Protein AF-0000000084414350 (afdb_homodimer)

Foldseek 3Di:
DQAEEEEAFDQDFLQVLQLLLLQCLAPNHVPYHYDHHQDLVVVQPGQAYFQHDQDDDVVSRYHHQPHPPRLDDLDPPGRQFGFHRNSVSCSNCVLRSLCSLVVHDSVPPCSVVLSVQLCVVPRVVRRCVVRVHDPDDDPPPDDDPDDDQPDLRSVLSVLQDDPPDDRDRVSVVVSSNVSSVSSSVVSSVSSCCVVVAVVVLLVQLVVQQVCLCVLPVQSQETERADDGPNQVSNQVVCVVVVNHLSHFWYWYADPPLRWIKIFGHANHPPDPHGSAFQAQQQAPPAAPRSCVSVVQHAWGGAHNSRGMTIGRDSVSSSVSVVVSVVHD/DQAEEEEAFDQDFLQVLQLLLLQLLAPNHVPYHYDHHQDLVVVQPGQAYFQHDQDDDVVSRYHHQPHPPRLDDLDPPGRQFGFHRNSVSCSNCVLRSLCSLVVHDSVPPCSVVLSVQLCVVPRVVRRCVVRVHDPDDDPPPDDDPDDDQPDLRSVLSVLQDDPPDDRDRVSVVVSSNVSSVSSSVVSSVSSCCVVVAVVVLLVQLVVQQVCLCVLPVQSQETERADDGPNQVSNQVVCVVVVNHLSHFWYWYADPPLRWIKIFGHANHPPDPHGSAFQAQQQAPPAAPRSCVSVVQHAWGGAHNSRGMTIGRDSVSSSVSVVVSVVHD

InterPro domains:
  IPR003226 MYG1 exonuclease [PF03690] (4-325)
  IPR003226 MYG1 exonuclease [PTHR11215] (4-327)

Structure (mmCIF, N/CA/C/O backbone):
data_AF-0000000084414350-model_v1
#
loop_
_entity.id
_entity.type
_entity.pdbx_description
1 polymer 'Metal-dependent protein hydrolase'
#
loop_
_atom_site.group_PDB
_atom_site.id
_atom_site.type_symbol
_atom_site.label_atom_id
_atom_site.label_alt_id
_atom_site.label_comp_id
_atom_site.label_asym_id
_atom_site.label_entity_id
_atom_site.label_seq_id
_atom_site.pdbx_PDB_ins_code
_atom_site.Cartn_x
_atom_site.Cartn_y
_atom_site.Cartn_z
_atom_site.occupancy
_atom_site.B_iso_or_equiv
_atom_site.auth_seq_id
_atom_site.auth_comp_id
_atom_site.auth_asym_id
_atom_site.auth_atom_id
_atom_site.pdbx_PDB_model_num
ATOM 1 N N . MET A 1 1 ? 32.406 6.012 -23.297 1 77.06 1 MET A N 1
ATOM 2 C CA . MET A 1 1 ? 31.219 5.16 -23.391 1 77.06 1 MET A CA 1
ATOM 3 C C . MET A 1 1 ? 30.25 5.441 -22.25 1 77.06 1 MET A C 1
ATOM 5 O O . MET A 1 1 ? 30.672 5.844 -21.156 1 77.06 1 MET A O 1
ATOM 9 N N . ALA A 1 2 ? 28.969 5.375 -22.5 1 89.56 2 ALA A N 1
ATOM 10 C CA . ALA A 1 2 ? 27.984 5.637 -21.453 1 89.56 2 ALA A CA 1
ATOM 11 C C . ALA A 1 2 ? 28.109 4.641 -20.312 1 89.56 2 ALA A C 1
ATOM 13 O O . ALA A 1 2 ? 28.375 3.455 -20.531 1 89.56 2 ALA A O 1
ATOM 14 N N . PRO A 1 3 ? 28.172 5.121 -19.078 1 96.62 3 PRO A N 1
ATOM 15 C CA . PRO A 1 3 ? 28.25 4.199 -17.938 1 96.62 3 PRO A CA 1
ATOM 16 C C . PRO A 1 3 ? 27.156 3.135 -17.969 1 96.62 3 PRO A C 1
ATOM 18 O O . PRO A 1 3 ? 26.125 3.312 -18.625 1 96.62 3 PRO A O 1
ATOM 21 N N . LYS A 1 4 ? 27.406 2.055 -17.406 1 98.44 4 LYS A N 1
ATOM 22 C CA . LYS A 1 4 ? 26.469 0.933 -17.391 1 98.44 4 LYS A CA 1
ATOM 23 C C . LYS A 1 4 ? 26.109 0.534 -15.961 1 98.44 4 LYS A C 1
ATOM 25 O O . LYS A 1 4 ? 26.984 0.42 -15.102 1 98.44 4 LYS A O 1
ATOM 30 N N . ILE A 1 5 ? 24.859 0.408 -15.711 1 98.75 5 ILE A N 1
ATOM 31 C CA . ILE A 1 5 ? 24.312 -0.071 -14.445 1 98.75 5 ILE A CA 1
ATOM 32 C C . ILE A 1 5 ? 23.891 -1.533 -14.586 1 98.75 5 ILE A C 1
ATOM 34 O O . ILE A 1 5 ? 23.078 -1.874 -15.453 1 98.75 5 ILE A O 1
ATOM 38 N N . GLY A 1 6 ? 24.453 -2.387 -13.766 1 98.75 6 GLY A N 1
ATOM 39 C CA . GLY A 1 6 ? 24.109 -3.799 -13.789 1 98.75 6 GLY A CA 1
ATOM 40 C C . GLY A 1 6 ? 23.125 -4.188 -12.703 1 98.75 6 GLY A C 1
ATOM 41 O O . GLY A 1 6 ? 23.203 -3.699 -11.57 1 98.75 6 GLY A O 1
ATOM 42 N N . THR A 1 7 ? 22.172 -5.027 -12.938 1 98.56 7 THR A N 1
ATOM 43 C CA . THR A 1 7 ? 21.281 -5.676 -11.984 1 98.56 7 THR A CA 1
ATOM 44 C C . THR A 1 7 ? 20.875 -7.059 -12.484 1 98.56 7 THR A C 1
ATOM 46 O O . THR A 1 7 ? 21.25 -7.461 -13.586 1 98.56 7 THR A O 1
ATOM 49 N N . HIS A 1 8 ? 20.172 -7.797 -11.742 1 96.38 8 HIS A N 1
ATOM 50 C CA . HIS A 1 8 ? 19.938 -9.203 -12.07 1 96.38 8 HIS A CA 1
ATOM 51 C C . HIS A 1 8 ? 18.891 -9.344 -13.172 1 96.38 8 HIS A C 1
ATOM 53 O O . HIS A 1 8 ? 18.016 -8.484 -13.312 1 96.38 8 HIS A O 1
ATOM 59 N N . SER A 1 9 ? 19 -10.398 -13.945 1 94.31 9 SER A N 1
ATOM 60 C CA . SER A 1 9 ? 18.016 -10.758 -14.953 1 94.31 9 SER A CA 1
ATOM 61 C C . SER A 1 9 ? 16.828 -11.5 -14.336 1 94.31 9 SER A C 1
ATOM 63 O O . SER A 1 9 ? 16.812 -11.75 -13.133 1 94.31 9 SER A O 1
ATOM 65 N N . GLY A 1 10 ? 15.773 -11.805 -15.156 1 92.31 10 GLY A N 1
ATOM 66 C CA . GLY A 1 10 ? 14.609 -12.531 -14.68 1 92.31 10 GLY A CA 1
ATOM 67 C C . GLY A 1 10 ? 13.594 -11.648 -13.984 1 92.31 10 GLY A C 1
ATOM 68 O O . GLY A 1 10 ? 13.461 -10.469 -14.32 1 92.31 10 GLY A O 1
ATOM 69 N N . THR A 1 11 ? 12.852 -12.211 -13.07 1 92.88 11 THR A N 1
ATOM 70 C CA . THR A 1 11 ? 11.852 -11.477 -12.305 1 92.88 11 THR A CA 1
ATOM 71 C C . THR A 1 11 ? 12.484 -10.305 -11.57 1 92.88 11 THR A C 1
ATOM 73 O O . THR A 1 11 ? 13.547 -10.445 -10.969 1 92.88 11 THR A O 1
ATOM 76 N N . PHE A 1 12 ? 11.914 -9.156 -11.758 1 97.06 12 PHE A N 1
ATOM 77 C CA . PHE A 1 12 ? 12.484 -7.973 -11.133 1 97.06 12 PHE A CA 1
ATOM 78 C C . PHE A 1 12 ? 11.641 -7.535 -9.938 1 97.06 12 PHE A C 1
ATOM 80 O O . PHE A 1 12 ? 10.508 -7.984 -9.773 1 97.06 12 PHE A O 1
ATOM 87 N N . HIS A 1 13 ? 12.266 -6.766 -9.094 1 97.62 13 HIS A N 1
ATOM 88 C CA . HIS A 1 13 ? 11.648 -6.297 -7.859 1 97.62 13 HIS A CA 1
ATOM 89 C C . HIS A 1 13 ? 11.695 -4.777 -7.758 1 97.62 13 HIS A C 1
ATOM 91 O O . HIS A 1 13 ? 12.305 -4.113 -8.602 1 97.62 13 HIS A O 1
ATOM 97 N N . CYS A 1 14 ? 11.008 -4.293 -6.773 1 98.75 14 CYS A N 1
ATOM 98 C CA . CYS A 1 14 ? 10.828 -2.859 -6.574 1 98.75 14 CYS A CA 1
ATOM 99 C C . CYS A 1 14 ? 12.156 -2.186 -6.242 1 98.75 14 CYS A C 1
ATOM 101 O O . CYS A 1 14 ? 12.438 -1.087 -6.723 1 98.75 14 CYS A O 1
ATOM 103 N N . ASP A 1 15 ? 13.008 -2.814 -5.43 1 98.62 15 ASP A N 1
ATOM 104 C CA . ASP A 1 15 ? 14.211 -2.16 -4.926 1 98.62 15 ASP A CA 1
ATOM 105 C C . ASP A 1 15 ? 15.211 -1.91 -6.047 1 98.62 15 ASP A C 1
ATOM 107 O O . ASP A 1 15 ? 15.742 -0.805 -6.18 1 98.62 15 ASP A O 1
ATOM 111 N N . GLU A 1 16 ? 15.461 -2.852 -6.949 1 98.75 16 GLU A N 1
ATOM 112 C CA . GLU A 1 16 ? 16.453 -2.598 -7.988 1 98.75 16 GLU A CA 1
ATOM 113 C C . GLU A 1 16 ? 15.898 -1.676 -9.07 1 98.75 16 GLU A C 1
ATOM 115 O O . GLU A 1 16 ? 16.641 -0.931 -9.703 1 98.75 16 GLU A O 1
ATOM 120 N N . ALA A 1 17 ? 14.555 -1.757 -9.305 1 98.94 17 ALA A N 1
ATOM 121 C CA . ALA A 1 17 ? 13.961 -0.794 -10.227 1 98.94 17 ALA A CA 1
ATOM 122 C C . ALA A 1 17 ? 14.172 0.637 -9.742 1 98.94 17 ALA A C 1
ATOM 124 O O . ALA A 1 17 ? 14.625 1.496 -10.5 1 98.94 17 ALA A O 1
ATOM 125 N N . LEU A 1 18 ? 13.859 0.896 -8.484 1 98.94 18 LEU A N 1
ATOM 126 C CA . LEU A 1 18 ? 14.055 2.217 -7.895 1 98.94 18 LEU A CA 1
ATOM 127 C C . LEU A 1 18 ? 15.531 2.59 -7.863 1 98.94 18 LEU A C 1
ATOM 129 O O . LEU A 1 18 ? 15.891 3.734 -8.141 1 98.94 18 LEU A O 1
ATOM 133 N N . GLY A 1 19 ? 16.375 1.621 -7.465 1 98.88 19 GLY A N 1
ATOM 134 C CA . GLY A 1 19 ? 17.797 1.867 -7.449 1 98.88 19 GLY A CA 1
ATOM 135 C C . GLY A 1 19 ? 18.344 2.348 -8.781 1 98.88 19 GLY A C 1
ATOM 136 O O . GLY A 1 19 ? 19.125 3.299 -8.836 1 98.88 19 GLY A O 1
ATOM 137 N N . CYS A 1 20 ? 17.938 1.679 -9.852 1 98.88 20 CYS A N 1
ATOM 138 C CA . CYS A 1 20 ? 18.375 2.061 -11.188 1 98.88 20 CYS A CA 1
ATOM 139 C C . CYS A 1 20 ? 17.891 3.465 -11.539 1 98.88 20 CYS A C 1
ATOM 141 O O . CYS A 1 20 ? 18.656 4.258 -12.102 1 98.88 20 CYS A O 1
ATOM 143 N N . TRP A 1 21 ? 16.641 3.779 -11.234 1 98.88 21 TRP A N 1
ATOM 144 C CA . TRP A 1 21 ? 16.141 5.117 -11.508 1 98.88 21 TRP A CA 1
ATOM 145 C C . TRP A 1 21 ? 16.938 6.172 -10.758 1 98.88 21 TRP A C 1
ATOM 147 O O . TRP A 1 21 ? 17.344 7.188 -11.328 1 98.88 21 TRP A O 1
ATOM 157 N N . MET A 1 22 ? 17.156 5.93 -9.453 1 98.88 22 MET A N 1
ATOM 158 C CA . MET A 1 22 ? 17.891 6.875 -8.609 1 98.88 22 MET A CA 1
ATOM 159 C C . MET A 1 22 ? 19.281 7.129 -9.164 1 98.88 22 MET A C 1
ATOM 161 O O . MET A 1 22 ? 19.719 8.281 -9.25 1 98.88 22 MET A O 1
ATOM 165 N N . LEU A 1 23 ? 19.969 6.066 -9.555 1 98.81 23 LEU A N 1
ATOM 166 C CA . LEU A 1 23 ? 21.328 6.207 -10.086 1 98.81 23 LEU A CA 1
ATOM 167 C C . LEU A 1 23 ? 21.328 7.098 -11.328 1 98.81 23 LEU A C 1
ATOM 169 O O . LEU A 1 23 ? 22.234 7.914 -11.5 1 98.81 23 LEU A O 1
ATOM 173 N N . ARG A 1 24 ? 20.344 6.98 -12.094 1 98.44 24 ARG A N 1
ATOM 174 C CA . ARG A 1 24 ? 20.281 7.762 -13.328 1 98.44 24 ARG A CA 1
ATOM 175 C C . ARG A 1 24 ? 20 9.234 -13.031 1 98.44 24 ARG A C 1
ATOM 177 O O . ARG A 1 24 ? 20.016 10.07 -13.938 1 98.44 24 ARG A O 1
ATOM 184 N N . GLN A 1 25 ? 19.703 9.57 -11.805 1 98.19 25 GLN A N 1
ATOM 185 C CA . GLN A 1 25 ? 19.547 10.961 -11.398 1 98.19 25 GLN A CA 1
ATOM 186 C C . GLN A 1 25 ? 20.875 11.578 -11 1 98.19 25 GLN A C 1
ATOM 188 O O . GLN A 1 25 ? 20.969 12.781 -10.758 1 98.19 25 GLN A O 1
ATOM 193 N N . THR A 1 26 ? 21.938 10.789 -10.891 1 97.88 26 THR A N 1
ATOM 194 C CA . THR A 1 26 ? 23.266 11.305 -10.586 1 97.88 26 THR A CA 1
ATOM 195 C C . THR A 1 26 ? 23.969 11.797 -11.852 1 97.88 26 THR A C 1
ATOM 197 O O . THR A 1 26 ? 23.672 11.328 -12.953 1 97.88 26 THR A O 1
ATOM 200 N N . PRO A 1 27 ? 24.891 12.727 -11.688 1 95.88 27 PRO A N 1
ATOM 201 C CA . PRO A 1 27 ? 25.609 13.211 -12.867 1 95.88 27 PRO A CA 1
ATOM 202 C C . PRO A 1 27 ? 26.391 12.102 -13.578 1 95.88 27 PRO A C 1
ATOM 204 O O . PRO A 1 27 ? 26.422 12.062 -14.812 1 95.88 27 PRO A O 1
ATOM 207 N N . ARG A 1 28 ? 26.953 11.172 -12.914 1 96.06 28 ARG A N 1
ATOM 208 C CA . ARG A 1 28 ? 27.812 10.133 -13.461 1 96.06 28 ARG A CA 1
ATOM 209 C C . ARG A 1 28 ? 27.016 9.125 -14.273 1 96.06 28 ARG A C 1
ATOM 211 O O . ARG A 1 28 ? 27.484 8.609 -15.289 1 96.06 28 ARG A O 1
ATOM 218 N N . PHE A 1 29 ? 25.719 8.914 -13.875 1 97.88 29 PHE A N 1
ATOM 219 C CA . PHE A 1 29 ? 24.984 7.797 -14.477 1 97.88 29 PHE A CA 1
ATOM 220 C C . PHE A 1 29 ? 23.734 8.289 -15.188 1 97.88 29 PHE A C 1
ATOM 222 O O . PHE A 1 29 ? 22.812 7.508 -15.461 1 97.88 29 PHE A O 1
ATOM 229 N N . LYS A 1 30 ? 23.578 9.477 -15.445 1 95.94 30 LYS A N 1
ATOM 230 C CA . LYS A 1 30 ? 22.391 10.102 -16.016 1 95.94 30 LYS A CA 1
ATOM 231 C C . LYS A 1 30 ? 21.984 9.422 -17.312 1 95.94 30 LYS A C 1
ATOM 233 O O . LYS A 1 30 ? 20.797 9.219 -17.578 1 95.94 30 LYS A O 1
ATOM 238 N N . ASP A 1 31 ? 22.875 8.945 -18.125 1 94.75 31 ASP A N 1
ATOM 239 C CA . ASP A 1 31 ? 22.578 8.328 -19.406 1 94.75 31 ASP A CA 1
ATOM 240 C C . ASP A 1 31 ? 23.062 6.875 -19.438 1 94.75 31 ASP A C 1
ATOM 242 O O . ASP A 1 31 ? 23.359 6.332 -20.5 1 94.75 31 ASP A O 1
ATOM 246 N N . ALA A 1 32 ? 23.078 6.379 -18.266 1 97.81 32 ALA A N 1
ATOM 247 C CA . ALA A 1 32 ? 23.641 5.031 -18.172 1 97.81 32 ALA A CA 1
ATOM 248 C C . ALA A 1 32 ? 22.703 4.004 -18.797 1 97.81 32 ALA A C 1
ATOM 250 O O . ALA A 1 32 ? 21.469 4.133 -18.688 1 97.81 32 ALA A O 1
ATOM 251 N N . GLU A 1 33 ? 23.25 3.049 -19.406 1 98 33 GLU A N 1
ATOM 252 C CA . GLU A 1 33 ? 22.516 1.872 -19.875 1 98 33 GLU A CA 1
ATOM 253 C C . GLU A 1 33 ? 22.328 0.859 -18.734 1 98 33 GLU A C 1
ATOM 255 O O . GLU A 1 33 ? 23.25 0.631 -17.953 1 98 33 GLU A O 1
ATOM 260 N N . ILE A 1 34 ? 21.188 0.28 -18.672 1 98.56 34 ILE A N 1
ATOM 261 C CA . ILE A 1 34 ? 20.938 -0.769 -17.688 1 98.56 34 ILE A CA 1
ATOM 262 C C . ILE A 1 34 ? 21.156 -2.139 -18.328 1 98.56 34 ILE A C 1
ATOM 264 O O . ILE A 1 34 ? 20.609 -2.432 -19.391 1 98.56 34 ILE A O 1
ATOM 268 N N . VAL A 1 35 ? 21.953 -2.914 -17.734 1 98.5 35 VAL A N 1
ATOM 269 C CA . VAL A 1 35 ? 22.25 -4.273 -18.172 1 98.5 35 VAL A CA 1
ATOM 270 C C . VAL A 1 35 ? 21.719 -5.273 -17.156 1 98.5 35 VAL A C 1
ATOM 272 O O . VAL A 1 35 ? 22.141 -5.262 -15.992 1 98.5 35 VAL A O 1
ATOM 275 N N . ARG A 1 36 ? 20.828 -6.113 -17.578 1 98.06 36 ARG A N 1
ATOM 276 C CA . ARG A 1 36 ? 20.281 -7.117 -16.672 1 98.06 36 ARG A CA 1
ATOM 277 C C . ARG A 1 36 ? 20.906 -8.484 -16.938 1 98.06 36 ARG A C 1
ATOM 279 O O . ARG A 1 36 ? 20.719 -9.07 -18 1 98.06 36 ARG A O 1
ATOM 286 N N . THR A 1 37 ? 21.641 -8.953 -15.961 1 96.88 37 THR A N 1
ATOM 287 C CA . THR A 1 37 ? 22.359 -10.219 -16.125 1 96.88 37 THR A CA 1
ATOM 288 C C . THR A 1 37 ? 22.766 -10.781 -14.758 1 96.88 37 THR A C 1
ATOM 290 O O . THR A 1 37 ? 22.844 -10.039 -13.773 1 96.88 37 THR A O 1
ATOM 293 N N . ARG A 1 38 ? 22.953 -12.055 -14.734 1 93.25 38 ARG A N 1
ATOM 294 C CA . ARG A 1 38 ? 23.5 -12.695 -13.539 1 93.25 38 ARG A CA 1
ATOM 295 C C . ARG A 1 38 ? 24.891 -13.234 -13.797 1 93.25 38 ARG A C 1
ATOM 297 O O . ARG A 1 38 ? 25.516 -13.812 -12.906 1 93.25 38 ARG A O 1
ATOM 304 N N . ASP A 1 39 ? 25.344 -12.992 -15.055 1 94.75 39 ASP A N 1
ATOM 305 C CA . ASP A 1 39 ? 26.656 -13.5 -15.461 1 94.75 39 ASP A CA 1
ATOM 306 C C . ASP A 1 39 ? 27.781 -12.703 -14.812 1 94.75 39 ASP A C 1
ATOM 308 O O . ASP A 1 39 ? 27.984 -11.531 -15.125 1 94.75 39 ASP A O 1
ATOM 312 N N . PRO A 1 40 ? 28.547 -13.398 -13.984 1 95.44 40 PRO A N 1
ATOM 313 C CA . PRO A 1 40 ? 29.625 -12.68 -13.281 1 95.44 40 PRO A CA 1
ATOM 314 C C . PRO A 1 40 ? 30.641 -12.07 -14.234 1 95.44 40 PRO A C 1
ATOM 316 O O . PRO A 1 40 ? 31.219 -11.023 -13.938 1 95.44 40 PRO A O 1
ATOM 319 N N . GLU A 1 41 ? 30.812 -12.703 -15.352 1 97.19 41 GLU A N 1
ATOM 320 C CA . GLU A 1 41 ? 31.797 -12.211 -16.312 1 97.19 41 GLU A CA 1
ATOM 321 C C . GLU A 1 41 ? 31.328 -10.891 -16.938 1 97.19 41 GLU A C 1
ATOM 323 O O . GLU A 1 41 ? 32.156 -10.031 -17.266 1 97.19 41 GLU A O 1
ATOM 328 N N . VAL A 1 42 ? 30.062 -10.75 -17.062 1 97.62 42 VAL A N 1
ATOM 329 C CA . VAL A 1 42 ? 29.5 -9.508 -17.594 1 97.62 42 VAL A CA 1
ATOM 330 C C . VAL A 1 42 ? 29.469 -8.453 -16.484 1 97.62 42 VAL A C 1
ATOM 332 O O . VAL A 1 42 ? 29.859 -7.301 -16.703 1 97.62 42 VAL A O 1
ATOM 335 N N . LEU A 1 43 ? 29.094 -8.805 -15.305 1 97.56 43 LEU A N 1
ATOM 336 C CA . LEU A 1 43 ? 28.938 -7.906 -14.172 1 97.56 43 LEU A CA 1
ATOM 337 C C . LEU A 1 43 ? 30.25 -7.215 -13.828 1 97.56 43 LEU A C 1
ATOM 339 O O . LEU A 1 43 ? 30.266 -6.035 -13.469 1 97.56 43 LEU A O 1
ATOM 343 N N . LYS A 1 44 ? 31.328 -7.949 -13.969 1 96.25 44 LYS A N 1
ATOM 344 C CA . LYS A 1 44 ? 32.625 -7.449 -13.547 1 96.25 44 LYS A CA 1
ATOM 345 C C . LYS A 1 44 ? 33.062 -6.234 -14.383 1 96.25 44 LYS A C 1
ATOM 347 O O . LYS A 1 44 ? 33.812 -5.391 -13.914 1 96.25 44 LYS A O 1
ATOM 352 N N . GLU A 1 45 ? 32.5 -6.137 -15.586 1 96.69 45 GLU A N 1
ATOM 353 C CA . GLU A 1 45 ? 32.938 -5.086 -16.516 1 96.69 45 GLU A CA 1
ATOM 354 C C . GLU A 1 45 ? 32.031 -3.848 -16.375 1 96.69 45 GLU A C 1
ATOM 356 O O . GLU A 1 45 ? 32.344 -2.807 -16.969 1 96.69 45 GLU A O 1
ATOM 361 N N . LEU A 1 46 ? 31.016 -3.91 -15.633 1 98 46 LEU A N 1
ATOM 362 C CA . LEU A 1 46 ? 30.047 -2.83 -15.539 1 98 46 LEU A CA 1
ATOM 363 C C . LEU A 1 46 ? 30.484 -1.786 -14.516 1 98 46 LEU A C 1
ATOM 365 O O . LEU A 1 46 ? 31.234 -2.096 -13.594 1 98 46 LEU A O 1
ATOM 369 N N . ASP A 1 47 ? 30.094 -0.534 -14.68 1 98.5 47 ASP A N 1
ATOM 370 C CA . ASP A 1 47 ? 30.547 0.593 -13.875 1 98.5 47 ASP A CA 1
ATOM 371 C C . ASP A 1 47 ? 29.969 0.532 -12.461 1 98.5 47 ASP A C 1
ATOM 373 O O . ASP A 1 47 ? 30.656 0.863 -11.492 1 98.5 47 ASP A O 1
ATOM 377 N N . ILE A 1 48 ? 28.75 0.145 -12.289 1 98.69 48 ILE A N 1
ATOM 378 C CA . ILE A 1 48 ? 28.078 -0.032 -11 1 98.69 48 ILE A CA 1
ATOM 379 C C . ILE A 1 48 ? 27.094 -1.202 -11.086 1 98.69 48 ILE A C 1
ATOM 381 O O . ILE A 1 48 ? 26.484 -1.43 -12.133 1 98.69 48 ILE A O 1
ATOM 385 N N . VAL A 1 49 ? 27.047 -2.047 -10.039 1 98.88 49 VAL A N 1
ATOM 386 C CA . VAL A 1 49 ? 26.188 -3.221 -9.992 1 98.88 49 VAL A CA 1
ATOM 387 C C . VAL A 1 49 ? 25.359 -3.199 -8.703 1 98.88 49 VAL A C 1
ATOM 389 O O . VAL A 1 49 ? 25.891 -2.984 -7.617 1 98.88 49 VAL A O 1
ATOM 392 N N . ILE A 1 50 ? 24.078 -3.346 -8.891 1 98.75 50 ILE A N 1
ATOM 393 C CA . ILE A 1 50 ? 23.219 -3.344 -7.707 1 98.75 50 ILE A CA 1
ATOM 394 C C . ILE A 1 50 ? 22.344 -4.602 -7.699 1 98.75 50 ILE A C 1
ATOM 396 O O . ILE A 1 50 ? 21.969 -5.102 -8.758 1 98.75 50 ILE A O 1
ATOM 400 N N . ASP A 1 51 ? 22.047 -5.172 -6.578 1 98.12 51 ASP A N 1
ATOM 401 C CA . ASP A 1 51 ? 21.078 -6.223 -6.285 1 98.12 51 ASP A CA 1
ATOM 402 C C . ASP A 1 51 ? 21.516 -7.551 -6.898 1 98.12 51 ASP A C 1
ATOM 404 O O . ASP A 1 51 ? 20.688 -8.43 -7.145 1 98.12 51 ASP A O 1
ATOM 408 N N . VAL A 1 52 ? 22.719 -7.691 -7.34 1 96.06 52 VAL A N 1
ATOM 409 C CA . VAL A 1 52 ? 23.266 -8.922 -7.906 1 96.06 52 VAL A CA 1
ATOM 410 C C . VAL A 1 52 ? 24.781 -8.953 -7.695 1 96.06 52 VAL A C 1
ATOM 412 O O . VAL A 1 52 ? 25.406 -7.922 -7.434 1 96.06 52 VAL A O 1
ATOM 415 N N . GLY A 1 53 ? 25.406 -10.117 -7.715 1 94.19 53 GLY A N 1
ATOM 416 C CA . GLY A 1 53 ? 26.859 -10.242 -7.629 1 94.19 53 GLY A CA 1
ATOM 417 C C . GLY A 1 53 ? 27.328 -10.758 -6.285 1 94.19 53 GLY A C 1
ATOM 418 O O . GLY A 1 53 ? 28.469 -11.227 -6.156 1 94.19 53 GLY A O 1
ATOM 419 N N . GLY A 1 54 ? 26.484 -10.562 -5.188 1 92.69 54 GLY A N 1
ATOM 420 C CA . GLY A 1 54 ? 26.75 -11.195 -3.904 1 92.69 54 GLY A CA 1
ATOM 421 C C . GLY A 1 54 ? 27.781 -10.445 -3.074 1 92.69 54 GLY A C 1
ATOM 422 O O . GLY A 1 54 ? 28.453 -11.039 -2.24 1 92.69 54 GLY A O 1
ATOM 423 N N . GLU A 1 55 ? 27.922 -9.18 -3.332 1 94.81 55 GLU A N 1
ATOM 424 C CA . GLU A 1 55 ? 28.891 -8.406 -2.564 1 94.81 55 GLU A CA 1
ATOM 425 C C . GLU A 1 55 ? 28.422 -6.973 -2.354 1 94.81 55 GLU A C 1
ATOM 427 O O . GLU A 1 55 ? 27.719 -6.418 -3.199 1 94.81 55 GLU A O 1
ATOM 432 N N . TYR A 1 56 ? 28.734 -6.418 -1.217 1 97.12 56 TYR A N 1
ATOM 433 C CA . TYR A 1 56 ? 28.578 -5 -0.911 1 97.12 56 TYR A CA 1
ATOM 434 C C . TYR A 1 56 ? 29.938 -4.34 -0.707 1 97.12 56 TYR A C 1
ATOM 436 O O . TYR A 1 56 ? 30.609 -4.574 0.304 1 97.12 56 TYR A O 1
ATOM 444 N N . ASP A 1 57 ? 30.344 -3.596 -1.658 1 97.56 57 ASP A N 1
ATOM 445 C CA . ASP A 1 57 ? 31.594 -2.85 -1.683 1 97.56 57 ASP A CA 1
ATOM 446 C C . ASP A 1 57 ? 31.406 -1.466 -2.299 1 97.56 57 ASP A C 1
ATOM 448 O O . ASP A 1 57 ? 31.438 -1.313 -3.521 1 97.56 57 ASP A O 1
ATOM 452 N N . ALA A 1 58 ? 31.266 -0.451 -1.486 1 97 58 ALA A N 1
ATOM 453 C CA . ALA A 1 58 ? 30.906 0.896 -1.931 1 97 58 ALA A CA 1
ATOM 454 C C . ALA A 1 58 ? 32 1.485 -2.807 1 97 58 ALA A C 1
ATOM 456 O O . ALA A 1 58 ? 31.734 2.207 -3.766 1 97 58 ALA A O 1
ATOM 457 N N . GLU A 1 59 ? 33.25 1.224 -2.488 1 97.38 59 GLU A N 1
ATOM 458 C CA . GLU A 1 59 ? 34.375 1.763 -3.256 1 97.38 59 GLU A CA 1
ATOM 459 C C . GLU A 1 59 ? 34.375 1.222 -4.684 1 97.38 59 GLU A C 1
ATOM 461 O O . GLU A 1 59 ? 34.688 1.945 -5.625 1 97.38 59 GLU A O 1
ATOM 466 N N . ARG A 1 60 ? 34 -0.001 -4.809 1 97.75 60 ARG A N 1
ATOM 467 C CA . ARG A 1 60 ? 33.969 -0.632 -6.121 1 97.75 60 ARG A CA 1
ATOM 468 C C . ARG A 1 60 ? 32.594 -0.539 -6.754 1 97.75 60 ARG A C 1
ATOM 470 O O . ARG A 1 60 ? 32.375 -1.088 -7.832 1 97.75 60 ARG A O 1
ATOM 477 N N . LEU A 1 61 ? 31.656 0.037 -6.09 1 98.44 61 LEU A N 1
ATOM 478 C CA . LEU A 1 61 ? 30.297 0.293 -6.562 1 98.44 61 LEU A CA 1
ATOM 479 C C . LEU A 1 61 ? 29.562 -1.014 -6.832 1 98.44 61 LEU A C 1
ATOM 481 O O . LEU A 1 61 ? 28.953 -1.182 -7.895 1 98.44 61 LEU A O 1
ATOM 485 N N . ARG A 1 62 ? 29.766 -1.975 -5.879 1 98.5 62 ARG A N 1
ATOM 486 C CA . ARG A 1 62 ? 29 -3.219 -5.824 1 98.5 62 ARG A CA 1
ATOM 487 C C . ARG A 1 62 ? 28 -3.201 -4.672 1 98.5 62 ARG A C 1
ATOM 489 O O . ARG A 1 62 ? 28.391 -3.154 -3.504 1 98.5 62 ARG A O 1
ATOM 496 N N . PHE A 1 63 ? 26.688 -3.15 -5.004 1 98.44 63 PHE A N 1
ATOM 497 C CA . PHE A 1 63 ? 25.641 -2.932 -4.012 1 98.44 63 PHE A CA 1
ATOM 498 C C . PHE A 1 63 ? 24.641 -4.078 -4.02 1 98.44 63 PHE A C 1
ATOM 500 O O . PHE A 1 63 ? 23.5 -3.908 -4.438 1 98.44 63 PHE A O 1
ATOM 507 N N . ASP A 1 64 ? 25.047 -5.191 -3.57 1 97.19 64 ASP A N 1
ATOM 508 C CA . ASP A 1 64 ? 24.156 -6.316 -3.324 1 97.19 64 ASP A CA 1
ATOM 509 C C . ASP A 1 64 ? 23.875 -6.488 -1.83 1 97.19 64 ASP A C 1
ATOM 511 O O . ASP A 1 64 ? 24.672 -6.047 -0.996 1 97.19 64 ASP A O 1
ATOM 515 N N . HIS A 1 65 ? 22.781 -7.047 -1.508 1 95.62 65 HIS A N 1
ATOM 516 C CA . HIS A 1 65 ? 22.375 -7.168 -0.111 1 95.62 65 HIS A CA 1
ATOM 517 C C . HIS A 1 65 ? 21.953 -8.594 0.215 1 95.62 65 HIS A C 1
ATOM 519 O O . HIS A 1 65 ? 21.453 -8.867 1.31 1 95.62 65 HIS A O 1
ATOM 525 N N . HIS A 1 66 ? 22.219 -9.578 -0.679 1 89.44 66 HIS A N 1
ATOM 526 C CA . HIS A 1 66 ? 21.672 -10.922 -0.56 1 89.44 66 HIS A CA 1
ATOM 527 C C . HIS A 1 66 ? 22.609 -11.828 0.235 1 89.44 66 HIS A C 1
ATOM 529 O O . HIS A 1 66 ? 22.234 -12.945 0.611 1 89.44 66 HIS A O 1
ATOM 535 N N . GLN A 1 67 ? 23.844 -11.367 0.492 1 87.75 67 GLN A N 1
ATOM 536 C CA . GLN A 1 67 ? 24.781 -12.211 1.227 1 87.75 67 GLN A CA 1
ATOM 537 C C . GLN A 1 67 ? 24.297 -12.453 2.654 1 87.75 67 GLN A C 1
ATOM 539 O O . GLN A 1 67 ? 23.719 -11.57 3.279 1 87.75 67 GLN A O 1
ATOM 544 N N . ARG A 1 68 ? 24.531 -13.57 3.137 1 82.44 68 ARG A N 1
ATOM 545 C CA . ARG A 1 68 ? 24.141 -13.945 4.492 1 82.44 68 ARG A CA 1
ATOM 546 C C . ARG A 1 68 ? 24.75 -13 5.52 1 82.44 68 ARG A C 1
ATOM 548 O O . ARG A 1 68 ? 24.125 -12.703 6.547 1 82.44 68 ARG A O 1
ATOM 555 N N . SER A 1 69 ? 25.906 -12.539 5.188 1 87.06 69 SER A N 1
ATOM 556 C CA . SER A 1 69 ? 26.656 -11.719 6.137 1 87.06 69 SER A CA 1
ATOM 557 C C . SER A 1 69 ? 26.188 -10.266 6.102 1 87.06 69 SER A C 1
ATOM 559 O O . SER A 1 69 ? 26.609 -9.453 6.926 1 87.06 69 SER A O 1
ATOM 561 N N . PHE A 1 70 ? 25.281 -9.969 5.176 1 92.38 70 PHE A N 1
ATOM 562 C CA . PHE A 1 70 ? 24.891 -8.578 5.008 1 92.38 70 PHE A CA 1
ATOM 563 C C . PHE A 1 70 ? 24 -8.117 6.16 1 92.38 70 PHE A C 1
ATOM 565 O O . PHE A 1 70 ? 22.984 -8.734 6.441 1 92.38 70 PHE A O 1
ATOM 572 N N . GLU A 1 71 ? 24.344 -7.004 6.836 1 93 71 GLU A N 1
ATOM 573 C CA . GLU A 1 71 ? 23.609 -6.527 8 1 93 71 GLU A CA 1
ATOM 574 C C . GLU A 1 71 ? 23.453 -5.008 7.977 1 93 71 GLU A C 1
ATOM 576 O O . GLU A 1 71 ? 22.984 -4.41 8.945 1 93 71 GLU A O 1
ATOM 581 N N . THR A 1 72 ? 23.797 -4.43 6.844 1 95.69 72 THR A N 1
ATOM 582 C CA . THR A 1 72 ? 23.875 -2.975 6.793 1 95.69 72 THR A CA 1
ATOM 583 C C . THR A 1 72 ? 22.484 -2.363 6.895 1 95.69 72 THR A C 1
ATOM 585 O O . THR A 1 72 ? 21.547 -2.795 6.207 1 95.69 72 THR A O 1
ATOM 588 N N . LYS A 1 73 ? 22.344 -1.38 7.766 1 97.19 73 LYS A N 1
ATOM 589 C CA . LYS A 1 73 ? 21.141 -0.568 7.949 1 97.19 73 LYS A CA 1
ATOM 590 C C . LYS A 1 73 ? 21.391 0.878 7.527 1 97.19 73 LYS A C 1
ATOM 592 O O . LYS A 1 73 ? 22.516 1.24 7.152 1 97.19 73 LYS A O 1
ATOM 597 N N . PHE A 1 74 ? 20.359 1.671 7.512 1 97.69 74 PHE A N 1
ATOM 598 C CA . PHE A 1 74 ? 20.469 3.031 6.996 1 97.69 74 PHE A CA 1
ATOM 599 C C . PHE A 1 74 ? 21.266 3.91 7.953 1 97.69 74 PHE A C 1
ATOM 601 O O . PHE A 1 74 ? 22 4.789 7.52 1 97.69 74 PHE A O 1
ATOM 608 N N . GLY A 1 75 ? 21.094 3.611 9.219 1 96 75 GLY A N 1
ATOM 609 C CA . GLY A 1 75 ? 21.656 4.504 10.227 1 96 75 GLY A CA 1
ATOM 610 C C . GLY A 1 75 ? 20.75 5.676 10.555 1 96 75 GLY A C 1
ATOM 611 O O . GLY A 1 75 ? 19.562 5.656 10.227 1 96 75 GLY A O 1
ATOM 612 N N . HIS A 1 76 ? 21.234 6.645 11.391 1 94.44 76 HIS A N 1
ATOM 613 C CA . HIS A 1 76 ? 20.5 7.863 11.727 1 94.44 76 HIS A CA 1
ATOM 614 C C . HIS A 1 76 ? 19.25 7.547 12.539 1 94.44 76 HIS A C 1
ATOM 616 O O . HIS A 1 76 ? 18.234 8.219 12.406 1 94.44 76 HIS A O 1
ATOM 622 N N . GLY A 1 77 ? 19.25 6.398 13.125 1 91.62 77 GLY A N 1
ATOM 623 C CA . GLY A 1 77 ? 18.125 6.023 13.969 1 91.62 77 GLY A CA 1
ATOM 624 C C . GLY A 1 77 ? 17.203 5.016 13.312 1 91.6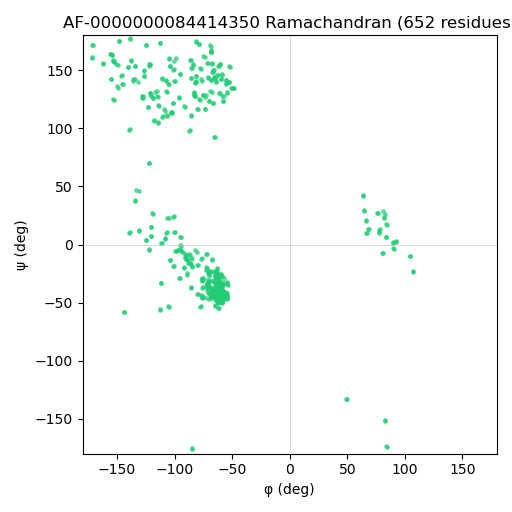2 77 GLY A C 1
ATOM 625 O O . GLY A 1 77 ? 16.266 4.52 13.945 1 91.62 77 GLY A O 1
ATOM 626 N N . PHE A 1 78 ? 17.406 4.777 12.07 1 94.25 78 PHE A N 1
ATOM 627 C CA . PHE A 1 78 ? 16.625 3.768 11.367 1 94.25 78 PHE A CA 1
ATOM 628 C C . PHE A 1 78 ? 17.25 2.387 11.531 1 94.25 78 PHE A C 1
ATOM 630 O O . PHE A 1 78 ? 18.141 2.008 10.766 1 94.25 78 PHE A O 1
ATOM 637 N N . GLU A 1 79 ? 16.75 1.598 12.438 1 90.12 79 GLU A N 1
ATOM 638 C CA . GLU A 1 79 ? 17.422 0.364 12.836 1 90.12 79 GLU A CA 1
ATOM 639 C C . GLU A 1 79 ? 16.531 -0.852 12.594 1 90.12 79 GLU A C 1
ATOM 641 O O . GLU A 1 79 ? 16.906 -1.979 12.914 1 90.12 79 GLU A O 1
ATOM 646 N N . THR A 1 80 ? 15.453 -0.607 11.969 1 85.75 80 THR A N 1
ATOM 647 C CA . THR A 1 80 ? 14.445 -1.653 11.844 1 85.75 80 THR A CA 1
ATOM 648 C C . THR A 1 80 ? 14.867 -2.695 10.812 1 85.75 80 THR A C 1
ATOM 650 O O . THR A 1 80 ? 14.75 -3.898 11.055 1 85.75 80 THR A O 1
ATOM 653 N N . THR A 1 81 ? 15.336 -2.215 9.695 1 91 81 THR A N 1
ATOM 654 C CA . THR A 1 81 ? 15.469 -3.145 8.578 1 91 81 THR A CA 1
ATOM 655 C C . THR A 1 81 ? 16.828 -2.98 7.895 1 91 81 THR A C 1
ATOM 657 O O . THR A 1 81 ? 17.359 -1.876 7.844 1 91 81 THR A O 1
ATOM 660 N N . ARG A 1 82 ? 17.422 -4.207 7.457 1 95.38 82 ARG A N 1
ATOM 661 C CA . ARG A 1 82 ? 18.578 -4.145 6.562 1 95.38 82 ARG A CA 1
ATOM 662 C C . ARG A 1 82 ? 18.203 -3.475 5.242 1 95.38 82 ARG A C 1
ATOM 664 O O . ARG A 1 82 ? 17.047 -3.494 4.836 1 95.38 82 ARG A O 1
ATOM 671 N N . LEU A 1 83 ? 19.188 -2.902 4.629 1 98.25 83 LEU A N 1
ATOM 672 C CA . LEU A 1 83 ? 18.953 -2.16 3.396 1 98.25 83 LEU A CA 1
ATOM 673 C C . LEU A 1 83 ? 18.75 -3.109 2.219 1 98.25 83 LEU A C 1
ATOM 675 O O . LEU A 1 83 ? 19.359 -4.188 2.18 1 98.25 83 LEU A O 1
ATOM 679 N N . SER A 1 84 ? 17.844 -2.775 1.345 1 97.88 84 SER A N 1
ATOM 680 C CA . SER A 1 84 ? 17.797 -3.367 0.012 1 97.88 84 SER A CA 1
ATOM 681 C C . SER A 1 84 ? 18.734 -2.641 -0.948 1 97.88 84 SER A C 1
ATOM 683 O O . SER A 1 84 ? 19.516 -1.771 -0.534 1 97.88 84 SER A O 1
ATOM 685 N N . SER A 1 85 ? 18.734 -3.014 -2.234 1 98.38 85 SER A N 1
ATOM 686 C CA . SER A 1 85 ? 19.594 -2.314 -3.182 1 98.38 85 SER A CA 1
ATOM 687 C C . SER A 1 85 ? 19.172 -0.855 -3.336 1 98.38 85 SER A C 1
ATOM 689 O O . SER A 1 85 ? 20.016 0.019 -3.547 1 98.38 85 SER A O 1
ATOM 691 N N . ALA A 1 86 ? 17.859 -0.548 -3.234 1 98.75 86 ALA A N 1
ATOM 692 C CA . ALA A 1 86 ? 17.391 0.834 -3.27 1 98.75 86 ALA A CA 1
ATOM 693 C C . ALA A 1 86 ? 17.953 1.633 -2.094 1 98.75 86 ALA A C 1
ATOM 695 O O . ALA A 1 86 ? 18.453 2.74 -2.273 1 98.75 86 ALA A O 1
ATOM 696 N N . GLY A 1 87 ? 17.797 1.038 -0.906 1 98.69 87 GLY A N 1
ATOM 697 C CA . GLY A 1 87 ? 18.344 1.689 0.273 1 98.69 87 GLY A CA 1
ATOM 698 C C . GLY A 1 87 ? 19.844 1.91 0.189 1 98.69 87 GLY A C 1
ATOM 699 O O . GLY A 1 87 ? 20.344 2.943 0.633 1 98.69 87 GLY A O 1
ATOM 700 N N . LEU A 1 88 ? 20.578 0.942 -0.346 1 98.75 88 LEU A N 1
ATOM 701 C CA . LEU A 1 88 ? 22.016 1.077 -0.492 1 98.75 88 LEU A CA 1
ATOM 702 C C . LEU A 1 88 ? 22.359 2.223 -1.437 1 98.75 88 LEU A C 1
ATOM 704 O O . LEU A 1 88 ? 23.25 3.031 -1.14 1 98.75 88 LEU A O 1
ATOM 708 N N . VAL A 1 89 ? 21.672 2.277 -2.57 1 98.81 89 VAL A N 1
ATOM 709 C CA . VAL A 1 89 ? 21.906 3.375 -3.506 1 98.81 89 VAL A CA 1
ATOM 710 C C . VAL A 1 89 ? 21.578 4.703 -2.83 1 98.81 89 VAL A C 1
ATOM 712 O O . VAL A 1 89 ? 22.328 5.668 -2.947 1 98.81 89 VAL A O 1
ATOM 715 N N . TYR A 1 90 ? 20.5 4.77 -2.088 1 98.88 90 TYR A N 1
ATOM 716 C CA . TYR A 1 90 ? 20.078 5.992 -1.415 1 98.88 90 TYR A CA 1
ATOM 717 C C . TYR A 1 90 ? 21.094 6.402 -0.347 1 98.88 90 TYR A C 1
ATOM 719 O O . TYR A 1 90 ? 21.375 7.59 -0.184 1 98.88 90 TYR A O 1
ATOM 727 N N . LYS A 1 91 ? 21.547 5.457 0.381 1 98.62 91 LYS A N 1
ATOM 728 C CA . LYS A 1 91 ? 22.531 5.719 1.439 1 98.62 91 LYS A CA 1
ATOM 729 C C . LYS A 1 91 ? 23.766 6.398 0.886 1 98.62 91 LYS A C 1
ATOM 731 O O . LYS A 1 91 ? 24.297 7.336 1.493 1 98.62 91 LYS A O 1
ATOM 736 N N . HIS A 1 92 ? 24.234 5.98 -0.271 1 98.56 92 HIS A N 1
ATOM 737 C CA . HIS A 1 92 ? 25.531 6.426 -0.781 1 98.56 92 HIS A CA 1
ATOM 738 C C . HIS A 1 92 ? 25.359 7.598 -1.743 1 98.56 92 HIS A C 1
ATOM 740 O O . HIS A 1 92 ? 26.25 8.445 -1.858 1 98.56 92 HIS A O 1
ATOM 746 N N . PHE A 1 93 ? 24.203 7.652 -2.42 1 98.69 93 PHE A N 1
ATOM 747 C CA . PHE A 1 93 ? 24.047 8.656 -3.467 1 98.69 93 PHE A CA 1
ATOM 748 C C . PHE A 1 93 ? 22.859 9.555 -3.18 1 98.69 93 PHE A C 1
ATOM 750 O O . PHE A 1 93 ? 22.578 10.492 -3.938 1 98.69 93 PHE A O 1
ATOM 757 N N . GLY A 1 94 ? 22.094 9.266 -2.113 1 98.75 94 GLY A N 1
ATOM 758 C CA . GLY A 1 94 ? 20.828 9.922 -1.842 1 98.75 94 GLY A CA 1
ATOM 759 C C . GLY A 1 94 ? 20.938 11.438 -1.799 1 98.75 94 GLY A C 1
ATOM 760 O O . GLY A 1 94 ? 20.094 12.141 -2.355 1 98.75 94 GLY A O 1
ATOM 761 N N . ARG A 1 95 ? 21.984 12 -1.129 1 98.56 95 ARG A N 1
ATOM 762 C CA . ARG A 1 95 ? 22.172 13.438 -1.023 1 98.56 95 ARG A CA 1
ATOM 763 C C . ARG A 1 95 ? 22.406 14.062 -2.395 1 98.56 95 ARG A C 1
ATOM 765 O O . ARG A 1 95 ? 21.828 15.094 -2.725 1 98.56 95 ARG A O 1
ATOM 772 N N . GLU A 1 96 ? 23.219 13.391 -3.17 1 98.31 96 GLU A N 1
ATOM 773 C CA . GLU A 1 96 ? 23.5 13.875 -4.516 1 98.31 96 GLU A CA 1
ATOM 774 C C . GLU A 1 96 ? 22.266 13.812 -5.398 1 98.31 96 GLU A C 1
ATOM 776 O O . GLU A 1 96 ? 22 14.727 -6.176 1 98.31 96 GLU A O 1
ATOM 781 N N . ILE A 1 97 ? 21.516 12.766 -5.277 1 98.75 97 ILE A N 1
ATOM 782 C CA . ILE A 1 97 ? 20.281 12.562 -6.043 1 98.75 97 ILE A CA 1
ATOM 783 C C . ILE A 1 97 ? 19.281 13.656 -5.707 1 98.75 97 ILE A C 1
ATOM 785 O O . ILE A 1 97 ? 18.734 14.305 -6.602 1 98.75 97 ILE A O 1
ATOM 789 N N . LEU A 1 98 ? 19.062 13.883 -4.402 1 98.81 98 LEU A N 1
ATOM 790 C CA . LEU A 1 98 ? 18.094 14.883 -3.943 1 98.81 98 LEU A CA 1
ATOM 791 C C . LEU A 1 98 ? 18.531 16.281 -4.352 1 98.81 98 LEU A C 1
ATOM 793 O O . LEU A 1 98 ? 17.719 17.078 -4.84 1 98.81 98 LEU A O 1
ATOM 797 N N . ALA A 1 99 ? 19.812 16.625 -4.164 1 98.44 99 ALA A N 1
ATOM 798 C CA . ALA A 1 99 ? 20.344 17.922 -4.57 1 98.44 99 ALA A CA 1
ATOM 799 C C . ALA A 1 99 ? 20.094 18.172 -6.055 1 98.44 99 ALA A C 1
ATOM 801 O O . ALA A 1 99 ? 19.688 19.266 -6.445 1 98.44 99 ALA A O 1
ATOM 802 N N . GLY A 1 100 ? 20.344 17.172 -6.855 1 97.75 100 GLY A N 1
ATOM 803 C CA . GLY A 1 100 ? 20.125 17.281 -8.289 1 97.75 100 GLY A CA 1
ATOM 804 C C . GLY A 1 100 ? 18.656 17.484 -8.656 1 97.75 100 GLY A C 1
ATOM 805 O O . GLY A 1 100 ? 18.328 18.359 -9.445 1 97.75 100 GLY A O 1
ATOM 806 N N . LEU A 1 101 ? 17.797 16.719 -8.094 1 98.12 101 LEU A N 1
ATOM 807 C CA . LEU A 1 101 ? 16.375 16.781 -8.375 1 98.12 101 LEU A CA 1
ATOM 808 C C . LEU A 1 101 ? 15.805 18.156 -7.992 1 98.12 101 LEU A C 1
ATOM 810 O O . LEU A 1 101 ? 14.891 18.656 -8.641 1 98.12 101 LEU A O 1
ATOM 814 N N . LEU A 1 102 ? 16.422 18.719 -6.914 1 98.31 102 LEU A N 1
ATOM 815 C CA . LEU A 1 102 ? 15.852 19.938 -6.332 1 98.31 102 LEU A CA 1
ATOM 816 C C . LEU A 1 102 ? 16.594 21.172 -6.824 1 98.31 102 LEU A C 1
ATOM 818 O O . LEU A 1 102 ? 16.188 22.297 -6.543 1 98.31 102 LEU A O 1
ATOM 822 N N . GLY A 1 103 ? 17.688 20.984 -7.578 1 97.88 103 GLY A N 1
ATOM 823 C CA . GLY A 1 103 ? 18.531 22.094 -7.984 1 97.88 103 GLY A CA 1
ATOM 824 C C . GLY A 1 103 ? 19.203 22.781 -6.82 1 97.88 103 GLY A C 1
ATOM 825 O O . GLY A 1 103 ? 19.344 24.016 -6.812 1 97.88 103 GLY A O 1
ATOM 826 N N . TRP A 1 104 ? 19.453 22.016 -5.77 1 98 104 TRP A N 1
ATOM 827 C CA . TRP A 1 104 ? 20.109 22.516 -4.57 1 98 104 TRP A CA 1
ATOM 828 C C . TRP A 1 104 ? 21.609 22.234 -4.609 1 98 104 TRP A C 1
ATOM 830 O O . TRP A 1 104 ? 22.047 21.25 -5.195 1 98 104 TRP A O 1
ATOM 840 N N . PRO A 1 105 ? 22.422 23.156 -4.02 1 98.06 105 PRO A N 1
ATOM 841 C CA . PRO A 1 105 ? 23.797 22.75 -3.748 1 98.06 105 PRO A CA 1
ATOM 842 C C . PRO A 1 105 ? 23.891 21.672 -2.67 1 98.06 105 PRO A C 1
ATOM 844 O O . PRO A 1 105 ? 22.969 21.516 -1.869 1 98.06 105 PRO A O 1
ATOM 847 N N . LEU A 1 106 ? 24.953 20.891 -2.67 1 97.56 106 LEU A N 1
ATOM 848 C CA . LEU A 1 106 ? 25.125 19.766 -1.747 1 97.56 106 LEU A CA 1
ATOM 849 C C . LEU A 1 106 ? 25.188 20.266 -0.305 1 97.56 106 LEU A C 1
ATOM 851 O O . LEU A 1 106 ? 24.984 19.484 0.631 1 97.56 106 LEU A O 1
ATOM 855 N N . ASP A 1 107 ? 25.5 21.531 -0.087 1 97.88 107 ASP A N 1
ATOM 856 C CA . ASP A 1 107 ? 25.594 22.062 1.268 1 97.88 107 ASP A CA 1
ATOM 857 C C . ASP A 1 107 ? 24.344 22.828 1.652 1 97.88 107 ASP A C 1
ATOM 859 O O . ASP A 1 107 ? 24.344 23.609 2.602 1 97.88 107 ASP A O 1
ATOM 863 N N . HIS A 1 108 ? 23.312 22.719 0.853 1 97.69 108 HIS A N 1
ATOM 864 C CA . HIS A 1 108 ? 22.047 23.344 1.218 1 97.69 108 HIS A CA 1
ATOM 865 C C . HIS A 1 108 ? 21.656 23.016 2.654 1 97.69 108 HIS A C 1
ATOM 867 O O . HIS A 1 108 ? 21.734 21.844 3.066 1 97.69 108 HIS A O 1
ATOM 873 N N . PRO A 1 109 ? 21.234 23.875 3.439 1 96.38 109 PRO A N 1
ATOM 874 C CA . PRO A 1 109 ? 21 23.672 4.871 1 96.38 109 PRO A CA 1
ATOM 875 C C . PRO A 1 109 ? 19.891 22.656 5.16 1 96.38 109 PRO A C 1
ATOM 877 O O . PRO A 1 109 ? 19.906 22.016 6.211 1 96.38 109 PRO A O 1
ATOM 880 N N . ASP A 1 110 ? 18.938 22.516 4.215 1 96.75 110 ASP A N 1
ATOM 881 C CA . ASP A 1 110 ? 17.797 21.641 4.461 1 96.75 110 ASP A CA 1
ATOM 882 C C . ASP A 1 110 ? 18.031 20.25 3.867 1 96.75 110 ASP A C 1
ATOM 884 O O . ASP A 1 110 ? 17.203 19.359 4.027 1 96.75 110 ASP A O 1
ATOM 888 N N . LEU A 1 111 ? 19.125 20.047 3.166 1 98.38 111 LEU A N 1
ATOM 889 C CA . LEU A 1 111 ? 19.328 18.828 2.414 1 98.38 111 LEU A CA 1
ATOM 890 C C . LEU A 1 111 ? 19.312 17.609 3.342 1 98.38 111 LEU A C 1
ATOM 892 O O . LEU A 1 111 ? 18.703 16.594 3.031 1 98.38 111 LEU A O 1
ATOM 896 N N . GLU A 1 112 ? 20.016 17.719 4.465 1 97.5 112 GLU A N 1
ATOM 897 C CA . GLU A 1 112 ? 20.078 16.594 5.395 1 97.5 112 GLU A CA 1
ATOM 898 C C . GLU A 1 112 ? 18.703 16.25 5.926 1 97.5 112 GLU A C 1
ATOM 900 O O . GLU A 1 112 ? 18.344 15.062 6.023 1 97.5 112 GLU A O 1
ATOM 905 N N . THR A 1 113 ? 17.922 17.281 6.285 1 95.5 113 THR A N 1
ATOM 906 C CA . THR A 1 113 ? 16.562 17.062 6.773 1 95.5 113 THR A CA 1
ATOM 907 C C . THR A 1 113 ? 15.711 16.359 5.719 1 95.5 113 THR A C 1
ATOM 909 O O . THR A 1 113 ? 14.992 15.406 6.023 1 95.5 113 THR A O 1
ATOM 912 N N . VAL A 1 114 ? 15.812 16.844 4.508 1 98.19 114 VAL A N 1
ATOM 913 C CA . VAL A 1 114 ? 15.055 16.266 3.404 1 98.19 114 VAL A CA 1
ATOM 914 C C . VAL A 1 114 ? 15.516 14.828 3.156 1 98.19 114 VAL A C 1
ATOM 916 O O . VAL A 1 114 ? 14.688 13.93 2.955 1 98.19 114 VAL A O 1
ATOM 919 N N . TYR A 1 115 ? 16.859 14.602 3.197 1 98.62 115 TYR A N 1
ATOM 920 C CA . TYR A 1 115 ? 17.469 13.297 3.012 1 98.62 115 TYR A CA 1
ATOM 921 C C . TYR A 1 115 ? 16.875 12.273 3.98 1 98.62 115 TYR A C 1
ATOM 923 O O . TYR A 1 115 ? 16.453 11.188 3.57 1 98.62 115 TYR A O 1
ATOM 931 N N . LEU A 1 116 ? 16.734 12.594 5.207 1 97.06 116 LEU A N 1
ATOM 932 C CA . LEU A 1 116 ? 16.234 11.695 6.242 1 97.06 116 LEU A CA 1
ATOM 933 C C . LEU A 1 116 ? 14.727 11.516 6.137 1 97.06 116 LEU A C 1
ATOM 935 O O . LEU A 1 116 ? 14.219 10.406 6.316 1 97.06 116 LEU A O 1
ATOM 939 N N . GLN A 1 117 ? 14.023 12.586 5.785 1 96.56 117 GLN A N 1
ATOM 940 C CA . GLN A 1 117 ? 12.562 12.516 5.723 1 96.56 117 GLN A CA 1
ATOM 941 C C . GLN A 1 117 ? 12.109 11.703 4.516 1 96.56 117 GLN A C 1
ATOM 943 O O . GLN A 1 117 ? 11.094 11 4.582 1 96.56 117 GLN A O 1
ATOM 948 N N . VAL A 1 118 ? 12.828 11.828 3.436 1 98.56 118 VAL A N 1
ATOM 949 C CA . VAL A 1 118 ? 12.5 11.031 2.256 1 98.56 118 VAL A CA 1
ATOM 950 C C . VAL A 1 118 ? 12.734 9.555 2.547 1 98.56 118 VAL A C 1
ATOM 952 O O . VAL A 1 118 ? 11.945 8.703 2.137 1 98.56 118 VAL A O 1
ATOM 955 N N . TYR A 1 119 ? 13.812 9.258 3.221 1 98.19 119 TYR A N 1
ATOM 956 C CA . TYR A 1 119 ? 14.016 7.863 3.611 1 98.19 119 TYR A CA 1
ATOM 957 C C . TYR A 1 119 ? 12.852 7.363 4.461 1 98.19 119 TYR A C 1
ATOM 959 O O . TYR A 1 119 ? 12.281 6.305 4.184 1 98.19 119 TYR A O 1
ATOM 967 N N . ARG A 1 120 ? 12.484 8.125 5.441 1 95.06 120 ARG A N 1
ATOM 968 C CA . ARG A 1 120 ? 11.422 7.742 6.371 1 95.06 120 ARG A CA 1
ATOM 969 C C . ARG A 1 120 ? 10.102 7.535 5.641 1 95.06 120 ARG A C 1
ATOM 971 O O . ARG A 1 120 ? 9.406 6.543 5.871 1 95.06 120 ARG A O 1
ATOM 978 N N . GLY A 1 121 ? 9.844 8.406 4.777 1 95.5 121 GLY A N 1
ATOM 979 C CA . GLY A 1 121 ? 8.508 8.461 4.199 1 95.5 121 GLY A CA 1
ATOM 980 C C . GLY A 1 121 ? 8.359 7.598 2.961 1 95.5 121 GLY A C 1
ATOM 981 O O . GLY A 1 121 ? 7.246 7.387 2.477 1 95.5 121 GLY A O 1
ATOM 982 N N . PHE A 1 122 ? 9.5 7.082 2.369 1 98.19 122 PHE A N 1
ATOM 983 C CA . PHE A 1 122 ? 9.367 6.402 1.087 1 98.19 122 PHE A CA 1
ATOM 984 C C . PHE A 1 122 ? 10.336 5.23 0.996 1 98.19 122 PHE A C 1
ATOM 986 O O . PHE A 1 122 ? 9.914 4.074 0.891 1 98.19 122 PHE A O 1
ATOM 993 N N . VAL A 1 123 ? 11.656 5.418 1.134 1 98.62 123 VAL A N 1
ATOM 994 C CA . VAL A 1 123 ? 12.672 4.414 0.837 1 98.62 123 VAL A CA 1
ATOM 995 C C . VAL A 1 123 ? 12.625 3.305 1.886 1 98.62 123 VAL A C 1
ATOM 997 O O . VAL A 1 123 ? 12.852 2.135 1.571 1 98.62 123 VAL A O 1
ATOM 1000 N N . GLU A 1 124 ? 12.352 3.662 3.145 1 98 124 GLU A N 1
ATOM 1001 C CA . GLU A 1 124 ? 12.32 2.686 4.23 1 98 124 GLU A CA 1
ATOM 1002 C C . GLU A 1 124 ? 11.305 1.584 3.951 1 98 124 GLU A C 1
ATOM 1004 O O . GLU A 1 124 ? 11.562 0.41 4.223 1 98 124 GLU A O 1
ATOM 1009 N N . ALA A 1 125 ? 10.188 2 3.426 1 97.06 125 ALA A N 1
ATOM 1010 C CA . ALA A 1 125 ? 9.164 1.011 3.094 1 97.06 125 ALA A CA 1
ATOM 1011 C C . ALA A 1 125 ? 9.664 0.051 2.016 1 97.06 125 ALA A C 1
ATOM 1013 O O . ALA A 1 125 ? 9.375 -1.147 2.064 1 97.06 125 ALA A O 1
ATOM 1014 N N . VAL A 1 126 ? 10.359 0.581 1.021 1 98.06 126 VAL A N 1
ATOM 1015 C CA . VAL A 1 126 ? 10.914 -0.251 -0.044 1 98.06 126 VAL A CA 1
ATOM 1016 C C . VAL A 1 126 ? 11.898 -1.262 0.546 1 98.06 126 VAL A C 1
ATOM 1018 O O . VAL A 1 126 ? 11.852 -2.449 0.214 1 98.06 126 VAL A O 1
ATOM 1021 N N . ASP A 1 127 ? 12.758 -0.8 1.443 1 97.75 127 ASP A N 1
ATOM 1022 C CA . ASP A 1 127 ? 13.727 -1.67 2.111 1 97.75 127 ASP A CA 1
ATOM 1023 C C . ASP A 1 127 ? 13.016 -2.736 2.943 1 97.75 127 ASP A C 1
ATOM 1025 O O . ASP A 1 127 ? 13.367 -3.918 2.875 1 97.75 127 ASP A O 1
ATOM 1029 N N . ALA A 1 128 ? 12.039 -2.309 3.703 1 95.62 128 ALA A N 1
ATOM 1030 C CA . ALA A 1 128 ? 11.344 -3.203 4.629 1 95.62 128 ALA A CA 1
ATOM 1031 C C . ALA A 1 128 ? 10.609 -4.309 3.875 1 95.62 128 ALA A C 1
ATOM 1033 O O . ALA A 1 128 ? 10.734 -5.488 4.207 1 95.62 128 ALA A O 1
ATOM 1034 N N . VAL A 1 129 ? 9.922 -3.939 2.871 1 94.19 129 VAL A N 1
ATOM 1035 C CA . VAL A 1 129 ? 9.141 -4.898 2.102 1 94.19 129 VAL A CA 1
ATOM 1036 C C . VAL A 1 129 ? 10.07 -5.887 1.401 1 94.19 129 VAL A C 1
ATOM 1038 O O . VAL A 1 129 ? 9.82 -7.094 1.409 1 94.19 129 VAL A O 1
ATOM 1041 N N . ASP A 1 130 ? 11.109 -5.391 0.824 1 94.81 130 ASP A N 1
ATOM 1042 C CA . ASP A 1 130 ? 12.055 -6.25 0.117 1 94.81 130 ASP A CA 1
ATOM 1043 C C . ASP A 1 130 ? 12.672 -7.281 1.061 1 94.81 130 ASP A C 1
ATOM 1045 O O . ASP A 1 130 ? 12.953 -8.406 0.654 1 94.81 130 ASP A O 1
ATOM 1049 N N . ASN A 1 131 ? 12.875 -6.84 2.301 1 92.06 131 ASN A N 1
ATOM 1050 C CA . ASN A 1 131 ? 13.523 -7.719 3.27 1 92.06 131 ASN A CA 1
ATOM 1051 C C . ASN A 1 131 ? 12.508 -8.484 4.105 1 92.06 131 ASN A C 1
ATOM 1053 O O . ASN A 1 131 ? 12.859 -9.117 5.098 1 92.06 131 ASN A O 1
ATOM 1057 N N . GLY A 1 132 ? 11.234 -8.367 3.781 1 87.44 132 GLY A N 1
ATOM 1058 C CA . GLY A 1 132 ? 10.203 -9.172 4.418 1 87.44 132 GLY A CA 1
ATOM 1059 C C . GLY A 1 132 ? 9.852 -8.695 5.816 1 87.44 132 GLY A C 1
ATOM 1060 O O . GLY A 1 132 ? 9.453 -9.492 6.668 1 87.44 132 GLY A O 1
ATOM 1061 N N . VAL A 1 133 ? 10.039 -7.445 6.051 1 90.06 133 VAL A N 1
ATOM 1062 C CA . VAL A 1 133 ? 9.719 -6.887 7.359 1 90.06 133 VAL A CA 1
ATOM 1063 C C . VAL A 1 133 ? 8.281 -6.375 7.367 1 90.06 133 VAL A C 1
ATOM 1065 O O . VAL A 1 133 ? 7.918 -5.504 6.57 1 90.06 133 VAL A O 1
ATOM 1068 N N . GLY A 1 134 ? 7.477 -6.953 8.227 1 88.38 134 GLY A N 1
ATOM 1069 C CA . GLY A 1 134 ? 6.125 -6.449 8.398 1 88.38 134 GLY A CA 1
ATOM 1070 C C . GLY A 1 134 ? 6.074 -5.105 9.102 1 88.38 134 GLY A C 1
ATOM 1071 O O . GLY A 1 134 ? 6.988 -4.762 9.859 1 88.38 134 GLY A O 1
ATOM 1072 N N . GLN A 1 135 ? 5.016 -4.383 8.883 1 90.44 135 GLN A N 1
ATOM 1073 C CA . GLN A 1 135 ? 4.875 -3.074 9.508 1 90.44 135 GLN A CA 1
ATOM 1074 C C . GLN A 1 135 ? 4.617 -3.211 11.008 1 90.44 135 GLN A C 1
ATOM 1076 O O . GLN A 1 135 ? 4.863 -2.275 11.773 1 90.44 135 GLN A O 1
ATOM 1081 N N . TYR A 1 136 ? 4.059 -4.383 11.406 1 88.69 136 TYR A N 1
ATOM 1082 C CA . TYR A 1 136 ? 3.768 -4.668 12.805 1 88.69 136 TYR A CA 1
ATOM 1083 C C . TYR A 1 136 ? 4.223 -6.074 13.18 1 88.69 136 TYR A C 1
ATOM 1085 O O . TYR A 1 136 ? 4.309 -6.957 12.32 1 88.69 136 TYR A O 1
ATOM 1093 N N . ASP A 1 137 ? 4.5 -6.215 14.43 1 86.56 137 ASP A N 1
ATOM 1094 C CA . ASP A 1 137 ? 4.754 -7.555 14.945 1 86.56 137 ASP A CA 1
ATOM 1095 C C . ASP A 1 137 ? 3.447 -8.297 15.211 1 86.56 137 ASP A C 1
ATOM 1097 O O . ASP A 1 137 ? 2.596 -7.82 15.961 1 86.56 137 ASP A O 1
ATOM 1101 N N . VAL A 1 138 ? 3.268 -9.336 14.492 1 84.88 138 VAL A N 1
ATOM 1102 C CA . VAL A 1 138 ? 2.086 -10.164 14.695 1 84.88 138 VAL A CA 1
ATOM 1103 C C . VAL A 1 138 ? 2.506 -11.617 14.906 1 84.88 138 VAL A C 1
ATOM 1105 O O . VAL A 1 138 ? 3.586 -12.031 14.469 1 84.88 138 VAL A O 1
ATOM 1108 N N . PRO A 1 139 ? 1.736 -12.375 15.672 1 80.81 139 PRO A N 1
ATOM 1109 C CA . PRO A 1 139 ? 2.076 -13.789 15.859 1 80.81 139 PRO A CA 1
ATOM 1110 C C . PRO A 1 139 ? 2.273 -14.531 14.539 1 80.81 139 PRO A C 1
ATOM 1112 O O . PRO A 1 139 ? 1.585 -14.242 13.555 1 80.81 139 PRO A O 1
ATOM 1115 N N . PRO A 1 140 ? 3.266 -15.344 14.594 1 72.38 140 PRO A N 1
ATOM 1116 C CA . PRO A 1 140 ? 3.455 -16.141 13.383 1 72.38 140 PRO A CA 1
ATOM 1117 C C . PRO A 1 140 ? 2.174 -16.844 12.93 1 72.38 140 PRO A C 1
ATOM 1119 O O . PRO A 1 140 ? 1.403 -17.328 13.766 1 72.38 140 PRO A O 1
ATOM 1122 N N . GLY A 1 141 ? 1.937 -16.75 11.641 1 71.06 141 GLY A N 1
ATOM 1123 C CA . GLY A 1 141 ? 0.784 -17.438 11.094 1 71.06 141 GLY A CA 1
ATOM 1124 C C . GLY A 1 141 ? -0.475 -16.594 11.086 1 71.06 141 GLY A C 1
ATOM 1125 O O . GLY A 1 141 ? -1.518 -17.031 10.594 1 71.06 141 GLY A O 1
ATOM 1126 N N . THR A 1 142 ? -0.326 -15.453 11.625 1 81.25 142 THR A N 1
ATOM 1127 C CA . THR A 1 142 ? -1.492 -14.578 11.617 1 81.25 142 THR A CA 1
ATOM 1128 C C . THR A 1 142 ? -1.845 -14.148 10.195 1 81.25 142 THR A C 1
ATOM 1130 O O . THR A 1 142 ? -0.989 -13.656 9.461 1 81.25 142 THR A O 1
ATOM 1133 N N . ALA A 1 143 ? -3.1 -14.469 9.758 1 81 143 ALA A N 1
ATOM 1134 C CA . ALA A 1 143 ? -3.578 -14.031 8.445 1 81 143 ALA A CA 1
ATOM 1135 C C . ALA A 1 143 ? -4.066 -12.586 8.492 1 81 143 ALA A C 1
ATOM 1137 O O . ALA A 1 143 ? -4.68 -12.164 9.477 1 81 143 ALA A O 1
ATOM 1138 N N . PRO A 1 144 ? -3.734 -11.883 7.422 1 88 144 PRO A N 1
ATOM 1139 C CA . PRO A 1 144 ? -4.293 -10.523 7.379 1 88 144 PRO A CA 1
ATOM 1140 C C . PRO A 1 144 ? -5.816 -10.523 7.238 1 88 144 PRO A C 1
ATOM 1142 O O . PRO A 1 144 ? -6.387 -11.438 6.645 1 88 144 PRO A O 1
ATOM 1145 N N . LYS A 1 145 ? -6.465 -9.523 7.766 1 91.25 145 LYS A N 1
ATOM 1146 C CA . LYS A 1 145 ? -7.91 -9.375 7.656 1 91.25 145 LYS A CA 1
ATOM 1147 C C . LYS A 1 145 ? -8.336 -9.125 6.211 1 91.25 145 LYS A C 1
ATOM 1149 O O . LYS A 1 145 ? -9.445 -9.484 5.812 1 91.25 145 LYS A O 1
ATOM 1154 N N . TYR A 1 146 ? -7.465 -8.484 5.469 1 92.12 146 TYR A N 1
ATOM 1155 C CA . TYR A 1 146 ? -7.652 -8.219 4.047 1 92.12 146 TYR A CA 1
ATOM 1156 C C . TYR A 1 146 ? -6.312 -8.047 3.344 1 92.12 146 TYR A C 1
ATOM 1158 O O . TYR A 1 146 ? -5.277 -7.891 3.996 1 92.12 146 TYR A O 1
ATOM 1166 N N . VAL A 1 147 ? -6.332 -8.141 2.09 1 91.25 147 VAL A N 1
ATOM 1167 C CA . VAL A 1 147 ? -5.109 -7.961 1.315 1 91.25 147 VAL A CA 1
ATOM 1168 C C . VAL A 1 147 ? -5.137 -6.602 0.621 1 91.25 147 VAL A C 1
ATOM 1170 O O . VAL A 1 147 ? -6.199 -6.125 0.216 1 91.25 147 VAL A O 1
ATOM 1173 N N . ASN A 1 148 ? -4.047 -5.926 0.617 1 94.12 148 ASN A N 1
ATOM 1174 C CA . ASN A 1 148 ? -3.871 -4.688 -0.133 1 94.12 148 ASN A CA 1
ATOM 1175 C C . ASN A 1 148 ? -2.771 -4.816 -1.183 1 94.12 148 ASN A C 1
ATOM 1177 O O . ASN A 1 148 ? -1.585 -4.793 -0.851 1 94.12 148 ASN A O 1
ATOM 1181 N N . ASN A 1 149 ? -3.18 -4.875 -2.393 1 95.38 149 ASN A N 1
ATOM 1182 C CA . ASN A 1 149 ? -2.26 -5.109 -3.502 1 95.38 149 ASN A CA 1
ATOM 1183 C C . ASN A 1 149 ? -1.938 -3.812 -4.242 1 95.38 149 ASN A C 1
ATOM 1185 O O . ASN A 1 149 ? -1.629 -3.836 -5.434 1 95.38 149 ASN A O 1
ATOM 1189 N N . THR A 1 150 ? -2.084 -2.715 -3.559 1 97.81 150 THR A N 1
ATOM 1190 C CA . THR A 1 150 ? -1.982 -1.453 -4.281 1 97.81 150 THR A CA 1
ATOM 1191 C C . THR A 1 150 ? -0.688 -0.728 -3.928 1 97.81 150 THR A C 1
ATOM 1193 O O . THR A 1 150 ? -0.478 0.416 -4.336 1 97.81 150 THR A O 1
ATOM 1196 N N . THR A 1 151 ? 0.21 -1.347 -3.123 1 97.81 151 THR A N 1
ATOM 1197 C CA . THR A 1 151 ? 1.483 -0.739 -2.752 1 97.81 151 THR A CA 1
ATOM 1198 C C . THR A 1 151 ? 2.41 -0.645 -3.961 1 97.81 151 THR A C 1
ATOM 1200 O O . THR A 1 151 ? 2.16 -1.275 -4.992 1 97.81 151 THR A O 1
ATOM 1203 N N . LEU A 1 152 ? 3.443 0.115 -3.814 1 98.62 152 LEU A N 1
ATOM 1204 C CA . LEU A 1 152 ? 4.41 0.263 -4.895 1 98.62 152 LEU A CA 1
ATOM 1205 C C . LEU A 1 152 ? 5.027 -1.082 -5.258 1 98.62 152 LEU A C 1
ATOM 1207 O O . LEU A 1 152 ? 5.16 -1.411 -6.441 1 98.62 152 LEU A O 1
ATOM 1211 N N . SER A 1 153 ? 5.422 -1.853 -4.238 1 97.81 153 SER A N 1
ATOM 1212 C CA . SER A 1 153 ? 6.016 -3.164 -4.48 1 97.81 153 SER A CA 1
ATOM 1213 C C . SER A 1 153 ? 5.059 -4.07 -5.25 1 97.81 153 SER A C 1
ATOM 1215 O O . SER A 1 153 ? 5.473 -4.773 -6.172 1 97.81 153 SER A O 1
ATOM 1217 N N . SER A 1 154 ? 3.773 -4.031 -4.879 1 96.56 154 SER A N 1
ATOM 1218 C CA . SER A 1 154 ? 2.771 -4.836 -5.57 1 96.56 154 SER A CA 1
ATOM 1219 C C . SER A 1 154 ? 2.609 -4.391 -7.02 1 96.56 154 SER A C 1
ATOM 1221 O O . SER A 1 154 ? 2.492 -5.227 -7.922 1 96.56 154 SER A O 1
ATOM 1223 N N . ARG A 1 155 ? 2.588 -3.111 -7.238 1 98.12 155 ARG A N 1
ATOM 1224 C CA . ARG A 1 155 ? 2.398 -2.584 -8.586 1 98.12 155 ARG A CA 1
ATOM 1225 C C . ARG A 1 155 ? 3.592 -2.912 -9.477 1 98.12 155 ARG A C 1
ATOM 1227 O O . ARG A 1 155 ? 3.426 -3.215 -10.656 1 98.12 155 ARG A O 1
ATOM 1234 N N . VAL A 1 156 ? 4.793 -2.852 -8.906 1 98.69 156 VAL A N 1
ATOM 1235 C CA . VAL A 1 156 ? 5.973 -3.279 -9.648 1 98.69 156 VAL A CA 1
ATOM 1236 C C . VAL A 1 156 ? 5.871 -4.77 -9.969 1 98.69 156 VAL A C 1
ATOM 1238 O O . VAL A 1 156 ? 6.164 -5.191 -11.094 1 98.69 156 VAL A O 1
ATOM 1241 N N . GLY A 1 157 ? 5.477 -5.574 -8.953 1 97.25 157 GLY A N 1
ATOM 1242 C CA . GLY A 1 157 ? 5.277 -6.996 -9.172 1 97.25 157 GLY A CA 1
ATOM 1243 C C . GLY A 1 157 ? 4.324 -7.297 -10.312 1 97.25 157 GLY A C 1
ATOM 1244 O O . GLY A 1 157 ? 4.523 -8.258 -11.062 1 97.25 157 GLY A O 1
ATOM 1245 N N . SER A 1 158 ? 3.35 -6.445 -10.508 1 97.12 158 SER A N 1
ATOM 1246 C CA . SER A 1 158 ? 2.32 -6.656 -11.523 1 97.12 158 SER A CA 1
ATOM 1247 C C . SER A 1 158 ? 2.85 -6.348 -12.922 1 97.12 158 SER A C 1
ATOM 1249 O O . SER A 1 158 ? 2.197 -6.652 -13.922 1 97.12 158 SER A O 1
ATOM 1251 N N . LEU A 1 159 ? 3.99 -5.738 -12.969 1 97.88 159 LEU A N 1
ATOM 1252 C CA . LEU A 1 159 ? 4.586 -5.43 -14.266 1 97.88 159 LEU A CA 1
ATOM 1253 C C . LEU A 1 159 ? 5.379 -6.621 -14.797 1 97.88 159 LEU A C 1
ATOM 1255 O O . LEU A 1 159 ? 5.73 -6.66 -15.977 1 97.88 159 LEU A O 1
ATOM 1259 N N . ASN A 1 160 ? 5.742 -7.559 -13.875 1 96.75 160 ASN A N 1
ATOM 1260 C CA . ASN A 1 160 ? 6.316 -8.805 -14.383 1 96.75 160 ASN A CA 1
ATOM 1261 C C . ASN A 1 160 ? 5.32 -9.57 -15.25 1 96.75 160 ASN A C 1
ATOM 1263 O O . ASN A 1 160 ? 4.113 -9.531 -14.992 1 96.75 160 ASN A O 1
ATOM 1267 N N . PRO A 1 161 ? 5.82 -10.266 -16.281 1 95.38 161 PRO A N 1
ATOM 1268 C CA . PRO A 1 161 ? 4.902 -11.125 -17.031 1 95.38 161 PRO A CA 1
ATOM 1269 C C . PRO A 1 161 ? 4.18 -12.133 -16.141 1 95.38 161 PRO A C 1
ATOM 1271 O O . PRO A 1 161 ? 4.773 -12.672 -15.203 1 95.38 161 PRO A O 1
ATOM 1274 N N . ARG A 1 162 ? 2.889 -12.344 -16.469 1 93.69 162 ARG A N 1
ATOM 1275 C CA . ARG A 1 162 ? 2.139 -13.391 -15.773 1 93.69 162 ARG A CA 1
ATOM 1276 C C . ARG A 1 162 ? 2.66 -14.773 -16.141 1 93.69 162 ARG A C 1
ATOM 1278 O O . ARG A 1 162 ? 3.402 -14.922 -17.125 1 93.69 162 ARG A O 1
ATOM 1285 N N . TRP A 1 163 ? 2.246 -15.711 -15.359 1 90.69 163 TRP A N 1
ATOM 1286 C CA . TRP A 1 163 ? 2.705 -17.078 -15.523 1 90.69 163 TRP A CA 1
ATOM 1287 C C . TRP A 1 163 ? 2.338 -17.609 -16.906 1 90.69 163 TRP A C 1
ATOM 1289 O O . TRP A 1 163 ? 3.023 -18.484 -17.453 1 90.69 163 TRP A O 1
ATOM 1299 N N . ASN A 1 164 ? 1.281 -17.047 -17.453 1 93.44 164 ASN A N 1
ATOM 1300 C CA . ASN A 1 164 ? 0.795 -17.531 -18.75 1 93.44 164 ASN A CA 1
ATOM 1301 C C . ASN A 1 164 ? 1.144 -16.578 -19.875 1 93.44 164 ASN A C 1
ATOM 1303 O O . ASN A 1 164 ? 0.452 -16.531 -20.906 1 93.44 164 ASN A O 1
ATOM 1307 N N . GLN A 1 165 ? 2.131 -15.766 -19.703 1 93.44 165 GLN A N 1
ATOM 1308 C CA . GLN A 1 165 ? 2.656 -14.844 -20.703 1 93.44 165 GLN A CA 1
ATOM 1309 C C . GLN A 1 165 ? 4.133 -15.109 -20.984 1 93.44 165 GLN A C 1
ATOM 1311 O O . GLN A 1 165 ? 4.832 -15.68 -20.141 1 93.44 165 GLN A O 1
ATOM 1316 N N . PRO A 1 166 ? 4.535 -14.695 -22.203 1 91.19 166 PRO A N 1
ATOM 1317 C CA . PRO A 1 166 ? 5.969 -14.82 -22.484 1 91.19 166 PRO A CA 1
ATOM 1318 C C . PRO A 1 166 ? 6.832 -14.023 -21.516 1 91.19 166 PRO A C 1
ATOM 1320 O O . PRO A 1 166 ? 6.461 -12.906 -21.125 1 91.19 166 PRO A O 1
ATOM 1323 N N . SER A 1 167 ? 7.973 -14.578 -21.141 1 91.94 167 SER A N 1
ATOM 1324 C CA . SER A 1 167 ? 8.859 -13.938 -20.172 1 91.94 167 SER A CA 1
ATOM 1325 C C . SER A 1 167 ? 10.312 -13.984 -20.641 1 91.94 167 SER A C 1
ATOM 1327 O O . SER A 1 167 ? 11.219 -14.195 -19.844 1 91.94 167 SER A O 1
ATOM 1329 N N . ASP A 1 168 ? 10.445 -13.797 -22 1 92.88 168 ASP A N 1
ATOM 1330 C CA . ASP A 1 168 ? 11.812 -13.773 -22.5 1 92.88 168 ASP A CA 1
ATOM 1331 C C . ASP A 1 168 ? 12.547 -12.516 -22.031 1 92.88 168 ASP A C 1
ATOM 1333 O O . ASP A 1 168 ? 11.93 -11.586 -21.516 1 92.88 168 ASP A O 1
ATOM 1337 N N . ASP A 1 169 ? 13.797 -12.438 -22.25 1 93.69 169 ASP A N 1
ATOM 1338 C CA . ASP A 1 169 ? 14.656 -11.391 -21.719 1 93.69 169 ASP A CA 1
ATOM 1339 C C . ASP A 1 169 ? 14.227 -10.016 -22.234 1 93.69 169 ASP A C 1
ATOM 1341 O O . ASP A 1 169 ? 14.258 -9.031 -21.5 1 93.69 169 ASP A O 1
ATOM 1345 N N . GLU A 1 170 ? 13.945 -9.984 -23.484 1 96.06 170 GLU A N 1
ATOM 1346 C CA . GLU A 1 170 ? 13.539 -8.711 -24.078 1 96.06 170 GLU A CA 1
ATOM 1347 C C . GLU A 1 170 ? 12.25 -8.195 -23.453 1 96.06 170 GLU A C 1
ATOM 1349 O O . GLU A 1 170 ? 12.141 -7.008 -23.141 1 96.06 170 GLU A O 1
ATOM 1354 N N . THR A 1 171 ? 11.266 -9.086 -23.297 1 96.5 171 THR A N 1
ATOM 1355 C CA . THR A 1 171 ? 10.008 -8.727 -22.656 1 96.5 171 THR A CA 1
ATOM 1356 C C . THR A 1 171 ? 10.258 -8.258 -21.219 1 96.5 171 THR A C 1
ATOM 1358 O O . THR A 1 171 ? 9.727 -7.227 -20.797 1 96.5 171 THR A O 1
ATOM 1361 N N . LEU A 1 172 ? 11.062 -9.008 -20.562 1 96.88 172 LEU A N 1
ATOM 1362 C CA . LEU A 1 172 ? 11.375 -8.68 -19.172 1 96.88 172 LEU A CA 1
ATOM 1363 C C . LEU A 1 172 ? 12.078 -7.328 -19.078 1 96.88 172 LEU A C 1
ATOM 1365 O O . LEU A 1 172 ? 11.805 -6.543 -18.172 1 96.88 172 LEU A O 1
ATOM 1369 N N . TYR A 1 173 ? 12.922 -7.066 -20 1 98 173 TYR A N 1
ATOM 1370 C CA . TYR A 1 173 ? 13.648 -5.801 -20 1 98 173 TYR A CA 1
ATOM 1371 C C . TYR A 1 173 ? 12.695 -4.625 -20.188 1 98 173 TYR A C 1
ATOM 1373 O O . TYR A 1 173 ? 12.781 -3.629 -19.469 1 98 173 TYR A O 1
ATOM 1381 N N . GLN A 1 174 ? 11.82 -4.758 -21.141 1 98.25 174 GLN A N 1
ATOM 1382 C CA . GLN A 1 174 ? 10.867 -3.684 -21.406 1 98.25 174 GLN A CA 1
ATOM 1383 C C . GLN A 1 174 ? 9.961 -3.445 -20.203 1 98.25 174 GLN A C 1
ATOM 1385 O O . GLN A 1 174 ? 9.672 -2.299 -19.844 1 98.25 174 GLN A O 1
ATOM 1390 N N . GLN A 1 175 ? 9.5 -4.52 -19.609 1 98.5 175 GLN A N 1
ATOM 1391 C CA . GLN A 1 175 ? 8.672 -4.395 -18.406 1 98.5 175 GLN A CA 1
ATOM 1392 C C . GLN A 1 175 ? 9.469 -3.787 -17.266 1 98.5 175 GLN A C 1
ATOM 1394 O O . GLN A 1 175 ? 8.922 -3.021 -16.453 1 98.5 175 GLN A O 1
ATOM 1399 N N . PHE A 1 176 ? 10.75 -4.152 -17.188 1 98.69 176 PHE A N 1
ATOM 1400 C CA . PHE A 1 176 ? 11.609 -3.609 -16.141 1 98.69 176 PHE A CA 1
ATOM 1401 C C . PHE A 1 176 ? 11.75 -2.098 -16.281 1 98.69 176 PHE A C 1
ATOM 1403 O O . PHE A 1 176 ? 11.719 -1.369 -15.297 1 98.69 176 PHE A O 1
ATOM 1410 N N . LEU A 1 177 ? 11.898 -1.657 -17.453 1 98.81 177 LEU A N 1
ATOM 1411 C CA . LEU A 1 177 ? 12.023 -0.223 -17.688 1 98.81 177 LEU A CA 1
ATOM 1412 C C . LEU A 1 177 ? 10.766 0.511 -17.25 1 98.81 177 LEU A C 1
ATOM 1414 O O . LEU A 1 177 ? 10.836 1.633 -16.75 1 98.81 177 LEU A O 1
ATOM 1418 N N . LYS A 1 178 ? 9.602 -0.103 -17.406 1 98.81 178 LYS A N 1
ATOM 1419 C CA . LYS A 1 178 ? 8.359 0.478 -16.906 1 98.81 178 LYS A CA 1
ATOM 1420 C C . LYS A 1 178 ? 8.359 0.559 -15.391 1 98.81 178 LYS A C 1
ATOM 1422 O O . LYS A 1 178 ? 7.859 1.524 -14.812 1 98.81 178 LYS A O 1
ATOM 1427 N N . ALA A 1 179 ? 8.93 -0.489 -14.781 1 98.88 179 ALA A N 1
ATOM 1428 C CA . ALA A 1 179 ? 9.055 -0.492 -13.32 1 98.88 179 ALA A CA 1
ATOM 1429 C C . ALA A 1 179 ? 9.984 0.62 -12.852 1 98.88 179 ALA A C 1
ATOM 1431 O O . ALA A 1 179 ? 9.711 1.276 -11.844 1 98.88 179 ALA A O 1
ATOM 1432 N N . VAL A 1 180 ? 11.078 0.812 -13.602 1 98.88 180 VAL A N 1
ATOM 1433 C CA . VAL A 1 180 ? 12.031 1.875 -13.281 1 98.88 180 VAL A CA 1
ATOM 1434 C C . VAL A 1 180 ? 11.32 3.229 -13.328 1 98.88 180 VAL A C 1
ATOM 1436 O O . VAL A 1 180 ? 11.445 4.027 -12.391 1 98.88 180 VAL A O 1
ATOM 1439 N N . GLU A 1 181 ? 10.531 3.426 -14.312 1 98.81 181 GLU A N 1
ATOM 1440 C CA . GLU A 1 181 ? 9.812 4.688 -14.453 1 98.81 181 GLU A CA 1
ATOM 1441 C C . GLU A 1 181 ? 8.742 4.84 -13.375 1 98.81 181 GLU A C 1
ATOM 1443 O O . GLU A 1 181 ? 8.57 5.922 -12.812 1 98.81 181 GLU A O 1
ATOM 1448 N N . LEU A 1 182 ? 8.055 3.779 -13.117 1 98.75 182 LEU A N 1
ATOM 1449 C CA . LEU A 1 182 ? 7.012 3.801 -12.094 1 98.75 182 LEU A CA 1
ATOM 1450 C C . LEU A 1 182 ? 7.594 4.164 -10.734 1 98.75 182 LEU A C 1
ATOM 1452 O O . LEU A 1 182 ? 7.09 5.066 -10.055 1 98.75 182 LEU A O 1
ATOM 1456 N N . THR A 1 183 ? 8.656 3.498 -10.344 1 98.88 183 THR A N 1
ATOM 1457 C CA . THR A 1 183 ? 9.273 3.732 -9.047 1 98.88 183 THR A CA 1
ATOM 1458 C C . THR A 1 183 ? 9.875 5.137 -8.969 1 98.88 183 THR A C 1
ATOM 1460 O O . THR A 1 183 ? 9.758 5.812 -7.945 1 98.88 183 THR A O 1
ATOM 1463 N N . GLY A 1 184 ? 10.469 5.539 -10.062 1 98.81 184 GLY A N 1
ATOM 1464 C CA . GLY A 1 184 ? 11.039 6.875 -10.117 1 98.81 184 GLY A CA 1
ATOM 1465 C C . GLY A 1 184 ? 10 7.969 -9.953 1 98.81 184 GLY A C 1
ATOM 1466 O O . GLY A 1 184 ? 10.227 8.961 -9.258 1 98.81 184 GLY A O 1
ATOM 1467 N N . GLY A 1 185 ? 8.891 7.785 -10.656 1 98.56 185 GLY A N 1
ATOM 1468 C CA . GLY A 1 185 ? 7.809 8.742 -10.523 1 98.56 185 GLY A CA 1
ATOM 1469 C C . GLY A 1 185 ? 7.305 8.883 -9.094 1 98.56 185 GLY A C 1
ATOM 1470 O O . GLY A 1 185 ? 7.066 10 -8.625 1 98.56 185 GLY A O 1
ATOM 1471 N N . GLU A 1 186 ? 7.172 7.805 -8.414 1 98.5 186 GLU A N 1
ATOM 1472 C CA . GLU A 1 186 ? 6.715 7.828 -7.027 1 98.5 186 GLU A CA 1
ATOM 1473 C C . GLU A 1 186 ? 7.762 8.461 -6.117 1 98.5 186 GLU A C 1
ATOM 1475 O O . GLU A 1 186 ? 7.418 9.172 -5.168 1 98.5 186 GLU A O 1
ATOM 1480 N N . PHE A 1 187 ? 9.031 8.156 -6.359 1 98.81 187 PHE A N 1
ATOM 1481 C CA . PHE A 1 187 ? 10.109 8.758 -5.578 1 98.81 187 PHE A CA 1
ATOM 1482 C C . PHE A 1 187 ? 10.117 10.273 -5.738 1 98.81 187 PHE A C 1
ATOM 1484 O O . PHE A 1 187 ? 10.195 11.008 -4.75 1 98.81 187 PHE A O 1
ATOM 1491 N N . ARG A 1 188 ? 10.023 10.703 -6.969 1 98.62 188 ARG A N 1
ATOM 1492 C CA . ARG A 1 188 ? 9.992 12.133 -7.242 1 98.62 188 ARG A CA 1
ATOM 1493 C C . ARG A 1 188 ? 8.828 12.805 -6.523 1 98.62 188 ARG A C 1
ATOM 1495 O O . ARG A 1 188 ? 8.984 13.906 -5.988 1 98.62 188 ARG A O 1
ATOM 1502 N N . ALA A 1 189 ? 7.695 12.164 -6.539 1 98.25 189 ALA A N 1
ATOM 1503 C CA . ALA A 1 189 ? 6.523 12.711 -5.855 1 98.25 189 ALA A CA 1
ATOM 1504 C C . ALA A 1 189 ? 6.75 12.789 -4.348 1 98.25 189 ALA A C 1
ATOM 1506 O O . ALA A 1 189 ? 6.336 13.75 -3.699 1 98.25 189 ALA A O 1
ATOM 1507 N N . ALA A 1 190 ? 7.391 11.758 -3.801 1 98.31 190 ALA A N 1
ATOM 1508 C CA . ALA A 1 190 ? 7.703 11.75 -2.375 1 98.31 190 ALA A CA 1
ATOM 1509 C C . ALA A 1 190 ? 8.641 12.898 -2.016 1 98.31 190 ALA A C 1
ATOM 1511 O O . ALA A 1 190 ? 8.453 13.57 -0.998 1 98.31 190 ALA A O 1
ATOM 1512 N N . VAL A 1 191 ? 9.633 13.086 -2.879 1 98.75 191 VAL A N 1
ATOM 1513 C CA . VAL A 1 191 ? 10.578 14.18 -2.662 1 98.75 191 VAL A CA 1
ATOM 1514 C C . VAL A 1 191 ? 9.844 15.516 -2.723 1 98.75 191 VAL A C 1
ATOM 1516 O O . VAL A 1 191 ? 10.055 16.391 -1.874 1 98.75 191 VAL A O 1
ATOM 1519 N N . ASP A 1 192 ? 9.031 15.648 -3.693 1 98.06 192 ASP A N 1
ATOM 1520 C CA . ASP A 1 192 ? 8.258 16.875 -3.855 1 98.06 192 ASP A CA 1
ATOM 1521 C C . ASP A 1 192 ? 7.402 17.156 -2.621 1 98.06 192 ASP A C 1
ATOM 1523 O O . ASP A 1 192 ? 7.359 18.281 -2.129 1 98.06 192 ASP A O 1
ATOM 1527 N N . TRP A 1 193 ? 6.727 16.188 -2.102 1 97.25 193 TRP A N 1
ATOM 1528 C CA . TRP A 1 193 ? 5.918 16.344 -0.896 1 97.25 193 TRP A CA 1
ATOM 1529 C C . TRP A 1 193 ? 6.777 16.797 0.276 1 97.25 193 TRP A C 1
ATOM 1531 O O . TRP A 1 193 ? 6.395 17.719 1.014 1 97.25 193 TRP A O 1
ATOM 1541 N N . VAL A 1 194 ? 7.906 16.188 0.448 1 97.81 194 VAL A N 1
ATOM 1542 C CA . VAL A 1 194 ? 8.766 16.5 1.587 1 97.81 194 VAL A CA 1
ATOM 1543 C C . VAL A 1 194 ? 9.219 17.953 1.503 1 97.81 194 VAL A C 1
ATOM 1545 O O . VAL A 1 194 ? 9.172 18.688 2.496 1 97.81 194 VAL A O 1
ATOM 1548 N N . VAL A 1 195 ? 9.562 18.391 0.293 1 98.12 195 VAL A N 1
ATOM 1549 C CA . VAL A 1 195 ? 10.195 19.703 0.149 1 98.12 195 VAL A CA 1
ATOM 1550 C C . VAL A 1 195 ? 9.125 20.781 0.053 1 98.12 195 VAL A C 1
ATOM 1552 O O . VAL A 1 195 ? 9.289 21.875 0.608 1 98.12 195 VAL A O 1
ATOM 1555 N N . GLU A 1 196 ? 8.031 20.484 -0.602 1 97.06 196 GLU A N 1
ATOM 1556 C CA . GLU A 1 196 ? 7.047 21.531 -0.889 1 97.06 196 GLU A CA 1
ATOM 1557 C C . GLU A 1 196 ? 5.867 21.453 0.079 1 97.06 196 GLU A C 1
ATOM 1559 O O . GLU A 1 196 ? 5.09 22.406 0.189 1 97.06 196 GLU A O 1
ATOM 1564 N N . GLY A 1 197 ? 5.691 20.359 0.723 1 95.75 197 GLY A N 1
ATOM 1565 C CA . GLY A 1 197 ? 4.555 20.156 1.612 1 95.75 197 GLY A CA 1
ATOM 1566 C C . GLY A 1 197 ? 4.957 20.047 3.07 1 95.75 197 GLY A C 1
ATOM 1567 O O . GLY A 1 197 ? 4.535 20.844 3.904 1 95.75 197 GLY A O 1
ATOM 1568 N N . TRP A 1 198 ? 5.824 19.125 3.373 1 96.31 198 TRP A N 1
ATOM 1569 C CA . TRP A 1 198 ? 6.195 18.797 4.746 1 96.31 198 TRP A CA 1
ATOM 1570 C C . TRP A 1 198 ? 7.148 19.828 5.316 1 96.31 198 TRP A C 1
ATOM 1572 O O . TRP A 1 198 ? 6.891 20.406 6.379 1 96.31 198 TRP A O 1
ATOM 1582 N N . LEU A 1 199 ? 8.266 20.141 4.637 1 96.81 199 LEU A N 1
ATOM 1583 C CA . LEU A 1 199 ? 9.336 20.984 5.145 1 96.81 199 LEU A CA 1
ATOM 1584 C C . LEU A 1 199 ? 8.828 22.375 5.469 1 96.81 199 LEU A C 1
ATOM 1586 O O . LEU A 1 199 ? 9.109 22.922 6.539 1 96.81 199 LEU A O 1
ATOM 1590 N N . PRO A 1 200 ? 8.023 22.969 4.613 1 96.44 200 PRO A N 1
ATOM 1591 C CA . PRO A 1 200 ? 7.52 24.312 4.926 1 96.44 200 PRO A CA 1
ATOM 1592 C C . PRO A 1 200 ? 6.641 24.328 6.172 1 96.44 200 PRO A C 1
ATOM 1594 O O . PRO A 1 200 ? 6.465 25.375 6.793 1 96.44 200 PRO A O 1
ATOM 1597 N N . GLY A 1 201 ? 6.074 23.234 6.52 1 95.75 201 GLY A N 1
ATOM 1598 C CA . GLY A 1 201 ? 5.203 23.156 7.68 1 95.75 201 GLY A CA 1
ATOM 1599 C C . GLY A 1 201 ? 5.938 23.344 8.992 1 95.75 201 GLY A C 1
ATOM 1600 O O . GLY A 1 201 ? 5.316 23.625 10.023 1 95.75 201 GLY A O 1
ATOM 1601 N N . ARG A 1 202 ? 7.227 23.281 8.922 1 94.88 202 ARG A N 1
ATOM 1602 C CA . ARG A 1 202 ? 8.023 23.438 10.133 1 94.88 202 ARG A CA 1
ATOM 1603 C C . ARG A 1 202 ? 7.891 24.844 10.703 1 94.88 202 ARG A C 1
ATOM 1605 O O . ARG A 1 202 ? 7.789 25.031 11.914 1 94.88 202 ARG A O 1
ATOM 1612 N N . ARG A 1 203 ? 7.855 25.766 9.82 1 94.31 203 ARG A N 1
ATOM 1613 C CA . ARG A 1 203 ? 7.867 27.172 10.227 1 94.31 203 ARG A CA 1
ATOM 1614 C C . ARG A 1 203 ? 6.633 27.5 11.055 1 94.31 203 ARG A C 1
ATOM 1616 O O . ARG A 1 203 ? 6.754 28 12.18 1 94.31 203 ARG A O 1
ATOM 1623 N N . PRO A 1 204 ? 5.449 27.219 10.508 1 95.94 204 PRO A N 1
ATOM 1624 C CA . PRO A 1 204 ? 4.273 27.547 11.32 1 95.94 204 PRO A CA 1
ATOM 1625 C C . PRO A 1 204 ? 4.242 26.812 12.656 1 95.94 204 PRO A C 1
ATOM 1627 O O . PRO A 1 204 ? 3.768 27.359 13.656 1 95.94 204 PRO A O 1
ATOM 1630 N N . VAL A 1 205 ? 4.699 25.672 12.719 1 96.69 205 VAL A N 1
ATOM 1631 C CA . VAL A 1 205 ? 4.723 24.922 13.969 1 96.69 205 VAL A CA 1
ATOM 1632 C C . VAL A 1 205 ? 5.711 25.547 14.938 1 96.69 205 VAL A C 1
ATOM 1634 O O . VAL A 1 205 ? 5.398 25.75 16.109 1 96.69 205 VAL A O 1
ATOM 1637 N N . ALA A 1 206 ? 6.875 25.875 14.445 1 96.19 206 ALA A N 1
ATOM 1638 C CA . ALA A 1 206 ? 7.887 26.531 15.273 1 96.19 206 ALA A CA 1
ATOM 1639 C C . ALA A 1 206 ? 7.379 27.859 15.82 1 96.19 206 ALA A C 1
ATOM 1641 O O . ALA A 1 206 ? 7.59 28.172 17 1 96.19 206 ALA A O 1
ATOM 1642 N N . GLU A 1 207 ? 6.781 28.547 14.969 1 96.75 207 GLU A N 1
ATOM 1643 C CA . GLU A 1 207 ? 6.238 29.844 15.367 1 96.75 207 GLU A CA 1
ATOM 1644 C C . GLU A 1 207 ? 5.148 29.672 16.422 1 96.75 207 GLU A C 1
ATOM 1646 O O . GLU A 1 207 ? 5.098 30.438 17.391 1 96.75 207 GLU A O 1
ATOM 1651 N N . ALA A 1 208 ? 4.293 28.719 16.234 1 97.25 208 ALA A N 1
ATOM 1652 C CA . ALA A 1 208 ? 3.223 28.438 17.188 1 97.25 208 ALA A CA 1
ATOM 1653 C C . ALA A 1 208 ? 3.785 28 18.531 1 97.25 208 ALA A C 1
ATOM 1655 O O . ALA A 1 208 ? 3.295 28.406 19.578 1 97.25 208 ALA A O 1
ATOM 1656 N N . LEU A 1 209 ? 4.781 27.219 18.484 1 97.12 209 LEU A N 1
ATOM 1657 C CA . LEU A 1 209 ? 5.41 26.703 19.703 1 97.12 209 LEU A CA 1
ATOM 1658 C C . LEU A 1 209 ? 6.086 27.844 20.469 1 97.12 209 LEU A C 1
ATOM 1660 O O . LEU A 1 209 ? 6.07 27.844 21.703 1 97.12 209 LEU A O 1
ATOM 1664 N N . ALA A 1 210 ? 6.652 28.719 19.734 1 96.12 210 ALA A N 1
ATOM 1665 C CA . ALA A 1 210 ? 7.312 29.859 20.359 1 96.12 210 ALA A CA 1
ATOM 1666 C C . ALA A 1 210 ? 6.309 30.719 21.125 1 96.12 210 ALA A C 1
ATOM 1668 O O . ALA A 1 210 ? 6.668 31.406 22.078 1 96.12 210 ALA A O 1
ATOM 1669 N N . ARG A 1 211 ? 5.074 30.641 20.719 1 96.56 211 ARG A N 1
ATOM 1670 C CA . ARG A 1 211 ? 4.047 31.484 21.328 1 96.56 211 ARG A CA 1
ATOM 1671 C C . ARG A 1 211 ? 3.135 30.688 22.234 1 96.56 211 ARG A C 1
ATOM 1673 O O . ARG A 1 211 ? 2.119 31.188 22.719 1 96.56 211 ARG A O 1
ATOM 1680 N N . ARG A 1 212 ? 3.51 29.484 22.5 1 97.19 212 ARG A N 1
ATOM 1681 C CA . ARG A 1 212 ? 2.594 28.562 23.172 1 97.19 212 ARG A CA 1
ATOM 1682 C C . ARG A 1 212 ? 2.271 29.078 24.578 1 97.19 212 ARG A C 1
ATOM 1684 O O . ARG A 1 212 ? 1.171 28.844 25.094 1 97.19 212 ARG A O 1
ATOM 1691 N N . HIS A 1 213 ? 3.18 29.859 25.234 1 97.31 213 HIS A N 1
ATOM 1692 C CA . HIS A 1 213 ? 2.934 30.359 26.578 1 97.31 213 HIS A CA 1
ATOM 1693 C C . HIS A 1 213 ? 2.016 31.578 26.547 1 97.31 213 HIS A C 1
ATOM 1695 O O . HIS A 1 213 ? 1.476 31.969 27.578 1 97.31 213 HIS A O 1
ATOM 1701 N N . GLU A 1 214 ? 1.892 32.188 25.375 1 96.88 214 GLU A N 1
ATOM 1702 C CA . GLU A 1 214 ? 0.896 33.219 25.203 1 96.88 214 GLU A CA 1
ATOM 1703 C C . GLU A 1 214 ? -0.505 32.656 25.047 1 96.88 214 GLU A C 1
ATOM 1705 O O . GLU A 1 214 ? -1.493 33.281 25.422 1 96.88 214 GLU A O 1
ATOM 1710 N N . VAL A 1 215 ? -0.57 31.516 24.516 1 96.56 215 VAL A N 1
ATOM 1711 C CA . VAL A 1 215 ? -1.836 30.828 24.297 1 96.56 215 VAL A CA 1
ATOM 1712 C C . VAL A 1 215 ? -2.346 30.266 25.625 1 96.56 215 VAL A C 1
ATOM 1714 O O . VAL A 1 215 ? -3.52 30.422 25.969 1 96.56 215 VAL A O 1
ATOM 1717 N N . HIS A 1 216 ? -1.484 29.672 26.344 1 96 216 HIS A N 1
ATOM 1718 C CA . HIS A 1 216 ? -1.728 29.172 27.688 1 96 216 HIS A CA 1
ATOM 1719 C C . HIS A 1 216 ? -0.453 29.203 28.516 1 96 216 HIS A C 1
ATOM 1721 O O . HIS A 1 216 ? 0.603 28.75 28.062 1 96 216 HIS A O 1
ATOM 1727 N N . PRO A 1 217 ? -0.537 29.625 29.688 1 96.31 217 PRO A N 1
ATOM 1728 C CA . PRO A 1 217 ? 0.672 29.797 30.5 1 96.31 217 PRO A CA 1
ATOM 1729 C C . PRO A 1 217 ? 1.434 28.484 30.703 1 96.31 217 PRO A C 1
ATOM 1731 O O . PRO A 1 217 ? 2.658 28.5 30.859 1 96.31 217 PRO A O 1
ATOM 1734 N N . SER A 1 218 ? 0.796 27.406 30.688 1 96.06 218 SER A N 1
ATOM 1735 C CA . SER A 1 218 ? 1.448 26.109 30.891 1 96.06 218 SER A CA 1
ATOM 1736 C C . SER A 1 218 ? 2.295 25.719 29.688 1 96.06 218 SER A C 1
ATOM 1738 O O . SER A 1 218 ? 3.156 24.844 29.797 1 96.06 218 SER A O 1
ATOM 1740 N N . GLY A 1 219 ? 1.964 26.297 28.578 1 96.94 219 GLY A N 1
ATOM 1741 C CA . GLY A 1 219 ? 2.646 25.906 27.344 1 96.94 219 GLY A CA 1
ATOM 1742 C C . GLY A 1 219 ? 2.16 24.594 26.766 1 96.94 219 GLY A C 1
ATOM 1743 O O . GLY A 1 219 ? 2.74 24.078 25.812 1 96.94 219 GLY A O 1
ATOM 1744 N N . LYS A 1 220 ? 1.088 24.047 27.281 1 98.12 220 LYS A N 1
ATOM 1745 C CA . LYS A 1 220 ? 0.615 22.719 26.906 1 98.12 220 LYS A CA 1
ATOM 1746 C C . LYS A 1 220 ? -0.35 22.781 25.734 1 98.12 220 LYS A C 1
ATOM 1748 O O . LYS A 1 220 ? -0.699 21.75 25.141 1 98.12 220 LYS A O 1
ATOM 1753 N N . VAL A 1 221 ? -0.725 23.984 25.391 1 98.25 221 VAL A N 1
ATOM 1754 C CA . VAL A 1 221 ? -1.661 24.203 24.297 1 98.25 221 VAL A CA 1
ATOM 1755 C C . VAL A 1 221 ? -1.01 25.078 23.219 1 98.25 221 VAL A C 1
ATOM 1757 O O . VAL A 1 221 ? -0.448 26.141 23.531 1 98.25 221 VAL A O 1
ATOM 1760 N N . VAL A 1 222 ? -1.072 24.594 21.984 1 98.19 222 VAL A N 1
ATOM 1761 C CA . VAL A 1 222 ? -0.492 25.312 20.859 1 98.19 222 VAL A CA 1
ATOM 1762 C C . VAL A 1 222 ? -1.595 25.703 19.875 1 98.19 222 VAL A C 1
ATOM 1764 O O . VAL A 1 222 ? -2.49 24.922 19.578 1 98.19 222 VAL A O 1
ATOM 1767 N N . LEU A 1 223 ? -1.564 26.969 19.484 1 97.94 223 LEU A N 1
ATOM 1768 C CA . LEU A 1 223 ? -2.479 27.453 18.453 1 97.94 223 LEU A CA 1
ATOM 1769 C C . LEU A 1 223 ? -1.768 27.594 17.109 1 97.94 223 LEU A C 1
ATOM 1771 O O . LEU A 1 223 ? -0.849 28.406 16.969 1 97.94 223 LEU A O 1
ATOM 1775 N N . LEU A 1 224 ? -2.154 26.781 16.172 1 96.62 224 LEU A N 1
ATOM 1776 C CA . LEU A 1 224 ? -1.646 26.891 14.812 1 96.62 224 LEU A CA 1
ATOM 1777 C C . LEU A 1 224 ? -2.463 27.891 14.008 1 96.62 224 LEU A C 1
ATOM 1779 O O . LEU A 1 224 ? -3.607 27.625 13.641 1 96.62 224 LEU A O 1
ATOM 1783 N N . THR A 1 225 ? -1.886 28.984 13.695 1 92.75 225 THR A N 1
ATOM 1784 C CA . THR A 1 225 ? -2.592 30.031 12.961 1 92.75 225 THR A CA 1
ATOM 1785 C C . THR A 1 225 ? -2.74 29.656 11.492 1 92.75 225 THR A C 1
ATOM 1787 O O . THR A 1 225 ? -3.652 30.125 10.812 1 92.75 225 THR A O 1
ATOM 1790 N N . GLU A 1 226 ? -1.831 28.922 11.07 1 89.5 226 GLU A N 1
ATOM 1791 C CA . GLU A 1 226 ? -1.854 28.328 9.734 1 89.5 226 GLU A CA 1
ATOM 1792 C C . GLU A 1 226 ? -1.751 26.812 9.797 1 89.5 226 GLU A C 1
ATOM 1794 O O . GLU A 1 226 ? -0.763 26.266 10.305 1 89.5 226 GLU A O 1
ATOM 1799 N N . TYR A 1 227 ? -2.803 26.25 9.289 1 90.5 227 TYR A N 1
ATOM 1800 C CA . TYR A 1 227 ? -2.744 24.797 9.352 1 90.5 227 TYR A CA 1
ATOM 1801 C C . TYR A 1 227 ? -1.59 24.266 8.508 1 90.5 227 TYR A C 1
ATOM 1803 O O . TYR A 1 227 ? -1.313 24.781 7.422 1 90.5 227 TYR A O 1
ATOM 1811 N N . CYS A 1 228 ? -0.912 23.266 8.984 1 93.62 228 CYS A N 1
ATOM 1812 C CA . CYS A 1 228 ? 0.141 22.5 8.336 1 93.62 228 CYS A CA 1
ATOM 1813 C C . CYS A 1 228 ? 0.256 21.109 8.961 1 93.62 228 CYS A C 1
ATOM 1815 O O . CYS A 1 228 ? -0.392 20.812 9.969 1 93.62 228 CYS A O 1
ATOM 1817 N N . PRO A 1 229 ? 0.921 20.219 8.266 1 91.69 229 PRO A N 1
ATOM 1818 C CA . PRO A 1 229 ? 1.185 18.922 8.906 1 91.69 229 PRO A CA 1
ATOM 1819 C C . PRO A 1 229 ? 2.109 19.047 10.117 1 91.69 229 PRO A C 1
ATOM 1821 O O . PRO A 1 229 ? 3.318 18.828 10 1 91.69 229 PRO A O 1
ATOM 1824 N N . TRP A 1 230 ? 1.5 19.188 11.227 1 94.06 230 TRP A N 1
ATOM 1825 C CA . TRP A 1 230 ? 2.234 19.703 12.383 1 94.06 230 TRP A CA 1
ATOM 1826 C C . TRP A 1 230 ? 2.822 18.547 13.195 1 94.06 230 TRP A C 1
ATOM 1828 O O . TRP A 1 230 ? 3.801 18.734 13.922 1 94.06 230 TRP A O 1
ATOM 1838 N N . LYS A 1 231 ? 2.34 17.359 13.062 1 90.12 231 LYS A N 1
ATOM 1839 C CA . LYS A 1 231 ? 2.615 16.297 14.039 1 90.12 231 LYS A CA 1
ATOM 1840 C C . LYS A 1 231 ? 4.098 15.938 14.055 1 90.12 231 LYS A C 1
ATOM 1842 O O . LYS A 1 231 ? 4.754 16.031 15.094 1 90.12 231 LYS A O 1
ATOM 1847 N N . ASP A 1 232 ? 4.602 15.656 12.875 1 87.19 232 ASP A N 1
ATOM 1848 C CA . ASP A 1 232 ? 6 15.25 12.82 1 87.19 232 ASP A CA 1
ATOM 1849 C C . ASP A 1 232 ? 6.918 16.391 13.273 1 87.19 232 ASP A C 1
ATOM 1851 O O . ASP A 1 232 ? 7.918 16.156 13.953 1 87.19 232 ASP A O 1
ATOM 1855 N N . HIS A 1 233 ? 6.566 17.578 12.93 1 93.69 233 HIS A N 1
ATOM 1856 C CA . HIS A 1 233 ? 7.379 18.734 13.297 1 93.69 233 HIS A CA 1
ATOM 1857 C C . HIS A 1 233 ? 7.32 19 14.797 1 93.69 233 HIS A C 1
ATOM 1859 O O . HIS A 1 233 ? 8.32 19.391 15.398 1 93.69 233 HIS A O 1
ATOM 1865 N N . LEU A 1 234 ? 6.18 18.75 15.32 1 95.44 234 LEU A N 1
ATOM 1866 C CA . LEU A 1 234 ? 6.023 18.969 16.75 1 95.44 234 LEU A CA 1
ATOM 1867 C C . LEU A 1 234 ? 7 18.109 17.547 1 95.44 234 LEU A C 1
ATOM 1869 O O . LEU A 1 234 ? 7.711 18.609 18.422 1 95.44 234 LEU A O 1
ATOM 1873 N N . TYR A 1 235 ? 7.07 16.844 17.25 1 92.06 235 TYR A N 1
ATOM 1874 C CA . TYR A 1 235 ? 7.938 15.93 17.984 1 92.06 235 TYR A CA 1
ATOM 1875 C C . TYR A 1 235 ? 9.398 16.328 17.828 1 92.06 235 TYR A C 1
ATOM 1877 O O . TYR A 1 235 ? 10.148 16.328 18.812 1 92.06 235 TYR A O 1
ATOM 1885 N N . ASP A 1 236 ? 9.758 16.672 16.641 1 90.19 236 ASP A N 1
ATOM 1886 C CA . ASP A 1 236 ? 11.141 17.078 16.391 1 90.19 236 ASP A CA 1
ATOM 1887 C C . ASP A 1 236 ? 11.484 18.359 17.141 1 90.19 236 ASP A C 1
ATOM 1889 O O . ASP A 1 236 ? 12.555 18.469 17.734 1 90.19 236 ASP A O 1
ATOM 1893 N N . LEU A 1 237 ? 10.594 19.25 17.094 1 94.44 237 LEU A N 1
ATOM 1894 C CA . LEU A 1 237 ? 10.836 20.562 17.703 1 94.44 237 LEU A CA 1
ATOM 1895 C C . LEU A 1 237 ? 10.828 20.453 19.219 1 94.44 237 LEU A C 1
ATOM 1897 O O . LEU A 1 237 ? 11.562 21.188 19.906 1 94.44 237 LEU A O 1
ATOM 1901 N N . GLU A 1 238 ? 9.984 19.547 19.719 1 95.25 238 GLU A N 1
ATOM 1902 C CA . GLU A 1 238 ? 10.008 19.281 21.156 1 95.25 238 GLU A CA 1
ATOM 1903 C C . GLU A 1 238 ? 11.375 18.766 21.594 1 95.25 238 GLU A C 1
ATOM 1905 O O . GLU A 1 238 ? 11.906 19.188 22.625 1 95.25 238 GLU A O 1
ATOM 1910 N N . LYS A 1 239 ? 11.875 17.906 20.844 1 91.69 239 LYS A N 1
ATOM 1911 C CA . LYS A 1 239 ? 13.188 17.328 21.125 1 91.69 239 LYS A CA 1
ATOM 1912 C C . LYS A 1 239 ? 14.281 18.391 21.047 1 91.69 239 LYS A C 1
ATOM 1914 O O . LYS A 1 239 ? 15.125 18.5 21.938 1 91.69 239 LYS A O 1
ATOM 1919 N N . GLU A 1 240 ? 14.266 19.188 20.047 1 91.62 240 GLU A N 1
ATOM 1920 C CA . GLU A 1 240 ? 15.242 20.25 19.844 1 91.62 240 GLU A CA 1
ATOM 1921 C C . GLU A 1 240 ? 15.18 21.297 20.953 1 91.62 240 GLU A C 1
ATOM 1923 O O . GLU A 1 240 ? 16.203 21.812 21.375 1 91.62 240 GLU A O 1
ATOM 1928 N N . GLY A 1 241 ? 13.969 21.531 21.375 1 93.44 241 GLY A N 1
ATOM 1929 C CA . GLY A 1 241 ? 13.758 22.578 22.375 1 93.44 241 GLY A CA 1
ATOM 1930 C C . GLY A 1 241 ? 13.867 22.062 23.797 1 93.44 241 GLY A C 1
ATOM 1931 O O . GLY A 1 241 ? 13.922 22.859 24.734 1 93.44 241 GLY A O 1
ATOM 1932 N N . GLY A 1 242 ? 13.867 20.688 23.969 1 93.69 242 GLY A N 1
ATOM 1933 C CA . GLY A 1 242 ? 14.047 20.109 25.297 1 93.69 242 GLY A CA 1
ATOM 1934 C C . GLY A 1 242 ? 12.766 20.062 26.109 1 93.69 242 GLY A C 1
ATOM 1935 O O . GLY A 1 242 ? 12.789 20.234 27.328 1 93.69 242 GLY A O 1
ATOM 1936 N N . PHE A 1 243 ? 11.656 20.016 25.5 1 94.94 243 PHE A N 1
ATOM 1937 C CA . PHE A 1 243 ? 10.383 19.969 26.219 1 94.94 243 PHE A CA 1
ATOM 1938 C C . PHE A 1 243 ? 9.492 18.859 25.672 1 94.94 243 PHE A C 1
ATOM 1940 O O . PHE A 1 243 ? 8.32 19.094 25.375 1 94.94 243 PHE A O 1
ATOM 1947 N N . VAL A 1 244 ? 10.102 17.703 25.5 1 93.88 244 VAL A N 1
ATOM 1948 C CA . VAL A 1 244 ? 9.438 16.531 24.938 1 93.88 244 VAL A CA 1
ATOM 1949 C C . VAL A 1 244 ? 8.219 16.172 25.781 1 93.88 244 VAL A C 1
ATOM 1951 O O . VAL A 1 244 ? 8.32 16.031 27.016 1 93.88 244 VAL A O 1
ATOM 1954 N N . GLY A 1 245 ? 7.098 16.125 25.172 1 93.81 245 GLY A N 1
ATOM 1955 C CA . GLY A 1 245 ? 5.898 15.641 25.844 1 93.81 245 GLY A CA 1
ATOM 1956 C C . GLY A 1 245 ? 5.098 16.75 26.484 1 93.81 245 GLY A C 1
ATOM 1957 O O . GLY A 1 245 ? 4.027 16.516 27.047 1 93.81 245 GLY A O 1
ATOM 1958 N N . ASP A 1 246 ? 5.496 17.953 26.344 1 95 246 ASP A N 1
ATOM 1959 C CA . ASP A 1 246 ? 4.863 19.062 27.047 1 95 246 ASP A CA 1
ATOM 1960 C C . ASP A 1 246 ? 3.541 19.438 26.391 1 95 246 ASP A C 1
ATOM 1962 O O . ASP A 1 246 ? 2.564 19.75 27.078 1 95 246 ASP A O 1
ATOM 1966 N N . VAL A 1 247 ? 3.584 19.484 25.094 1 97.56 247 VAL A N 1
ATOM 1967 C CA . VAL A 1 247 ? 2.402 19.938 24.359 1 97.56 247 VAL A CA 1
ATOM 1968 C C . VAL A 1 247 ? 1.351 18.828 24.359 1 97.56 247 VAL A C 1
ATOM 1970 O O . VAL A 1 247 ? 1.636 17.703 23.953 1 97.56 247 VAL A O 1
ATOM 1973 N N . LEU A 1 248 ? 0.146 19.156 24.734 1 97.56 248 LEU A N 1
ATOM 1974 C CA . LEU A 1 248 ? -0.907 18.156 24.875 1 97.56 248 LEU A CA 1
ATOM 1975 C C . LEU A 1 248 ? -1.985 18.359 23.812 1 97.56 248 LEU A C 1
ATOM 1977 O O . LEU A 1 248 ? -2.6 17.391 23.359 1 97.56 248 LEU A O 1
ATOM 1981 N N . PHE A 1 249 ? -2.211 19.594 23.453 1 98.25 249 PHE A N 1
ATOM 1982 C CA . PHE A 1 249 ? -3.279 19.875 22.5 1 98.25 249 PHE A CA 1
ATOM 1983 C C . PHE A 1 249 ? -2.814 20.891 21.453 1 98.25 249 PHE A C 1
ATOM 1985 O O . PHE A 1 249 ? -2.082 21.828 21.781 1 98.25 249 PHE A O 1
ATOM 1992 N N . VAL A 1 250 ? -3.234 20.688 20.266 1 98.06 250 VAL A N 1
ATOM 1993 C CA . VAL A 1 250 ? -3.033 21.625 19.172 1 98.06 250 VAL A CA 1
ATOM 1994 C C . VAL A 1 250 ? -4.387 22.094 18.641 1 98.06 250 VAL A C 1
ATOM 1996 O O . VAL A 1 250 ? -5.262 21.281 18.344 1 98.06 250 VAL A O 1
ATOM 1999 N N . VAL A 1 251 ? -4.512 23.391 18.625 1 98.06 251 VAL A N 1
ATOM 2000 C CA . VAL A 1 251 ? -5.738 24 18.141 1 98.06 251 VAL A CA 1
ATOM 2001 C C . VAL A 1 251 ? -5.484 24.641 16.766 1 98.06 251 VAL A C 1
ATOM 2003 O O . VAL A 1 251 ? -4.453 25.281 16.562 1 98.06 251 VAL A O 1
ATOM 2006 N N . TYR A 1 252 ? -6.332 24.375 15.836 1 96.44 252 TYR A N 1
ATOM 2007 C CA . TYR A 1 252 ? -6.188 24.953 14.5 1 96.44 252 TYR A CA 1
ATOM 2008 C C . TYR A 1 252 ? -7.539 25.062 13.805 1 96.44 252 TYR A C 1
ATOM 2010 O O . TYR A 1 252 ? -8.516 24.438 14.227 1 96.44 252 TYR A O 1
ATOM 2018 N N . GLN A 1 253 ? -7.562 25.922 12.852 1 93.81 253 GLN A N 1
ATOM 2019 C CA . GLN A 1 253 ? -8.789 26.109 12.086 1 93.81 253 GLN A CA 1
ATOM 2020 C C . GLN A 1 253 ? -8.906 25.062 10.977 1 93.81 253 GLN A C 1
ATOM 2022 O O . GLN A 1 253 ? -7.938 24.781 10.273 1 93.81 253 GLN A O 1
ATOM 2027 N N . ASP A 1 254 ? -10.055 24.438 10.969 1 85.31 254 ASP A N 1
ATOM 2028 C CA . ASP A 1 254 ? -10.383 23.547 9.859 1 85.31 254 ASP A CA 1
ATOM 2029 C C . ASP A 1 254 ? -10.844 24.344 8.641 1 85.31 254 ASP A C 1
ATOM 2031 O O . ASP A 1 254 ? -11.789 25.125 8.727 1 85.31 254 ASP A O 1
ATOM 2035 N N . ASP A 1 255 ? -10.242 24.172 7.523 1 75.12 255 ASP A N 1
ATOM 2036 C CA . ASP A 1 255 ? -10.516 24.969 6.332 1 75.12 255 ASP A CA 1
ATOM 2037 C C . ASP A 1 255 ? -11.867 24.609 5.727 1 75.12 255 ASP A C 1
ATOM 2039 O O . ASP A 1 255 ? -12.438 25.391 4.953 1 75.12 255 ASP A O 1
ATOM 2043 N N . ARG A 1 256 ? -12.453 23.484 5.977 1 71.38 256 ARG A N 1
ATOM 2044 C CA . ARG A 1 256 ? -13.672 23 5.348 1 71.38 256 ARG A CA 1
ATOM 2045 C C . ARG A 1 256 ? -14.883 23.812 5.809 1 71.38 256 ARG A C 1
ATOM 2047 O O . ARG A 1 256 ? -15.672 24.281 4.988 1 71.38 256 ARG A O 1
ATOM 2054 N N . ASP A 1 257 ? -14.93 24 7.18 1 72.75 257 ASP A N 1
ATOM 2055 C CA . ASP A 1 257 ? -16.125 24.656 7.691 1 72.75 257 ASP A CA 1
ATOM 2056 C C . ASP A 1 257 ? -15.758 25.891 8.516 1 72.75 257 ASP A C 1
ATOM 2058 O O . ASP A 1 257 ? -16.609 26.469 9.195 1 72.75 257 ASP A O 1
ATOM 2062 N N . LYS A 1 258 ? -14.484 26.156 8.523 1 84.25 258 LYS A N 1
ATOM 2063 C CA . LYS A 1 258 ? -13.938 27.328 9.188 1 84.25 258 LYS A CA 1
ATOM 2064 C C . LYS A 1 258 ? -14.117 27.25 10.703 1 84.25 258 LYS A C 1
ATOM 2066 O O . LYS A 1 258 ? -13.938 28.234 11.406 1 84.25 258 LYS A O 1
ATOM 2071 N N . SER A 1 259 ? -14.547 26.016 11.141 1 92.56 259 SER A N 1
ATOM 2072 C CA . SER A 1 259 ? -14.523 25.766 12.578 1 92.56 259 SER A CA 1
ATOM 2073 C C . SER A 1 259 ? -13.117 25.438 13.07 1 92.56 259 SER A C 1
ATOM 2075 O O . SER A 1 259 ? -12.172 25.391 12.273 1 92.56 259 SER A O 1
ATOM 2077 N N . TYR A 1 260 ? -13 25.359 14.406 1 96.44 260 TYR A N 1
ATOM 2078 C CA . TYR A 1 260 ? -11.688 25.094 14.992 1 96.44 260 TYR A CA 1
ATOM 2079 C C . TYR A 1 260 ? -11.648 23.703 15.625 1 96.44 260 TYR A C 1
ATOM 2081 O O . TYR A 1 260 ? -12.633 23.25 16.203 1 96.44 260 TYR A O 1
ATOM 2089 N N . ARG A 1 261 ? -10.508 23.094 15.477 1 96.75 261 ARG A N 1
ATOM 2090 C CA . ARG A 1 261 ? -10.289 21.766 16.031 1 96.75 261 ARG A CA 1
ATOM 2091 C C . ARG A 1 261 ? -9.359 21.828 17.25 1 96.75 261 ARG A C 1
ATOM 2093 O O . ARG A 1 261 ? -8.477 22.688 17.312 1 96.75 261 ARG A O 1
ATOM 2100 N N . VAL A 1 262 ? -9.672 21.062 18.188 1 97.94 262 VAL A N 1
ATOM 2101 C CA . VAL A 1 262 ? -8.773 20.766 19.297 1 97.94 262 VAL A CA 1
ATOM 2102 C C . VAL A 1 262 ? -8.305 19.312 19.203 1 97.94 262 VAL A C 1
ATOM 2104 O O . VAL A 1 262 ? -9.086 18.391 19.422 1 97.94 262 VAL A O 1
ATOM 2107 N N . GLN A 1 263 ? -7.066 19.141 18.891 1 96.69 263 GLN A N 1
ATOM 2108 C CA . GLN A 1 263 ? -6.555 17.797 18.656 1 96.69 263 GLN A CA 1
ATOM 2109 C C . GLN A 1 263 ? -5.516 17.422 19.719 1 96.69 263 GLN A C 1
ATOM 2111 O O . GLN A 1 263 ? -4.59 18.188 19.984 1 96.69 263 GLN A O 1
ATOM 2116 N N . ALA A 1 264 ? -5.754 16.297 20.328 1 96.5 264 ALA A N 1
ATOM 2117 C CA . ALA A 1 264 ? -4.797 15.766 21.297 1 96.5 264 ALA A CA 1
ATOM 2118 C C . ALA A 1 264 ? -3.506 15.328 20.609 1 96.5 264 ALA A C 1
ATOM 2120 O O . ALA A 1 264 ? -3.539 14.758 19.516 1 96.5 264 ALA A O 1
ATOM 2121 N N . VAL A 1 265 ? -2.373 15.578 21.25 1 95.31 265 VAL A N 1
ATOM 2122 C CA . VAL A 1 265 ? -1.072 15.141 20.75 1 95.31 265 VAL A CA 1
ATOM 2123 C C . VAL A 1 265 ? -0.831 13.688 21.156 1 95.31 265 VAL A C 1
ATOM 2125 O O . VAL A 1 265 ? -1.069 13.305 22.312 1 95.31 265 VAL A O 1
ATOM 2128 N N . SER A 1 266 ? -0.437 12.922 20.156 1 90.5 266 SER A N 1
ATOM 2129 C CA . SER A 1 266 ? -0.131 11.523 20.453 1 90.5 266 SER A CA 1
ATOM 2130 C C . SER A 1 266 ? 1.201 11.383 21.172 1 90.5 266 SER A C 1
ATOM 2132 O O . SER A 1 266 ? 2.006 12.32 21.188 1 90.5 266 SER A O 1
ATOM 2134 N N . VAL A 1 267 ? 1.404 10.234 21.812 1 86.75 267 VAL A N 1
ATOM 2135 C CA . VAL A 1 267 ? 2.598 10.008 22.609 1 86.75 267 VAL A CA 1
ATOM 2136 C C . VAL A 1 267 ? 3.832 9.969 21.719 1 86.75 267 VAL A C 1
ATOM 2138 O O . VAL A 1 267 ? 4.949 10.227 22.172 1 86.75 267 VAL A O 1
ATOM 2141 N N . GLY A 1 268 ? 3.627 9.672 20.453 1 78.19 268 GLY A N 1
ATOM 2142 C CA . GLY A 1 268 ? 4.715 9.648 19.484 1 78.19 268 GLY A CA 1
ATOM 2143 C C . GLY A 1 268 ? 4.242 9.492 18.062 1 78.19 268 GLY A C 1
ATOM 2144 O O . GLY A 1 268 ? 3.043 9.359 17.812 1 78.19 268 GLY A O 1
ATOM 2145 N N . PRO A 1 269 ? 5.234 9.656 17.156 1 73.19 269 PRO A N 1
ATOM 2146 C CA . PRO A 1 269 ? 4.855 9.523 15.742 1 73.19 269 PRO A CA 1
ATOM 2147 C C . PRO A 1 269 ? 4.164 8.195 15.438 1 73.19 269 PRO A C 1
ATOM 2149 O O . PRO A 1 269 ? 4.652 7.137 15.836 1 73.19 269 PRO A O 1
ATOM 2152 N N . GLY A 1 270 ? 3.025 8.289 14.75 1 68.12 270 GLY A N 1
ATOM 2153 C CA . GLY A 1 270 ? 2.326 7.098 14.305 1 68.12 270 GLY A CA 1
ATOM 2154 C C . GLY A 1 270 ? 1.486 6.457 15.398 1 68.12 270 GLY A C 1
ATOM 2155 O O . GLY A 1 270 ? 0.733 5.516 15.133 1 68.12 270 GLY A O 1
ATOM 2156 N N . SER A 1 271 ? 1.584 6.93 16.625 1 72 271 SER A N 1
ATOM 2157 C CA . SER A 1 271 ? 0.828 6.359 17.734 1 72 271 SER A CA 1
ATOM 2158 C C . SER A 1 271 ? -0.602 6.895 17.75 1 72 271 SER A C 1
ATOM 2160 O O . SER A 1 271 ? -0.84 8.062 17.453 1 72 271 SER A O 1
ATOM 2162 N N . PHE A 1 272 ? -1.502 6.008 18.156 1 71.44 272 PHE A N 1
ATOM 2163 C CA . PHE A 1 272 ? -2.893 6.414 18.328 1 71.44 272 PHE A CA 1
ATOM 2164 C C . PHE A 1 272 ? -3.184 6.742 19.797 1 71.44 272 PHE A C 1
ATOM 2166 O O . PHE A 1 272 ? -4.293 7.156 20.141 1 71.44 272 PHE A O 1
ATOM 2173 N N . GLU A 1 273 ? -2.199 6.52 20.625 1 81.12 273 GLU A N 1
ATOM 2174 C CA . GLU A 1 273 ? -2.342 6.887 22.016 1 81.12 273 GLU A CA 1
ATOM 2175 C C . GLU A 1 273 ? -2.041 8.367 22.234 1 81.12 273 GLU A C 1
ATOM 2177 O O . GLU A 1 273 ? -1.021 8.875 21.766 1 81.12 273 GLU A O 1
ATOM 2182 N N . ASN A 1 274 ? -2.953 9.016 22.875 1 90.44 274 ASN A N 1
ATOM 2183 C CA . ASN A 1 274 ? -2.793 10.445 23.141 1 90.44 274 ASN A CA 1
ATOM 2184 C C . ASN A 1 274 ? -1.997 10.68 24.422 1 90.44 274 ASN A C 1
ATOM 2186 O O . ASN A 1 274 ? -2.105 9.906 25.375 1 90.44 274 ASN A O 1
ATOM 2190 N N . ARG A 1 275 ? -1.184 11.672 24.438 1 93.5 275 ARG A N 1
ATOM 2191 C CA . ARG A 1 275 ? -0.602 12.133 25.688 1 93.5 275 ARG A CA 1
ATOM 2192 C C . ARG A 1 275 ? -1.688 12.445 26.719 1 93.5 275 ARG A C 1
ATOM 2194 O O . ARG A 1 275 ? -1.555 12.109 27.891 1 93.5 275 ARG A O 1
ATOM 2201 N N . ARG A 1 276 ? -2.729 13.07 26.281 1 94.38 276 ARG A N 1
ATOM 2202 C CA . ARG A 1 276 ? -3.941 13.383 27.031 1 94.38 276 ARG A CA 1
ATOM 2203 C C . ARG A 1 276 ? -5.141 13.5 26.094 1 94.38 276 ARG A C 1
ATOM 2205 O O . ARG A 1 276 ? -5.141 14.328 25.172 1 94.38 276 ARG A O 1
ATOM 2212 N N . SER A 1 277 ? -6.121 12.727 26.391 1 94.5 277 SER A N 1
ATOM 2213 C CA . SER A 1 277 ? -7.332 12.781 25.578 1 94.5 277 SER A CA 1
ATOM 2214 C C . SER A 1 277 ? -8.273 13.875 26.062 1 94.5 277 SER A C 1
ATOM 2216 O O . SER A 1 277 ? -8.148 14.359 27.188 1 94.5 277 SER A O 1
ATOM 2218 N N . LEU A 1 278 ? -9.109 14.266 25.188 1 96.94 278 LEU A N 1
ATOM 2219 C CA . LEU A 1 278 ? -10.188 15.148 25.625 1 96.94 278 LEU A CA 1
ATOM 2220 C C . LEU A 1 278 ? -11.055 14.469 26.688 1 96.94 278 LEU A C 1
ATOM 2222 O O . LEU A 1 278 ? -11.102 13.234 26.75 1 96.94 278 LEU A O 1
ATOM 2226 N N . PRO A 1 279 ? -11.703 15.211 27.5 1 96.12 279 PRO A N 1
ATOM 2227 C CA . PRO A 1 279 ? -12.422 14.656 28.641 1 96.12 279 PRO A CA 1
ATOM 2228 C C . PRO A 1 279 ? -13.43 13.578 28.234 1 96.12 279 PRO A C 1
ATOM 2230 O O . PRO A 1 279 ? -14.164 13.742 27.266 1 96.12 279 PRO A O 1
ATOM 2233 N N . SER A 1 280 ? -13.477 12.492 29.031 1 94.25 280 SER A N 1
ATOM 2234 C CA . SER A 1 280 ? -14.344 11.352 28.766 1 94.25 280 SER A CA 1
ATOM 2235 C C . SER A 1 280 ? -15.812 11.773 28.703 1 94.25 280 SER A C 1
ATOM 2237 O O . SER A 1 280 ? -16.578 11.234 27.906 1 94.25 280 SER A O 1
ATOM 2239 N N . ALA A 1 281 ? -16.156 12.703 29.484 1 94.44 281 ALA A N 1
ATOM 2240 C CA . ALA A 1 281 ? -17.531 13.172 29.547 1 94.44 281 ALA A CA 1
ATOM 2241 C C . ALA A 1 281 ? -17.969 13.789 28.219 1 94.44 281 ALA A C 1
ATOM 2243 O O . ALA A 1 281 ? -19.156 13.805 27.906 1 94.44 281 ALA A O 1
ATOM 2244 N N . TRP A 1 282 ? -17 14.336 27.5 1 96.69 282 TRP A N 1
ATOM 2245 C CA . TRP A 1 282 ? -17.312 15.055 26.266 1 96.69 282 TRP A CA 1
ATOM 2246 C C . TRP A 1 282 ? -17.391 14.094 25.078 1 96.69 282 TRP A C 1
ATOM 2248 O O . TRP A 1 282 ? -17.906 14.445 24.016 1 96.69 282 TRP A O 1
ATOM 2258 N N . ARG A 1 283 ? -16.859 12.93 25.25 1 93.88 283 ARG A N 1
ATOM 2259 C CA . ARG A 1 283 ? -16.594 12.039 24.125 1 93.88 283 ARG A CA 1
ATOM 2260 C C . ARG A 1 283 ? -17.891 11.5 23.547 1 93.88 283 ARG A C 1
ATOM 2262 O O . ARG A 1 283 ? -18.75 11.008 24.281 1 93.88 283 ARG A O 1
ATOM 2269 N N . GLY A 1 284 ? -18.047 11.727 22.328 1 88.19 284 GLY A N 1
ATOM 2270 C CA . GLY A 1 284 ? -19.234 11.242 21.625 1 88.19 284 GLY A CA 1
ATOM 2271 C C . GLY A 1 284 ? -20.391 12.227 21.641 1 88.19 284 GLY A C 1
ATOM 2272 O O . GLY A 1 284 ? -21.453 11.945 21.109 1 88.19 284 GLY A O 1
ATOM 2273 N N . VAL A 1 285 ? -20.219 13.352 22.219 1 91.31 285 VAL A N 1
ATOM 2274 C CA . VAL A 1 285 ? -21.281 14.352 22.344 1 91.31 285 VAL A CA 1
ATOM 2275 C C . VAL A 1 285 ? -21.094 15.438 21.297 1 91.31 285 VAL A C 1
ATOM 2277 O O . VAL A 1 285 ? -19.969 15.695 20.844 1 91.31 285 VAL A O 1
ATOM 2280 N N . ARG A 1 286 ? -22.234 16.094 20.828 1 93.88 286 ARG A N 1
ATOM 2281 C CA . ARG A 1 286 ? -22.141 17.031 19.719 1 93.88 286 ARG A CA 1
ATOM 2282 C C . ARG A 1 286 ? -22.984 18.281 19.984 1 93.88 286 ARG A C 1
ATOM 2284 O O . ARG A 1 286 ? -23.875 18.266 20.828 1 93.88 286 ARG A O 1
ATOM 2291 N N . ASP A 1 287 ? -22.609 19.281 19.297 1 94.25 287 ASP A N 1
ATOM 2292 C CA . ASP A 1 287 ? -23.391 20.5 19.141 1 94.25 287 ASP A CA 1
ATOM 2293 C C . ASP A 1 287 ? -23.891 21.031 20.484 1 94.25 287 ASP A C 1
ATOM 2295 O O . ASP A 1 287 ? -23.109 21.172 21.422 1 94.25 287 ASP A O 1
ATOM 2299 N N . GLU A 1 288 ? -25.109 21.344 20.484 1 95.88 288 GLU A N 1
ATOM 2300 C CA . GLU A 1 288 ? -25.656 22.031 21.656 1 95.88 288 GLU A CA 1
ATOM 2301 C C . GLU A 1 288 ? -25.562 21.141 22.891 1 95.88 288 GLU A C 1
ATOM 2303 O O . GLU A 1 288 ? -25.344 21.625 24 1 95.88 288 GLU A O 1
ATOM 2308 N N . ALA A 1 289 ? -25.688 19.875 22.734 1 96.38 289 ALA A N 1
ATOM 2309 C CA . ALA A 1 289 ? -25.562 18.953 23.859 1 96.38 289 ALA A CA 1
ATOM 2310 C C . ALA A 1 289 ? -24.172 19.047 24.484 1 96.38 289 ALA A C 1
ATOM 2312 O O . ALA A 1 289 ? -24.016 19.031 25.703 1 96.38 289 ALA A O 1
ATOM 2313 N N . LEU A 1 290 ? -23.219 19.141 23.641 1 97.19 290 LEU A N 1
ATOM 2314 C CA . LEU A 1 290 ? -21.844 19.281 24.125 1 97.19 290 LEU A CA 1
ATOM 2315 C C . LEU A 1 290 ? -21.625 20.656 24.75 1 97.19 290 LEU A C 1
ATOM 2317 O O . LEU A 1 290 ? -20.938 20.781 25.766 1 97.19 290 LEU A O 1
ATOM 2321 N N . SER A 1 291 ? -22.172 21.672 24.109 1 97.69 291 SER A N 1
ATOM 2322 C CA . SER A 1 291 ? -22.047 23.031 24.656 1 97.69 291 SER A CA 1
ATOM 2323 C C . SER A 1 291 ? -22.641 23.125 26.047 1 97.69 291 SER A C 1
ATOM 2325 O O . SER A 1 291 ? -22.047 23.734 26.938 1 97.69 291 SER A O 1
ATOM 2327 N N . GLU A 1 292 ? -23.75 22.484 26.172 1 97.38 292 GLU A N 1
ATOM 2328 C CA . GLU A 1 292 ? -24.406 22.453 27.484 1 97.38 292 GLU A CA 1
ATOM 2329 C C . GLU A 1 292 ? -23.578 21.656 28.5 1 97.38 292 GLU A C 1
ATOM 2331 O O . GLU A 1 292 ? -23.375 22.109 29.625 1 97.38 292 GLU A O 1
ATOM 2336 N N . LEU A 1 293 ? -23.141 20.594 28.078 1 96.62 293 LEU A N 1
ATOM 2337 C CA . LEU A 1 293 ? -22.391 19.688 28.938 1 96.62 293 LEU A CA 1
ATOM 2338 C C . LEU A 1 293 ? -21.078 20.328 29.391 1 96.62 293 LEU A C 1
ATOM 2340 O O . LEU A 1 293 ? -20.688 20.188 30.547 1 96.62 293 LEU A O 1
ATOM 2344 N N . SER A 1 294 ? -20.406 21 28.5 1 95.94 294 SER A N 1
ATOM 2345 C CA . SER A 1 294 ? -19.094 21.562 28.766 1 95.94 294 SER A CA 1
ATOM 2346 C C . SER A 1 294 ? -19.203 22.969 29.344 1 95.94 294 SER A C 1
ATOM 2348 O O . SER A 1 294 ? -18.25 23.469 29.953 1 95.94 294 SER A O 1
ATOM 2350 N N . GLY A 1 295 ? -20.312 23.625 29.062 1 96.94 295 GLY A N 1
ATOM 2351 C CA . GLY A 1 295 ? -20.453 25.031 29.406 1 96.94 295 GLY A CA 1
ATOM 2352 C C . GLY A 1 295 ? -19.719 25.953 28.453 1 96.94 295 GLY A C 1
ATOM 2353 O O . GLY A 1 295 ? -19.469 27.125 28.781 1 96.94 295 GLY A O 1
ATOM 2354 N N . ILE A 1 296 ? -19.281 25.453 27.328 1 97.88 296 ILE A N 1
ATOM 2355 C CA . ILE A 1 296 ? -18.562 26.219 26.312 1 97.88 296 ILE A CA 1
ATOM 2356 C C . ILE A 1 296 ? -19.453 26.406 25.094 1 97.88 296 ILE A C 1
ATOM 2358 O O . ILE A 1 296 ? -19.812 25.422 24.422 1 97.88 296 ILE A O 1
ATOM 2362 N N . PRO A 1 297 ? -19.781 27.594 24.781 1 97.56 297 PRO A N 1
ATOM 2363 C CA . PRO A 1 297 ? -20.656 27.797 23.625 1 97.56 297 PRO A CA 1
ATOM 2364 C C . PRO A 1 297 ? -19.984 27.438 22.312 1 97.56 297 PRO A C 1
ATOM 2366 O O . PRO A 1 297 ? -18.781 27.625 22.156 1 97.56 297 PRO A O 1
ATOM 2369 N N . GLY A 1 298 ? -20.797 26.984 21.406 1 97.44 298 GLY A N 1
ATOM 2370 C CA . GLY A 1 298 ? -20.344 26.812 20.031 1 97.44 298 GLY A CA 1
ATOM 2371 C C . GLY A 1 298 ? -19.625 25.5 19.797 1 97.44 298 GLY A C 1
ATOM 2372 O O . GLY A 1 298 ? -18.922 25.344 18.797 1 97.44 298 GLY A O 1
ATOM 2373 N N . CYS A 1 299 ? -19.797 24.531 20.703 1 97.19 299 CYS A N 1
ATOM 2374 C CA . CYS A 1 299 ? -19.156 23.234 20.516 1 97.19 299 CYS A CA 1
ATOM 2375 C C . CYS A 1 299 ? -19.734 22.531 19.281 1 97.19 299 CYS A C 1
ATOM 2377 O O . CYS A 1 299 ? -20.922 22.672 18.984 1 97.19 299 CYS A O 1
ATOM 2379 N N . VAL A 1 300 ? -18.906 21.859 18.609 1 94.69 300 VAL A N 1
ATOM 2380 C CA . VAL A 1 300 ? -19.328 21.109 17.438 1 94.69 300 VAL A CA 1
ATOM 2381 C C . VAL A 1 300 ? -19.375 19.625 17.75 1 94.69 300 VAL A C 1
ATOM 2383 O O . VAL A 1 300 ? -20.391 18.969 17.516 1 94.69 300 VAL A O 1
ATOM 2386 N N . PHE A 1 301 ? -18.266 19.062 18.281 1 93.31 301 PHE A N 1
ATOM 2387 C CA . PHE A 1 301 ? -18.234 17.656 18.609 1 93.31 301 PHE A CA 1
ATOM 2388 C C . PHE A 1 301 ? -16.953 17.312 19.375 1 93.31 301 PHE A C 1
ATOM 2390 O O . PHE A 1 301 ? -16.016 18.109 19.422 1 93.31 301 PHE A O 1
ATOM 2397 N N . VAL A 1 302 ? -16.969 16.203 20.031 1 94.12 302 VAL A N 1
ATOM 2398 C CA . VAL A 1 302 ? -15.773 15.492 20.484 1 94.12 302 VAL A CA 1
ATOM 2399 C C . VAL A 1 302 ? -15.828 14.031 20.031 1 94.12 302 VAL A C 1
ATOM 2401 O O . VAL A 1 302 ? -16.844 13.359 20.25 1 94.12 302 VAL A O 1
ATOM 2404 N N . HIS A 1 303 ? -14.805 13.633 19.375 1 91.12 303 HIS A N 1
ATOM 2405 C CA . HIS A 1 303 ? -14.734 12.25 18.906 1 91.12 303 HIS A CA 1
ATOM 2406 C C . HIS A 1 303 ? -14.828 11.266 20.062 1 91.12 303 HIS A C 1
ATOM 2408 O O . HIS A 1 303 ? -14.289 11.531 21.141 1 91.12 303 HIS A O 1
ATOM 2414 N N . ALA A 1 304 ? -15.422 10.133 19.891 1 84.69 304 ALA A N 1
ATOM 2415 C CA . ALA A 1 304 ? -15.617 9.117 20.922 1 84.69 304 ALA A CA 1
ATOM 2416 C C . ALA A 1 304 ? -14.281 8.68 21.516 1 84.69 304 ALA A C 1
ATOM 2418 O O . ALA A 1 304 ? -14.203 8.344 22.703 1 84.69 304 ALA A O 1
ATOM 2419 N N . GLY A 1 305 ? -13.219 8.758 20.734 1 84.06 305 GLY A N 1
ATOM 2420 C CA . GLY A 1 305 ? -11.898 8.344 21.188 1 84.06 305 GLY A CA 1
ATOM 2421 C C . GLY A 1 305 ? -11.156 9.43 21.938 1 84.06 305 GLY A C 1
ATOM 2422 O O . GLY A 1 305 ? -10.094 9.18 22.5 1 84.06 305 GLY A O 1
ATOM 2423 N N . GLY A 1 306 ? -11.703 10.594 21.844 1 91.44 306 GLY A N 1
ATOM 2424 C CA . GLY A 1 306 ? -11.164 11.695 22.641 1 91.44 306 GLY A CA 1
ATOM 2425 C C . GLY A 1 306 ? -9.969 12.367 21.984 1 91.44 306 GLY A C 1
ATOM 2426 O O . GLY A 1 306 ? -9.336 13.242 22.578 1 91.44 306 GLY A O 1
ATOM 2427 N N . PHE A 1 307 ? -9.594 12.023 20.734 1 91.88 307 PHE A N 1
ATOM 2428 C CA . PHE A 1 307 ? -8.344 12.523 20.172 1 91.88 307 PHE A CA 1
ATOM 2429 C C . PHE A 1 307 ? -8.562 13.867 19.484 1 91.88 307 PHE A C 1
ATOM 2431 O O . PHE A 1 307 ? -7.602 14.578 19.188 1 91.88 307 PHE A O 1
ATOM 2438 N N . ILE A 1 308 ? -9.883 14.211 19.203 1 94.62 308 ILE A N 1
ATOM 2439 C CA . ILE A 1 308 ? -10.117 15.469 18.5 1 94.62 308 ILE A CA 1
ATOM 2440 C C . ILE A 1 308 ? -11.516 15.984 18.812 1 94.62 308 ILE A C 1
ATOM 2442 O O . ILE A 1 308 ? -12.438 15.195 19.078 1 94.62 308 ILE A O 1
ATOM 2446 N N . GLY A 1 309 ? -11.68 17.219 18.953 1 95.38 309 GLY A N 1
ATOM 2447 C CA . GLY A 1 309 ? -12.93 17.938 19.094 1 95.38 309 GLY A CA 1
ATOM 2448 C C . GLY A 1 309 ? -12.961 19.25 18.312 1 95.38 309 GLY A C 1
ATOM 2449 O O . GLY A 1 309 ? -12.016 19.562 17.594 1 95.38 309 GLY A O 1
ATOM 2450 N N . GLY A 1 310 ? -14.094 19.844 18.391 1 96.94 310 GLY A N 1
ATOM 2451 C CA . GLY A 1 310 ? -14.211 21.047 17.594 1 96.94 310 GLY A CA 1
ATOM 2452 C C . GLY A 1 310 ? -15.148 22.078 18.203 1 96.94 310 GLY A C 1
ATOM 2453 O O . GLY A 1 310 ? -15.984 21.75 19.047 1 96.94 310 GLY A O 1
ATOM 2454 N N . ASN A 1 311 ? -14.922 23.281 17.875 1 97.88 311 ASN A N 1
ATOM 2455 C CA . ASN A 1 311 ? -15.719 24.438 18.25 1 97.88 311 ASN A CA 1
ATOM 2456 C C . ASN A 1 311 ? -15.852 25.422 17.078 1 97.88 311 ASN A C 1
ATOM 2458 O O . ASN A 1 311 ? -14.984 25.469 16.203 1 97.88 311 ASN A O 1
ATOM 2462 N N . LYS A 1 312 ? -16.875 26.156 17.047 1 96.38 312 LYS A N 1
ATOM 2463 C CA . LYS A 1 312 ? -17.141 27.109 15.969 1 96.38 312 LYS A CA 1
ATOM 2464 C C . LYS A 1 312 ? -16.172 28.281 16.016 1 96.38 312 LYS A C 1
ATOM 2466 O O . LYS A 1 312 ? -15.867 28.891 14.984 1 96.38 312 LYS A O 1
ATOM 2471 N N . SER A 1 313 ? -15.672 28.562 17.219 1 96.88 313 SER A N 1
ATOM 2472 C CA . SER A 1 313 ? -14.797 29.719 17.359 1 96.88 313 SER A CA 1
ATOM 2473 C C . SER A 1 313 ? -13.43 29.312 17.906 1 96.88 313 SER A C 1
ATOM 2475 O O . SER A 1 313 ? -13.289 28.266 18.547 1 96.88 313 SER A O 1
ATOM 2477 N N . GLN A 1 314 ? -12.453 30.141 17.578 1 97.06 314 GLN A N 1
ATOM 2478 C CA . GLN A 1 314 ? -11.109 29.953 18.109 1 97.06 314 GLN A CA 1
ATOM 2479 C C . GLN A 1 314 ? -11.117 29.969 19.641 1 97.06 314 GLN A C 1
ATOM 2481 O O . GLN A 1 314 ? -10.5 29.125 20.281 1 97.06 314 GLN A O 1
ATOM 2486 N N . GLU A 1 315 ? -11.805 30.969 20.141 1 97.19 315 GLU A N 1
ATOM 2487 C CA . GLU A 1 315 ? -11.883 31.141 21.594 1 97.19 315 GLU A CA 1
ATOM 2488 C C . GLU A 1 315 ? -12.516 29.922 22.25 1 97.19 315 GLU A C 1
ATOM 2490 O O . GLU A 1 315 ? -12.047 29.453 23.297 1 97.19 315 GLU A O 1
ATOM 2495 N N . GLY A 1 316 ? -13.516 29.469 21.641 1 97.88 316 GLY A N 1
ATOM 2496 C CA . GLY A 1 316 ? -14.172 28.281 22.172 1 97.88 316 GLY A CA 1
ATOM 2497 C C . GLY A 1 316 ? -13.281 27.047 22.141 1 97.88 316 GLY A C 1
ATOM 2498 O O . GLY A 1 316 ? -13.266 26.266 23.109 1 97.88 316 GLY A O 1
ATOM 2499 N N . ALA A 1 317 ? -12.594 26.844 21.062 1 98.19 317 ALA A N 1
ATOM 2500 C CA . ALA A 1 317 ? -11.688 25.719 20.953 1 98.19 317 ALA A CA 1
ATOM 2501 C C . ALA A 1 317 ? -10.57 25.797 21.984 1 98.19 317 ALA A C 1
ATOM 2503 O O . ALA A 1 317 ? -10.18 24.797 22.578 1 98.19 317 ALA A O 1
ATOM 2504 N N . LEU A 1 318 ? -10.07 26.984 22.156 1 98 318 LEU A N 1
ATOM 2505 C CA . LEU A 1 318 ? -9.031 27.203 23.172 1 98 318 LEU A CA 1
ATOM 2506 C C . LEU A 1 318 ? -9.562 26.922 24.562 1 98 318 LEU A C 1
ATOM 2508 O O . LEU A 1 318 ? -8.852 26.375 25.406 1 98 318 LEU A O 1
ATOM 2512 N N . GLU A 1 319 ? -10.773 27.344 24.75 1 97.81 319 GLU A N 1
ATOM 2513 C CA . GLU A 1 319 ? -11.398 27.078 26.047 1 97.81 319 GLU A CA 1
ATOM 2514 C C . GLU A 1 319 ? -11.578 25.578 26.266 1 97.81 319 GLU A C 1
ATOM 2516 O O . GLU A 1 319 ? -11.391 25.078 27.391 1 97.81 319 GLU A O 1
ATOM 2521 N N . MET A 1 320 ? -11.938 24.859 25.25 1 98.19 320 MET A N 1
ATOM 2522 C CA . MET A 1 320 ? -12.039 23.406 25.344 1 98.19 320 MET A CA 1
ATOM 2523 C C . MET A 1 320 ? -10.703 22.797 25.75 1 98.19 320 MET A C 1
ATOM 2525 O O . MET A 1 320 ? -10.656 21.938 26.625 1 98.19 320 MET A O 1
ATOM 2529 N N . ALA A 1 321 ? -9.672 23.266 25.094 1 98 321 ALA A N 1
ATOM 2530 C CA . ALA A 1 321 ? -8.336 22.766 25.422 1 98 321 ALA A CA 1
ATOM 2531 C C . ALA A 1 321 ? -7.965 23.094 26.859 1 98 321 ALA A C 1
ATOM 2533 O O . ALA A 1 321 ? -7.43 22.234 27.578 1 98 321 ALA A O 1
ATOM 2534 N N . ARG A 1 322 ? -8.242 24.297 27.281 1 97.12 322 ARG A N 1
ATOM 2535 C CA . ARG A 1 322 ? -7.926 24.734 28.641 1 97.12 322 ARG A CA 1
ATOM 2536 C C . ARG A 1 322 ? -8.648 23.875 29.672 1 97.12 322 ARG A C 1
ATOM 2538 O O . ARG A 1 322 ? -8.031 23.422 30.641 1 97.12 322 ARG A O 1
ATOM 2545 N N . ARG A 1 323 ? -9.867 23.656 29.422 1 96.81 323 ARG A N 1
ATOM 2546 C CA . ARG A 1 323 ? -10.656 22.844 30.344 1 96.81 323 ARG A CA 1
ATOM 2547 C C . ARG A 1 323 ? -10.18 21.406 30.359 1 96.81 323 ARG A C 1
ATOM 2549 O O . ARG A 1 323 ? -10.281 20.719 31.391 1 96.81 323 ARG A O 1
ATOM 2556 N N . ALA A 1 324 ? -9.836 20.969 29.203 1 96.56 324 ALA A N 1
ATOM 2557 C CA . ALA A 1 324 ? -9.375 19.578 29.078 1 96.56 324 ALA A CA 1
ATOM 2558 C C . ALA A 1 324 ? -8.102 19.359 29.891 1 96.56 324 ALA A C 1
ATOM 2560 O O . ALA A 1 324 ? -7.812 18.219 30.297 1 96.56 324 ALA A O 1
ATOM 2561 N N . LEU A 1 325 ? -7.316 20.391 30.141 1 95.69 325 LEU A N 1
ATOM 2562 C CA . LEU A 1 325 ? -6.105 20.281 30.938 1 95.69 325 LEU A CA 1
ATOM 2563 C C . LEU A 1 325 ? -6.441 20.016 32.406 1 95.69 325 LEU A C 1
ATOM 2565 O O . LEU A 1 325 ? -5.621 19.469 33.156 1 95.69 325 LEU A O 1
ATOM 2569 N N . GLU A 1 326 ? -7.66 20.422 32.75 1 92.75 326 GLU A N 1
ATOM 2570 C CA . GLU A 1 326 ? -8.039 20.391 34.156 1 92.75 326 GLU A CA 1
ATOM 2571 C C . GLU A 1 326 ? -8.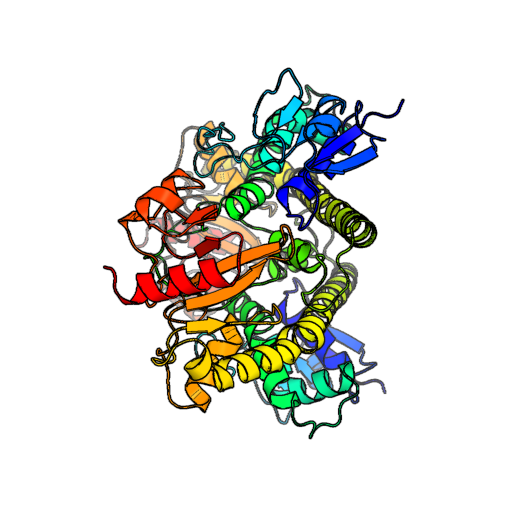969 19.219 34.469 1 92.75 326 GLU A C 1
ATOM 2573 O O . GLU A 1 326 ? -9.188 18.875 35.625 1 92.75 326 GLU A O 1
ATOM 2578 N N . MET A 1 327 ? -9.422 18.688 33.406 1 88.81 327 MET A N 1
ATOM 2579 C CA . MET A 1 327 ? -10.414 17.625 33.562 1 88.81 327 MET A CA 1
ATOM 2580 C C . MET A 1 327 ? -9.773 16.25 33.438 1 88.81 327 MET A C 1
ATOM 2582 O O . MET A 1 327 ? -8.68 16.125 32.875 1 88.81 327 MET A O 1
ATOM 2586 N N . ASP A 1 328 ? -10.391 15.102 33.938 1 76.56 328 ASP A N 1
ATOM 2587 C CA . ASP A 1 328 ? -9.914 13.727 33.812 1 76.56 328 ASP A CA 1
ATOM 2588 C C . ASP A 1 328 ? -10.242 13.141 32.469 1 76.56 328 ASP A C 1
ATOM 2590 O O . ASP A 1 328 ? -11.242 13.523 31.844 1 76.56 328 ASP A O 1
ATOM 2594 N N . MET B 1 1 ? -31.438 14.336 -20.312 1 77.06 1 MET B N 1
ATOM 2595 C CA . MET B 1 1 ? -30.25 14.945 -19.719 1 77.06 1 MET B CA 1
ATOM 2596 C C . MET B 1 1 ? -29.312 13.883 -19.172 1 77.06 1 MET B C 1
ATOM 2598 O O . MET B 1 1 ? -29.734 12.789 -18.797 1 77.06 1 MET B O 1
ATOM 2602 N N . ALA B 1 2 ? -28.031 14.086 -19.266 1 89.5 2 ALA B N 1
ATOM 2603 C CA . ALA B 1 2 ? -27.062 13.109 -18.781 1 89.5 2 ALA B CA 1
ATOM 2604 C C . ALA B 1 2 ? -27.234 12.875 -17.281 1 89.5 2 ALA B C 1
ATOM 2606 O O . ALA B 1 2 ? -27.5 13.812 -16.516 1 89.5 2 ALA B O 1
ATOM 2607 N N . PRO B 1 3 ? -27.312 11.617 -16.859 1 96.62 3 PRO B N 1
ATOM 2608 C CA . PRO B 1 3 ? -27.438 11.344 -15.43 1 96.62 3 PRO B CA 1
ATOM 2609 C C . PRO B 1 3 ? -26.344 12.031 -14.602 1 96.62 3 PRO B C 1
ATOM 2611 O O . PRO B 1 3 ? -25.312 12.406 -15.141 1 96.62 3 PRO B O 1
ATOM 2614 N N . LYS B 1 4 ? -26.625 12.289 -13.414 1 98.44 4 LYS B N 1
ATOM 2615 C CA . LYS B 1 4 ? -25.703 12.992 -12.523 1 98.44 4 LYS B CA 1
ATOM 2616 C C . LYS B 1 4 ? -25.375 12.148 -11.297 1 98.44 4 LYS B C 1
ATOM 2618 O O . LYS B 1 4 ? -26.281 11.578 -10.672 1 98.44 4 LYS B O 1
ATOM 2623 N N . ILE B 1 5 ? -24.141 12.023 -11.016 1 98.75 5 ILE B N 1
ATOM 2624 C CA . ILE B 1 5 ? -23.625 11.352 -9.828 1 98.75 5 ILE B CA 1
ATOM 2625 C C . ILE B 1 5 ? -23.219 12.391 -8.781 1 98.75 5 ILE B C 1
ATOM 2627 O O . ILE B 1 5 ? -22.391 13.258 -9.055 1 98.75 5 ILE B O 1
ATOM 2631 N N . GLY B 1 6 ? -23.812 12.312 -7.617 1 98.75 6 GLY B N 1
ATOM 2632 C CA . GLY B 1 6 ? -23.469 13.234 -6.539 1 98.75 6 GLY B CA 1
ATOM 2633 C C . GLY B 1 6 ? -22.531 12.641 -5.52 1 98.75 6 GLY B C 1
ATOM 2634 O O . GLY B 1 6 ? -22.641 11.461 -5.176 1 98.75 6 GLY B O 1
ATOM 2635 N N . THR B 1 7 ? -21.578 13.344 -5 1 98.56 7 THR B N 1
ATOM 2636 C CA . THR B 1 7 ? -20.719 13.023 -3.871 1 98.56 7 THR B CA 1
ATOM 2637 C C . THR B 1 7 ? -20.312 14.281 -3.119 1 98.56 7 THR B C 1
ATOM 2639 O O . THR B 1 7 ? -20.672 15.391 -3.518 1 98.56 7 THR B O 1
ATOM 2642 N N . HIS B 1 8 ? -19.641 14.18 -2.064 1 96.31 8 HIS B N 1
ATOM 2643 C CA . HIS B 1 8 ? -19.422 15.336 -1.196 1 96.31 8 HIS B CA 1
ATOM 2644 C C . HIS B 1 8 ? -18.344 16.25 -1.768 1 96.31 8 HIS B C 1
ATOM 2646 O O . HIS B 1 8 ? -17.453 15.805 -2.496 1 96.31 8 HIS B O 1
ATOM 2652 N N . SER B 1 9 ? -18.438 17.516 -1.456 1 94.25 9 SER B N 1
ATOM 2653 C CA . SER B 1 9 ? -17.438 18.516 -1.801 1 94.25 9 SER B CA 1
ATOM 2654 C C . SER B 1 9 ? -16.281 18.5 -0.807 1 94.25 9 SER B C 1
ATOM 2656 O O . SER B 1 9 ? -16.281 17.734 0.155 1 94.25 9 SER B O 1
ATOM 2658 N N . GLY B 1 10 ? -15.203 19.312 -1.074 1 92.19 10 GLY B N 1
ATOM 2659 C CA . GLY B 1 10 ? -14.055 19.406 -0.181 1 92.19 10 GLY B CA 1
ATOM 2660 C C . GLY B 1 10 ? -13.047 18.297 -0.394 1 92.19 10 GLY B C 1
ATOM 2661 O O . GLY B 1 10 ? -12.891 17.797 -1.509 1 92.19 10 GLY B O 1
ATOM 2662 N N . THR B 1 11 ? -12.336 17.938 0.645 1 92.81 11 THR B N 1
ATOM 2663 C CA . THR B 1 11 ? -11.336 16.875 0.589 1 92.81 11 THR B CA 1
ATOM 2664 C C . THR B 1 11 ? -11.977 15.562 0.148 1 92.81 11 THR B C 1
ATOM 2666 O O . THR B 1 11 ? -13.055 15.203 0.619 1 92.81 11 THR B O 1
ATOM 2669 N N . PHE B 1 12 ? -11.391 14.977 -0.836 1 97 12 PHE B N 1
ATOM 2670 C CA . PHE B 1 12 ? -11.961 13.742 -1.36 1 97 12 PHE B CA 1
ATOM 2671 C C . PHE B 1 12 ? -11.148 12.539 -0.907 1 97 12 PHE B C 1
ATOM 2673 O O . PHE B 1 12 ? -10.023 12.688 -0.426 1 97 12 PHE B O 1
ATOM 2680 N N . HIS B 1 13 ? -11.797 11.398 -0.969 1 97.56 13 HIS B N 1
ATOM 2681 C CA . HIS B 1 13 ? -11.195 10.148 -0.521 1 97.56 13 HIS B CA 1
ATOM 2682 C C . HIS B 1 13 ? -11.227 9.094 -1.624 1 97.56 13 HIS B C 1
ATOM 2684 O O . HIS B 1 13 ? -11.82 9.32 -2.684 1 97.56 13 HIS B O 1
ATOM 2690 N N . CYS B 1 14 ? -10.562 8.016 -1.346 1 98.75 14 CYS B N 1
ATOM 2691 C CA . CYS B 1 14 ? -10.375 6.945 -2.314 1 98.75 14 CYS B CA 1
ATOM 2692 C C . CYS B 1 14 ? -11.695 6.273 -2.652 1 98.75 14 CYS B C 1
ATOM 2694 O O . CYS B 1 14 ? -11.953 5.945 -3.811 1 98.75 14 CYS B O 1
ATOM 2696 N N . ASP B 1 15 ? -12.57 6.07 -1.668 1 98.62 15 ASP B N 1
ATOM 2697 C CA . ASP B 1 15 ? -13.781 5.277 -1.877 1 98.62 15 ASP B CA 1
ATOM 2698 C C . ASP B 1 15 ? -14.75 5.988 -2.816 1 98.62 15 ASP B C 1
ATOM 2700 O O . ASP B 1 15 ? -15.258 5.387 -3.766 1 98.62 15 ASP B O 1
ATOM 2704 N N . GLU B 1 16 ? -14.984 7.289 -2.672 1 98.75 16 GLU B N 1
ATOM 2705 C CA . GLU B 1 16 ? -15.953 7.934 -3.559 1 98.75 16 GLU B CA 1
ATOM 2706 C C . GLU B 1 16 ? -15.359 8.164 -4.945 1 98.75 16 GLU B C 1
ATOM 2708 O O . GLU B 1 16 ? -16.078 8.188 -5.941 1 98.75 16 GLU B O 1
ATOM 2713 N N . ALA B 1 17 ? -14.023 8.383 -5.004 1 98.94 17 ALA B N 1
ATOM 2714 C CA . ALA B 1 17 ? -13.391 8.461 -6.32 1 98.94 17 ALA B CA 1
ATOM 2715 C C . ALA B 1 17 ? -13.602 7.172 -7.109 1 98.94 17 ALA B C 1
ATOM 2717 O O . ALA B 1 17 ? -14.031 7.207 -8.266 1 98.94 17 ALA B O 1
ATOM 2718 N N . LEU B 1 18 ? -13.312 6.043 -6.5 1 98.94 18 LEU B N 1
ATOM 2719 C CA . LEU B 1 18 ? -13.5 4.746 -7.137 1 98.94 18 LEU B CA 1
ATOM 2720 C C . LEU B 1 18 ? -14.977 4.496 -7.438 1 98.94 18 LEU B C 1
ATOM 2722 O O . LEU B 1 18 ? -15.312 3.979 -8.5 1 98.94 18 LEU B O 1
ATOM 2726 N N . GLY B 1 19 ? -15.836 4.82 -6.453 1 98.88 19 GLY B N 1
ATOM 2727 C CA . GLY B 1 19 ? -17.266 4.668 -6.664 1 98.88 19 GLY B CA 1
ATOM 2728 C C . GLY B 1 19 ? -17.766 5.391 -7.902 1 98.88 19 GLY B C 1
ATOM 2729 O O . GLY B 1 19 ? -18.531 4.828 -8.688 1 98.88 19 GLY B O 1
ATOM 2730 N N . CYS B 1 20 ? -17.344 6.629 -8.062 1 98.88 20 CYS B N 1
ATOM 2731 C CA . CYS B 1 20 ? -17.734 7.418 -9.227 1 98.88 20 CYS B CA 1
ATOM 2732 C C . CYS B 1 20 ? -17.234 6.777 -10.516 1 98.88 20 CYS B C 1
ATOM 2734 O O . CYS B 1 20 ? -17.969 6.711 -11.508 1 98.88 20 CYS B O 1
ATOM 2736 N N . TRP B 1 21 ? -15.992 6.328 -10.531 1 98.88 21 TRP B N 1
ATOM 2737 C CA . TRP B 1 21 ? -15.461 5.672 -11.719 1 98.88 21 TRP B CA 1
ATOM 2738 C C . TRP B 1 21 ? -16.281 4.43 -12.062 1 98.88 21 TRP B C 1
ATOM 2740 O O . TRP B 1 21 ? -16.641 4.223 -13.219 1 98.88 21 TRP B O 1
ATOM 2750 N N . MET B 1 22 ? -16.531 3.592 -11.047 1 98.88 22 MET B N 1
ATOM 2751 C CA . MET B 1 22 ? -17.266 2.35 -11.25 1 98.88 22 MET B CA 1
ATOM 2752 C C . MET B 1 22 ? -18.641 2.629 -11.836 1 98.88 22 MET B C 1
ATOM 2754 O O . MET B 1 22 ? -19.062 1.964 -12.789 1 98.88 22 MET B O 1
ATOM 2758 N N . LEU B 1 23 ? -19.344 3.621 -11.281 1 98.81 23 LEU B N 1
ATOM 2759 C CA . LEU B 1 23 ? -20.672 3.953 -11.766 1 98.81 23 LEU B CA 1
ATOM 2760 C C . LEU B 1 23 ? -20.641 4.328 -13.242 1 98.81 23 LEU B C 1
ATOM 2762 O O . LEU B 1 23 ? -21.547 3.947 -14 1 98.81 23 LEU B O 1
ATOM 2766 N N . ARG B 1 24 ? -19.641 4.977 -13.625 1 98.44 24 ARG B N 1
ATOM 2767 C CA . ARG B 1 24 ? -19.531 5.418 -15.016 1 98.44 24 ARG B CA 1
ATOM 2768 C C . ARG B 1 24 ? -19.25 4.246 -15.938 1 98.44 24 ARG B C 1
ATOM 2770 O O . ARG B 1 24 ? -19.234 4.402 -17.156 1 98.44 24 ARG B O 1
ATOM 2777 N N . GLN B 1 25 ? -18.984 3.082 -15.406 1 98.19 25 GLN B N 1
ATOM 2778 C CA . GLN B 1 25 ? -18.812 1.878 -16.219 1 98.19 25 GLN B CA 1
ATOM 2779 C C . GLN B 1 25 ? -20.156 1.192 -16.469 1 98.19 25 GLN B C 1
ATOM 2781 O O . GLN B 1 25 ? -20.234 0.234 -17.234 1 98.19 25 GLN B O 1
ATOM 2786 N N . THR B 1 26 ? -21.219 1.628 -15.82 1 97.81 26 THR B N 1
ATOM 2787 C CA . THR B 1 26 ? -22.547 1.076 -16.062 1 97.81 26 THR B CA 1
ATOM 2788 C C . THR B 1 26 ? -23.203 1.737 -17.266 1 97.81 26 THR B C 1
ATOM 2790 O O . THR B 1 26 ? -22.891 2.881 -17.594 1 97.81 26 THR B O 1
ATOM 2793 N N . PRO B 1 27 ? -24.125 1.038 -17.891 1 95.75 27 PRO B N 1
ATOM 2794 C CA . PRO B 1 27 ? -24.812 1.64 -19.031 1 95.75 27 PRO B CA 1
ATOM 2795 C C . PRO B 1 27 ? -25.578 2.906 -18.641 1 95.75 27 PRO B C 1
ATOM 2797 O O . PRO B 1 27 ? -25.578 3.879 -19.406 1 95.75 27 PRO B O 1
ATOM 2800 N N . ARG B 1 28 ? -26.172 2.99 -17.531 1 96 28 ARG B N 1
ATOM 2801 C CA . ARG B 1 28 ? -27.031 4.09 -17.094 1 96 28 ARG B CA 1
ATOM 2802 C C . ARG B 1 28 ? -26.219 5.352 -16.828 1 96 28 ARG B C 1
ATOM 2804 O O . ARG B 1 28 ? -26.672 6.465 -17.094 1 96 28 ARG B O 1
ATOM 2811 N N . PHE B 1 29 ? -24.938 5.168 -16.375 1 97.81 29 PHE B N 1
ATOM 2812 C CA . PHE B 1 29 ? -24.203 6.332 -15.891 1 97.81 29 PHE B CA 1
ATOM 2813 C C . PHE B 1 29 ? -22.922 6.543 -16.703 1 97.81 29 PHE B C 1
ATOM 2815 O O . PHE B 1 29 ? -22.016 7.242 -16.25 1 97.81 29 PHE B O 1
ATOM 2822 N N . LYS B 1 30 ? -22.75 5.98 -17.766 1 95.81 30 LYS B N 1
ATOM 2823 C CA . LYS B 1 30 ? -21.547 6 -18.578 1 95.81 30 LYS B CA 1
ATOM 2824 C C . LYS B 1 30 ? -21.109 7.434 -18.891 1 95.81 30 LYS B C 1
ATOM 2826 O O . LYS B 1 30 ? -19.922 7.746 -18.875 1 95.81 30 LYS B O 1
ATOM 2831 N N . ASP B 1 31 ? -21.984 8.367 -19.062 1 94.56 31 ASP B N 1
ATOM 2832 C CA . ASP B 1 31 ? -21.672 9.75 -19.406 1 94.56 31 ASP B CA 1
ATOM 2833 C C . ASP B 1 31 ? -22.156 10.711 -18.328 1 94.56 31 ASP B C 1
ATOM 2835 O O . ASP B 1 31 ? -22.453 11.875 -18.594 1 94.56 31 ASP B O 1
ATOM 2839 N N . ALA B 1 32 ? -22.219 10.133 -17.203 1 97.75 32 ALA B N 1
ATOM 2840 C CA . ALA B 1 32 ? -22.797 10.93 -16.125 1 97.75 32 ALA B CA 1
ATOM 2841 C C . ALA B 1 32 ? -21.859 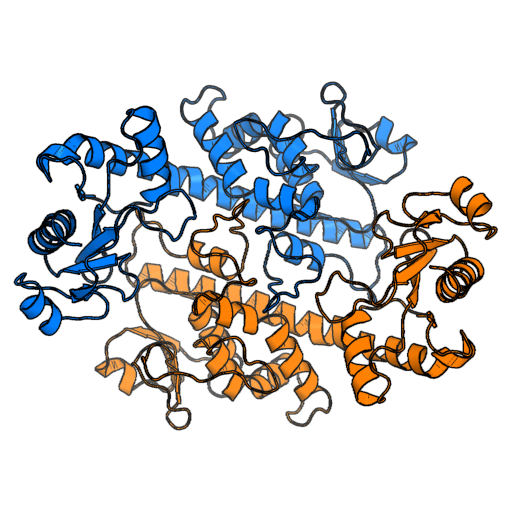12.047 -15.703 1 97.75 32 ALA B C 1
ATOM 2843 O O . ALA B 1 32 ? -20.641 11.867 -15.695 1 97.75 32 ALA B O 1
ATOM 2844 N N . GLU B 1 33 ? -22.391 13.141 -15.375 1 98 33 GLU B N 1
ATOM 2845 C CA . GLU B 1 33 ? -21.672 14.242 -14.75 1 98 33 GLU B CA 1
ATOM 2846 C C . GLU B 1 33 ? -21.531 14.023 -13.242 1 98 33 GLU B C 1
ATOM 2848 O O . GLU B 1 33 ? -22.469 13.578 -12.586 1 98 33 GLU B O 1
ATOM 2853 N N . ILE B 1 34 ? -20.391 14.328 -12.727 1 98.56 34 ILE B N 1
ATOM 2854 C CA . ILE B 1 34 ? -20.188 14.242 -11.289 1 98.56 34 ILE B CA 1
ATOM 2855 C C . ILE B 1 34 ? -20.406 15.617 -10.656 1 98.56 34 ILE B C 1
ATOM 2857 O O . ILE B 1 34 ? -19.828 16.609 -11.094 1 98.56 34 ILE B O 1
ATOM 2861 N N . VAL B 1 35 ? -21.219 15.672 -9.703 1 98.5 35 VAL B N 1
ATOM 2862 C CA . VAL B 1 35 ? -21.516 16.891 -8.953 1 98.5 35 VAL B CA 1
ATOM 2863 C C . VAL B 1 35 ? -21.031 16.734 -7.512 1 98.5 35 VAL B C 1
ATOM 2865 O O . VAL B 1 35 ? -21.469 15.844 -6.789 1 98.5 35 VAL B O 1
ATOM 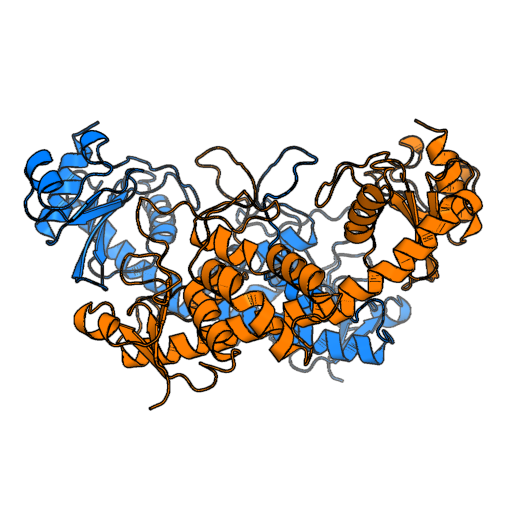2868 N N . ARG B 1 36 ? -20.141 17.594 -7.125 1 98.06 36 ARG B N 1
ATOM 2869 C CA . ARG B 1 36 ? -19.625 17.531 -5.762 1 98.06 36 ARG B CA 1
ATOM 2870 C C . ARG B 1 36 ? -20.25 18.609 -4.891 1 98.06 36 ARG B C 1
ATOM 2872 O O . ARG B 1 36 ? -20.047 19.812 -5.121 1 98.06 36 ARG B O 1
ATOM 2879 N N . THR B 1 37 ? -21.016 18.188 -3.916 1 96.81 37 THR B N 1
ATOM 2880 C CA . THR B 1 37 ? -21.734 19.125 -3.066 1 96.81 37 THR B CA 1
ATOM 2881 C C . THR B 1 37 ? -22.188 18.438 -1.771 1 96.81 37 THR B C 1
ATOM 2883 O O . THR B 1 37 ? -22.266 17.219 -1.701 1 96.81 37 THR B O 1
ATOM 2886 N N . ARG B 1 38 ? -22.375 19.25 -0.778 1 93.12 38 ARG B N 1
ATOM 2887 C CA . ARG B 1 38 ? -22.953 18.75 0.465 1 93.12 38 ARG B CA 1
ATOM 2888 C C . ARG B 1 38 ? -24.359 19.312 0.677 1 93.12 38 ARG B C 1
ATOM 2890 O O . ARG B 1 38 ? -25 19 1.678 1 93.12 38 ARG B O 1
ATOM 2897 N N . ASP B 1 39 ? -24.781 20.109 -0.316 1 94.69 39 ASP B N 1
ATOM 2898 C CA . ASP B 1 39 ? -26.078 20.766 -0.213 1 94.69 39 ASP B CA 1
ATOM 2899 C C . ASP B 1 39 ? -27.219 19.766 -0.435 1 94.69 39 ASP B C 1
ATOM 2901 O O . ASP B 1 39 ? -27.391 19.25 -1.543 1 94.69 39 ASP B O 1
ATOM 2905 N N . PRO B 1 40 ? -28.016 19.594 0.61 1 95.38 40 PRO B N 1
ATOM 2906 C CA . PRO B 1 40 ? -29.094 18.609 0.483 1 95.38 40 PRO B CA 1
ATOM 2907 C C . PRO B 1 40 ? -30.078 18.953 -0.62 1 95.38 40 PRO B C 1
ATOM 2909 O O . PRO B 1 40 ? -30.656 18.062 -1.244 1 95.38 40 PRO B O 1
ATOM 2912 N N . GLU B 1 41 ? -30.25 20.219 -0.859 1 97.06 41 GLU B N 1
ATOM 2913 C CA . GLU B 1 41 ? -31.188 20.656 -1.883 1 97.06 41 GLU B CA 1
ATOM 2914 C C . GLU B 1 41 ? -30.703 20.281 -3.279 1 97.06 41 GLU B C 1
ATOM 2916 O O . GLU B 1 41 ? -31.5 19.984 -4.164 1 97.06 41 GLU B O 1
ATOM 2921 N N . VAL B 1 42 ? -29.422 20.266 -3.438 1 97.62 42 VAL B N 1
ATOM 2922 C CA . VAL B 1 42 ? -28.844 19.875 -4.715 1 97.62 42 VAL B CA 1
ATOM 2923 C C . VAL B 1 42 ? -28.828 18.344 -4.816 1 97.62 42 VAL B C 1
ATOM 2925 O O . VAL B 1 42 ? -29.188 17.781 -5.848 1 97.62 42 VAL B O 1
ATOM 2928 N N . LEU B 1 43 ? -28.469 17.672 -3.783 1 97.5 43 LEU B N 1
ATOM 2929 C CA . LEU B 1 43 ? -28.328 16.219 -3.744 1 97.5 43 LEU B CA 1
ATOM 2930 C C . LEU B 1 43 ? -29.641 15.523 -4.086 1 97.5 43 LEU B C 1
ATOM 2932 O O . LEU B 1 43 ? -29.656 14.492 -4.762 1 97.5 43 LEU B O 1
ATOM 2936 N N . LYS B 1 44 ? -30.719 16.109 -3.631 1 96.25 44 LYS B N 1
ATOM 2937 C CA . LYS B 1 44 ? -32.031 15.492 -3.781 1 96.25 44 LYS B CA 1
ATOM 2938 C C . LYS B 1 44 ? -32.406 15.359 -5.254 1 96.25 44 LYS B C 1
ATOM 2940 O O . LYS B 1 44 ? -33.188 14.469 -5.621 1 96.25 44 LYS B O 1
ATOM 2945 N N . GLU B 1 45 ? -31.859 16.219 -6.082 1 96.69 45 GLU B N 1
ATOM 2946 C CA . GLU B 1 45 ? -32.25 16.266 -7.492 1 96.69 45 GLU B CA 1
ATOM 2947 C C . GLU B 1 45 ? -31.344 15.352 -8.336 1 96.69 45 GLU B C 1
ATOM 2949 O O . GLU B 1 45 ? -31.609 15.148 -9.523 1 96.69 45 GLU B O 1
ATOM 2954 N N . LEU B 1 46 ? -30.344 14.805 -7.793 1 98 46 LEU B N 1
ATOM 2955 C CA . LEU B 1 46 ? -29.359 14.031 -8.539 1 98 46 LEU B CA 1
ATOM 2956 C C . LEU B 1 46 ? -29.812 12.586 -8.695 1 98 46 LEU B C 1
ATOM 2958 O O . LEU B 1 46 ? -30.594 12.078 -7.887 1 98 46 LEU B O 1
ATOM 2962 N N . ASP B 1 47 ? -29.406 11.906 -9.742 1 98.5 47 ASP B N 1
ATOM 2963 C CA . ASP B 1 47 ? -29.875 10.57 -10.109 1 98.5 47 ASP B CA 1
ATOM 2964 C C . ASP B 1 47 ? -29.328 9.523 -9.141 1 98.5 47 ASP B C 1
ATOM 2966 O O . ASP B 1 47 ? -30.031 8.57 -8.789 1 98.5 47 ASP B O 1
ATOM 2970 N N . ILE B 1 48 ? -28.109 9.617 -8.711 1 98.69 48 ILE B N 1
ATOM 2971 C CA . ILE B 1 48 ? -27.469 8.734 -7.734 1 98.69 48 ILE B CA 1
ATOM 2972 C C . ILE B 1 48 ? -26.5 9.539 -6.867 1 98.69 48 ILE B C 1
ATOM 2974 O O . ILE B 1 48 ? -25.875 10.484 -7.344 1 98.69 48 ILE B O 1
ATOM 2978 N N . VAL B 1 49 ? -26.484 9.273 -5.559 1 98.88 49 VAL B N 1
ATOM 2979 C CA . VAL B 1 49 ? -25.641 9.977 -4.605 1 98.88 49 VAL B CA 1
ATOM 2980 C C . VAL B 1 49 ? -24.844 8.969 -3.775 1 98.88 49 VAL B C 1
ATOM 2982 O O . VAL B 1 49 ? -25.406 8 -3.258 1 98.88 49 VAL B O 1
ATOM 2985 N N . ILE B 1 50 ? -23.562 9.188 -3.748 1 98.75 50 ILE B N 1
ATOM 2986 C CA . ILE B 1 50 ? -22.734 8.273 -2.969 1 98.75 50 ILE B CA 1
ATOM 2987 C C . ILE B 1 50 ? -21.875 9.062 -1.979 1 98.75 50 ILE B C 1
ATOM 2989 O O . ILE B 1 50 ? -21.469 10.195 -2.262 1 98.75 50 ILE B O 1
ATOM 2993 N N . ASP B 1 51 ? -21.609 8.562 -0.818 1 98.06 51 ASP B N 1
ATOM 2994 C CA . ASP B 1 51 ? -20.656 9 0.197 1 98.06 51 ASP B CA 1
ATOM 2995 C C . ASP B 1 51 ? -21.078 10.328 0.815 1 98.06 51 ASP B C 1
ATOM 2997 O O . ASP B 1 51 ? -20.25 11.07 1.351 1 98.06 51 ASP B O 1
ATOM 3001 N N . VAL B 1 52 ? -22.281 10.781 0.615 1 95.94 52 VAL B N 1
ATOM 3002 C CA . VAL B 1 52 ? -22.828 12.008 1.184 1 95.94 52 VAL B CA 1
ATOM 3003 C C . VAL B 1 52 ? -24.344 11.891 1.311 1 95.94 52 VAL B C 1
ATOM 3005 O O . VAL B 1 52 ? -24.969 11.031 0.669 1 95.94 52 VAL B O 1
ATOM 3008 N N . GLY B 1 53 ? -24.984 12.648 2.174 1 94 53 GLY B N 1
ATOM 3009 C CA . GLY B 1 53 ? -26.438 12.688 2.291 1 94 53 GLY B CA 1
ATOM 3010 C C . GLY B 1 53 ? -26.953 11.992 3.533 1 94 53 GLY B C 1
ATOM 3011 O O . GLY B 1 53 ? -28.094 12.211 3.943 1 94 53 GLY B O 1
ATOM 3012 N N . GLY B 1 54 ? -26.125 11.023 4.117 1 92.38 54 GLY B N 1
ATOM 3013 C CA . GLY B 1 54 ? -26.438 10.453 5.418 1 92.38 54 GLY B CA 1
ATOM 3014 C C . GLY B 1 54 ? -27.469 9.344 5.348 1 92.38 54 GLY B C 1
ATOM 3015 O O . GLY B 1 54 ? -28.188 9.094 6.324 1 92.38 54 GLY B O 1
ATOM 3016 N N . GLU B 1 55 ? -27.594 8.734 4.211 1 94.62 55 GLU B N 1
ATOM 3017 C CA . GLU B 1 55 ? -28.578 7.656 4.09 1 94.62 55 GLU B CA 1
ATOM 3018 C C . GLU B 1 55 ? -28.078 6.566 3.137 1 94.62 55 GLU B C 1
ATOM 3020 O O . GLU B 1 55 ? -27.359 6.855 2.184 1 94.62 55 GLU B O 1
ATOM 3025 N N . TYR B 1 56 ? -28.422 5.344 3.434 1 97 56 TYR B N 1
ATOM 3026 C CA . TYR B 1 56 ? -28.266 4.199 2.545 1 97 56 TYR B CA 1
ATOM 3027 C C . TYR B 1 56 ? -29.625 3.633 2.139 1 97 56 TYR B C 1
ATOM 3029 O O . TYR B 1 56 ? -30.312 3.012 2.951 1 97 56 TYR B O 1
ATOM 3037 N N . ASP B 1 57 ? -30 3.904 0.948 1 97.56 57 ASP B N 1
ATOM 3038 C CA . ASP B 1 57 ? -31.25 3.459 0.332 1 97.56 57 ASP B CA 1
ATOM 3039 C C . ASP B 1 57 ? -31.016 3.037 -1.118 1 97.56 57 ASP B C 1
ATOM 3041 O O . ASP B 1 57 ? -31.031 3.875 -2.021 1 97.56 57 ASP B O 1
ATOM 3045 N N . ALA B 1 58 ? -30.891 1.748 -1.368 1 97 58 ALA B N 1
ATOM 3046 C CA . ALA B 1 58 ? -30.516 1.219 -2.678 1 97 58 ALA B CA 1
ATOM 3047 C C . ALA B 1 58 ? -31.594 1.523 -3.719 1 97 58 ALA B C 1
ATOM 3049 O O . ALA B 1 58 ? -31.281 1.79 -4.883 1 97 58 ALA B O 1
ATOM 3050 N N . GLU B 1 59 ? -32.844 1.462 -3.348 1 97.31 59 GLU B N 1
ATOM 3051 C CA . GLU B 1 59 ? -33.938 1.717 -4.281 1 97.31 59 GLU B CA 1
ATOM 3052 C C . GLU B 1 59 ? -33.906 3.156 -4.785 1 97.31 59 GLU B C 1
ATOM 3054 O O . GLU B 1 59 ? -34.188 3.416 -5.953 1 97.31 59 GLU B O 1
ATOM 3059 N N . ARG B 1 60 ? -33.531 4.043 -3.92 1 97.81 60 ARG B N 1
ATOM 3060 C CA . ARG B 1 60 ? -33.5 5.453 -4.281 1 97.81 60 ARG B CA 1
ATOM 3061 C C . ARG B 1 60 ? -32.094 5.859 -4.727 1 97.81 60 ARG B C 1
ATOM 3063 O O . ARG B 1 60 ? -31.828 7.035 -4.996 1 97.81 60 ARG B O 1
ATOM 3070 N N . LEU B 1 61 ? -31.156 4.973 -4.723 1 98.44 61 LEU B N 1
ATOM 3071 C CA . LEU B 1 61 ? -29.797 5.152 -5.188 1 98.44 61 LEU B CA 1
ATOM 3072 C C . LEU B 1 61 ? -29.062 6.188 -4.344 1 98.44 61 LEU B C 1
ATOM 3074 O O . LEU B 1 61 ? -28.438 7.102 -4.879 1 98.44 61 LEU B O 1
ATOM 3078 N N . ARG B 1 62 ? -29.297 6.078 -2.998 1 98.5 62 ARG B N 1
ATOM 3079 C CA . ARG B 1 62 ? -28.562 6.824 -1.991 1 98.5 62 ARG B CA 1
ATOM 3080 C C . ARG B 1 62 ? -27.594 5.918 -1.239 1 98.5 62 ARG B C 1
ATOM 3082 O O . ARG B 1 62 ? -28.016 5 -0.533 1 98.5 62 ARG B O 1
ATOM 3089 N N . PHE B 1 63 ? -26.266 6.125 -1.461 1 98.44 63 PHE B N 1
ATOM 3090 C CA . PHE B 1 63 ? -25.234 5.211 -0.966 1 98.44 63 PHE B CA 1
ATOM 3091 C C . PHE B 1 63 ? -24.25 5.941 -0.068 1 98.44 63 PHE B C 1
ATOM 3093 O O . PHE B 1 63 ? -23.094 6.133 -0.442 1 98.44 63 PHE B O 1
ATOM 3100 N N . ASP B 1 64 ? -24.672 6.312 1.058 1 97 64 ASP B N 1
ATOM 3101 C CA . ASP B 1 64 ? -23.797 6.836 2.104 1 97 64 ASP B CA 1
ATOM 3102 C C . ASP B 1 64 ? -23.562 5.793 3.193 1 97 64 ASP B C 1
ATOM 3104 O O . ASP B 1 64 ? -24.375 4.875 3.367 1 97 64 ASP B O 1
ATOM 3108 N N . HIS B 1 65 ? -22.469 5.898 3.852 1 95.44 65 HIS B N 1
ATOM 3109 C CA . HIS B 1 65 ? -22.109 4.898 4.848 1 95.44 65 HIS B CA 1
ATOM 3110 C C . HIS B 1 65 ? -21.703 5.559 6.164 1 95.44 65 HIS B C 1
ATOM 3112 O O . HIS B 1 65 ? -21.234 4.883 7.082 1 95.44 65 HIS B O 1
ATOM 3118 N N . HIS B 1 66 ? -21.969 6.879 6.332 1 89.12 66 HIS B N 1
ATOM 3119 C CA . HIS B 1 66 ? -21.438 7.648 7.453 1 89.12 66 HIS B CA 1
ATOM 3120 C C . HIS B 1 66 ? -22.391 7.629 8.641 1 89.12 66 HIS B C 1
ATOM 3122 O O . HIS B 1 66 ? -22.031 8.047 9.742 1 89.12 66 HIS B O 1
ATOM 3128 N N . GLN B 1 67 ? -23.625 7.141 8.43 1 87.31 67 GLN B N 1
ATOM 3129 C CA . GLN B 1 67 ? -24.594 7.125 9.523 1 87.31 67 GLN B CA 1
ATOM 3130 C C . GLN B 1 67 ? -24.141 6.18 10.633 1 87.31 67 GLN B C 1
ATOM 3132 O O . GLN B 1 67 ? -23.562 5.125 10.367 1 87.31 67 GLN B O 1
ATOM 3137 N N . ARG B 1 68 ? -24.406 6.523 11.789 1 82.06 68 ARG B N 1
ATOM 3138 C CA . ARG B 1 68 ? -24.062 5.715 12.953 1 82.06 68 ARG B CA 1
ATOM 3139 C C . ARG B 1 68 ? -24.688 4.328 12.867 1 82.06 68 ARG B C 1
ATOM 3141 O O . ARG B 1 68 ? -24.094 3.344 13.312 1 82.06 68 ARG B O 1
ATOM 3148 N N . SER B 1 69 ? -25.828 4.32 12.289 1 86.81 69 SER B N 1
ATOM 3149 C CA . SER B 1 69 ? -26.594 3.078 12.242 1 86.81 69 SER B CA 1
ATOM 3150 C C . SER B 1 69 ? -26.109 2.166 11.125 1 86.81 69 SER B C 1
ATOM 3152 O O . SER B 1 69 ? -26.547 1.018 11.016 1 86.81 69 SER B O 1
ATOM 3154 N N . PHE B 1 70 ? -25.188 2.674 10.312 1 92.12 70 PHE B N 1
ATOM 3155 C CA . PHE B 1 70 ? -24.781 1.901 9.148 1 92.12 70 PHE B CA 1
ATOM 3156 C C . PHE B 1 70 ? -23.922 0.716 9.57 1 92.12 70 PHE B C 1
ATOM 3158 O O . PHE B 1 70 ? -22.906 0.888 10.242 1 92.12 70 PHE B O 1
ATOM 3165 N N . GLU B 1 71 ? -24.25 -0.514 9.133 1 92.81 71 GLU B N 1
ATOM 3166 C CA . GLU B 1 71 ? -23.531 -1.72 9.531 1 92.81 71 GLU B CA 1
ATOM 3167 C C . GLU B 1 71 ? -23.359 -2.678 8.359 1 92.81 71 GLU B C 1
ATOM 3169 O O . GLU B 1 71 ? -22.906 -3.809 8.531 1 92.81 71 GLU B O 1
ATOM 3174 N N . THR B 1 72 ? -23.688 -2.174 7.184 1 95.69 72 THR B N 1
ATOM 3175 C CA . THR B 1 72 ? -23.734 -3.068 6.031 1 95.69 72 THR B CA 1
ATOM 3176 C C . THR B 1 72 ? -22.344 -3.559 5.664 1 95.69 72 THR B C 1
ATOM 3178 O O . THR B 1 72 ? -21.391 -2.766 5.578 1 95.69 72 THR B O 1
ATOM 3181 N N . LYS B 1 73 ? -22.219 -4.863 5.477 1 97.19 73 LYS B N 1
ATOM 3182 C CA . LYS B 1 73 ? -21.016 -5.539 5 1 97.19 73 LYS B CA 1
ATOM 3183 C C . LYS B 1 73 ? -21.234 -6.141 3.615 1 97.19 73 LYS B C 1
ATOM 3185 O O . LYS B 1 73 ? -22.344 -6.074 3.07 1 97.19 73 LYS B O 1
ATOM 3190 N N . PHE B 1 74 ? -20.188 -6.66 3.023 1 97.62 74 PHE B N 1
ATOM 3191 C CA . PHE B 1 74 ? -20.266 -7.137 1.647 1 97.62 74 PHE B CA 1
ATOM 3192 C C . PHE B 1 74 ? -21.078 -8.422 1.567 1 97.62 74 PHE B C 1
ATOM 3194 O O . PHE B 1 74 ? -21.812 -8.641 0.597 1 97.62 74 PHE B O 1
ATOM 3201 N N . GLY B 1 75 ? -20.953 -9.203 2.607 1 96 75 GLY B N 1
ATOM 3202 C CA . GLY B 1 75 ? -21.516 -10.539 2.555 1 96 75 GLY B CA 1
ATOM 3203 C C . GLY B 1 75 ? -20.609 -11.547 1.878 1 96 75 GLY B C 1
ATOM 3204 O O . GLY B 1 75 ? -19.422 -11.297 1.701 1 96 75 GLY B O 1
ATOM 3205 N N . HIS B 1 76 ? -21.109 -12.812 1.662 1 94.5 76 HIS B N 1
ATOM 3206 C CA . HIS B 1 76 ? -20.375 -13.859 0.961 1 94.5 76 HIS B CA 1
ATOM 3207 C C . HIS B 1 76 ? -19.141 -14.297 1.753 1 94.5 76 HIS B C 1
ATOM 3209 O O . HIS B 1 76 ? -18.109 -14.633 1.169 1 94.5 76 HIS B O 1
ATOM 3215 N N . GLY B 1 77 ? -19.172 -14.023 3.004 1 91.62 77 GLY B N 1
ATOM 3216 C CA . GLY B 1 77 ? -18.062 -14.438 3.854 1 91.62 77 GLY B CA 1
ATOM 3217 C C . GLY B 1 77 ? -17.141 -13.297 4.238 1 91.62 77 GLY B C 1
ATOM 3218 O O . GLY B 1 77 ? -16.234 -13.477 5.043 1 91.62 77 GLY B O 1
ATOM 3219 N N . PHE B 1 78 ? -17.328 -12.18 3.627 1 94.19 78 PHE B N 1
ATOM 3220 C CA . PHE B 1 78 ? -16.547 -11 3.973 1 94.19 78 PHE B CA 1
ATOM 3221 C C . PHE B 1 78 ? -17.203 -10.234 5.113 1 94.19 78 PHE B C 1
ATOM 3223 O O . PHE B 1 78 ? -18.078 -9.383 4.883 1 94.19 78 PHE B O 1
ATOM 3230 N N . GLU B 1 79 ? -16.766 -10.43 6.32 1 90 79 GLU B N 1
ATOM 3231 C CA . GLU B 1 79 ? -17.469 -9.938 7.5 1 90 79 GLU B CA 1
ATOM 3232 C C . GLU B 1 79 ? -16.594 -8.984 8.305 1 90 79 GLU B C 1
ATOM 3234 O O . GLU B 1 79 ? -17.016 -8.5 9.359 1 90 79 GLU B O 1
ATOM 3239 N N . THR B 1 80 ? -15.484 -8.664 7.75 1 85.69 80 THR B N 1
ATOM 3240 C CA . THR B 1 80 ? -14.492 -7.914 8.508 1 85.69 80 THR B CA 1
ATOM 3241 C C . THR B 1 80 ? -14.891 -6.441 8.609 1 85.69 80 THR B C 1
ATOM 3243 O O . THR B 1 80 ? -14.805 -5.844 9.688 1 85.69 80 THR B O 1
ATOM 3246 N N . THR B 1 81 ? -15.281 -5.898 7.512 1 91 81 THR B N 1
ATOM 3247 C CA . THR B 1 81 ? -15.375 -4.441 7.473 1 91 81 THR B CA 1
ATOM 3248 C C . THR B 1 81 ? -16.703 -4 6.887 1 91 81 THR B C 1
ATOM 3250 O O . THR B 1 81 ? -17.25 -4.652 5.988 1 91 81 THR B O 1
ATOM 3253 N N . ARG B 1 82 ? -17.312 -2.871 7.547 1 95.25 82 ARG B N 1
ATOM 3254 C CA . ARG B 1 82 ? -18.438 -2.207 6.902 1 95.25 82 ARG B CA 1
ATOM 3255 C C . ARG B 1 82 ? -18.031 -1.631 5.551 1 95.25 82 ARG B C 1
ATOM 3257 O O . ARG B 1 82 ? -16.859 -1.314 5.332 1 95.25 82 ARG B O 1
ATOM 3264 N N . LEU B 1 83 ? -19 -1.516 4.699 1 98.25 83 LEU B N 1
ATOM 3265 C CA . LEU B 1 83 ? -18.719 -1.05 3.346 1 98.25 83 LEU B CA 1
ATOM 3266 C C . LEU B 1 83 ? -18.516 0.46 3.322 1 98.25 83 LEU B C 1
ATOM 3268 O O . LEU B 1 83 ? -19.109 1.188 4.117 1 98.25 83 LEU B O 1
ATOM 3272 N N . SER B 1 84 ? -17.594 0.908 2.52 1 97.81 84 SER B N 1
ATOM 3273 C CA . SER B 1 84 ? -17.516 2.309 2.119 1 97.81 84 SER B CA 1
ATOM 3274 C C . SER B 1 84 ? -18.422 2.592 0.923 1 97.81 84 SER B C 1
ATOM 3276 O O . SER B 1 84 ? -19.188 1.726 0.503 1 97.81 84 SER B O 1
ATOM 3278 N N . SER B 1 85 ? -18.375 3.814 0.389 1 98.31 85 SER B N 1
ATOM 3279 C CA . SER B 1 85 ? -19.203 4.102 -0.778 1 98.31 85 SER B CA 1
ATOM 3280 C C . SER B 1 85 ? -18.766 3.275 -1.983 1 98.31 85 SER B C 1
ATOM 3282 O O . SER B 1 85 ? -19.594 2.889 -2.811 1 98.31 85 SER B O 1
ATOM 3284 N N . ALA B 1 86 ? -17.453 2.984 -2.125 1 98.75 86 ALA B N 1
ATOM 3285 C CA . ALA B 1 86 ? -16.969 2.115 -3.193 1 98.75 86 ALA B CA 1
ATOM 3286 C C . ALA B 1 86 ? -17.547 0.709 -3.062 1 98.75 86 ALA B C 1
ATOM 3288 O O . ALA B 1 86 ? -18.047 0.142 -4.035 1 98.75 86 ALA B O 1
ATOM 3289 N N . GLY B 1 87 ? -17.422 0.176 -1.844 1 98.69 87 GLY B N 1
ATOM 3290 C CA . GLY B 1 87 ? -18 -1.139 -1.597 1 98.69 87 GLY B CA 1
ATOM 3291 C C . GLY B 1 87 ? -19.484 -1.2 -1.857 1 98.69 87 GLY B C 1
ATOM 3292 O O . GLY B 1 87 ? -20 -2.197 -2.377 1 98.69 87 GLY B O 1
ATOM 3293 N N . LEU B 1 88 ? -20.219 -0.157 -1.474 1 98.75 88 LEU B N 1
ATOM 3294 C CA . LEU B 1 88 ? -21.656 -0.116 -1.706 1 98.75 88 LEU B CA 1
ATOM 3295 C C . LEU B 1 88 ? -21.969 -0.123 -3.199 1 98.75 88 LEU B C 1
ATOM 3297 O O . LEU B 1 88 ? -22.844 -0.859 -3.652 1 98.75 88 LEU B O 1
ATOM 3301 N N . VAL B 1 89 ? -21.266 0.712 -3.951 1 98.81 89 VAL B N 1
ATOM 3302 C CA . VAL B 1 89 ? -21.438 0.728 -5.398 1 98.81 89 VAL B CA 1
ATOM 3303 C C . VAL B 1 89 ? -21.125 -0.649 -5.977 1 98.81 89 VAL B C 1
ATOM 3305 O O . VAL B 1 89 ? -21.875 -1.17 -6.809 1 98.81 89 VAL B O 1
ATOM 3308 N N . TYR B 1 90 ? -20.062 -1.279 -5.527 1 98.88 90 TYR B N 1
ATOM 3309 C CA . TYR B 1 90 ? -19.656 -2.588 -6.023 1 98.88 90 TYR B CA 1
ATOM 3310 C C . TYR B 1 90 ? -20.688 -3.654 -5.672 1 98.88 90 TYR B C 1
ATOM 3312 O O . TYR B 1 90 ? -20.969 -4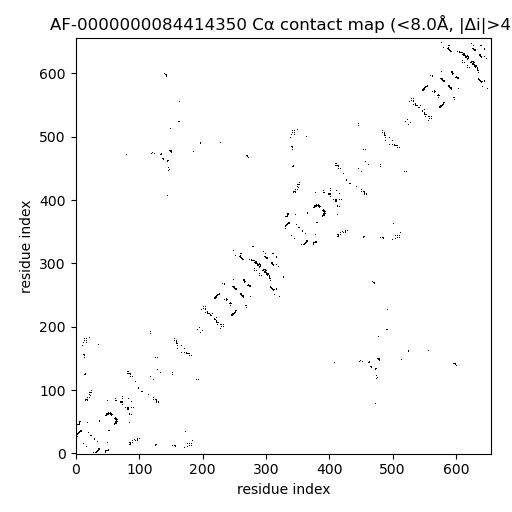.539 -6.484 1 98.88 90 TYR B O 1
ATOM 3320 N N . LYS B 1 91 ? -21.172 -3.598 -4.488 1 98.62 91 LYS B N 1
ATOM 3321 C CA . LYS B 1 91 ? -22.172 -4.562 -4.031 1 98.62 91 LYS B CA 1
ATOM 3322 C C . LYS B 1 91 ? -23.391 -4.562 -4.938 1 98.62 91 LYS B C 1
ATOM 3324 O O . LYS B 1 91 ? -23.922 -5.621 -5.277 1 98.62 91 LYS B O 1
ATOM 3329 N N . HIS B 1 92 ? -23.844 -3.396 -5.371 1 98.56 92 HIS B N 1
ATOM 3330 C CA . HIS B 1 92 ? -25.109 -3.277 -6.074 1 98.56 92 HIS B CA 1
ATOM 3331 C C . HIS B 1 92 ? -24.906 -3.297 -7.582 1 98.56 92 HIS B C 1
ATOM 3333 O O . HIS B 1 92 ? -25.797 -3.742 -8.328 1 98.56 92 HIS B O 1
ATOM 3339 N N . PHE B 1 93 ? -23.734 -2.826 -8.031 1 98.62 93 PHE B N 1
ATOM 3340 C CA . PHE B 1 93 ? -23.547 -2.67 -9.469 1 98.62 93 PHE B CA 1
ATOM 3341 C C . PHE B 1 93 ? -22.344 -3.486 -9.945 1 98.62 93 PHE B C 1
ATOM 3343 O O . PHE B 1 93 ? -22.047 -3.506 -11.141 1 98.62 93 PHE B O 1
ATOM 3350 N N . GLY B 1 94 ? -21.625 -4.133 -9.023 1 98.75 94 GLY B N 1
ATOM 3351 C CA . GLY B 1 94 ? -20.344 -4.777 -9.328 1 98.75 94 GLY B CA 1
ATOM 3352 C C . GLY B 1 94 ? -20.438 -5.777 -10.461 1 98.75 94 GLY B C 1
ATOM 3353 O O . GLY B 1 94 ? -19.578 -5.812 -11.336 1 98.75 94 GLY B O 1
ATOM 3354 N N . ARG B 1 95 ? -21.5 -6.637 -10.484 1 98.56 95 ARG B N 1
ATOM 3355 C CA . ARG B 1 95 ? -21.672 -7.641 -11.531 1 98.56 95 ARG B CA 1
ATOM 3356 C C . ARG B 1 95 ? -21.859 -6.984 -12.891 1 98.56 95 ARG B C 1
ATOM 3358 O O . ARG B 1 95 ? -21.25 -7.398 -13.883 1 98.56 95 ARG B O 1
ATOM 3365 N N . GLU B 1 96 ? -22.672 -5.953 -12.891 1 98.31 96 GLU B N 1
ATOM 3366 C CA . GLU B 1 96 ? -22.906 -5.227 -14.133 1 98.31 96 GLU B CA 1
ATOM 3367 C C . GLU B 1 96 ? -21.641 -4.523 -14.617 1 98.31 96 GLU B C 1
ATOM 3369 O O . GLU B 1 96 ? -21.344 -4.52 -15.812 1 98.31 96 GLU B O 1
ATOM 3374 N N . ILE B 1 97 ? -20.906 -3.947 -13.727 1 98.75 97 ILE B N 1
ATOM 3375 C CA . ILE B 1 97 ? -19.672 -3.244 -14.031 1 98.75 97 ILE B CA 1
ATOM 3376 C C . ILE B 1 97 ? -18.656 -4.219 -14.633 1 98.75 97 ILE B C 1
ATOM 3378 O O . ILE B 1 97 ? -18.078 -3.953 -15.695 1 98.75 97 ILE B O 1
ATOM 3382 N N . LEU B 1 98 ? -18.469 -5.371 -13.969 1 98.81 98 LEU B N 1
ATOM 3383 C CA . LEU B 1 98 ? -17.5 -6.371 -14.414 1 98.81 98 LEU B CA 1
ATOM 3384 C C . LEU B 1 98 ? -17.906 -6.957 -15.758 1 98.81 98 LEU B C 1
ATOM 3386 O O . LEU B 1 98 ? -17.078 -7.102 -16.656 1 98.81 98 LEU B O 1
ATOM 3390 N N . ALA B 1 99 ? -19.203 -7.301 -15.922 1 98.44 99 ALA B N 1
ATOM 3391 C CA . ALA B 1 99 ? -19.703 -7.816 -17.188 1 98.44 99 ALA B CA 1
ATOM 3392 C C . ALA B 1 99 ? -19.422 -6.844 -18.328 1 98.44 99 ALA B C 1
ATOM 3394 O O . ALA B 1 99 ? -18.984 -7.25 -19.406 1 98.44 99 ALA B O 1
ATOM 3395 N N . GLY B 1 100 ? -19.656 -5.582 -18.078 1 97.75 100 GLY B N 1
ATOM 3396 C CA . GLY B 1 100 ? -19.391 -4.555 -19.078 1 97.75 100 GLY B CA 1
ATOM 3397 C C . GLY B 1 100 ? -17.922 -4.43 -19.438 1 97.75 100 GLY B C 1
ATOM 3398 O O . GLY B 1 100 ? -17.562 -4.395 -20.609 1 97.75 100 GLY B O 1
ATOM 3399 N N . LEU B 1 101 ? -17.078 -4.371 -18.469 1 98.12 101 LEU B N 1
ATOM 3400 C CA . LEU B 1 101 ? -15.641 -4.223 -18.672 1 98.12 101 LEU B CA 1
ATOM 3401 C C . LEU B 1 101 ? -15.078 -5.398 -19.453 1 98.12 101 LEU B C 1
ATOM 3403 O O . LEU B 1 101 ? -14.133 -5.234 -20.234 1 98.12 101 LEU B O 1
ATOM 3407 N N . LEU B 1 102 ? -15.711 -6.59 -19.219 1 98.38 102 LEU B N 1
ATOM 3408 C CA . LEU B 1 102 ? -15.148 -7.82 -19.766 1 98.38 102 LEU B CA 1
ATOM 3409 C C . LEU B 1 102 ? -15.867 -8.227 -21.047 1 98.38 102 LEU B C 1
ATOM 3411 O O . LEU B 1 102 ? -15.445 -9.172 -21.719 1 98.38 102 LEU B O 1
ATOM 3415 N N . GLY B 1 103 ? -16.938 -7.508 -21.406 1 97.81 103 GLY B N 1
ATOM 3416 C CA . GLY B 1 103 ? -17.75 -7.895 -22.547 1 97.81 103 GLY B CA 1
ATOM 3417 C C . GLY B 1 103 ? -18.453 -9.227 -22.344 1 97.81 103 GLY B C 1
ATOM 3418 O O . GLY B 1 103 ? -18.578 -10.016 -23.281 1 97.81 103 GLY B O 1
ATOM 3419 N N . TRP B 1 104 ? -18.734 -9.547 -21.094 1 97.94 104 TRP B N 1
ATOM 3420 C CA . TRP B 1 104 ? -19.422 -10.781 -20.734 1 97.94 104 TRP B CA 1
ATOM 3421 C C . TRP B 1 104 ? -20.922 -10.555 -20.578 1 97.94 104 TRP B C 1
ATOM 3423 O O . TRP B 1 104 ? -21.359 -9.461 -20.203 1 97.94 104 TRP B O 1
ATOM 3433 N N . PRO B 1 105 ? -21.734 -11.578 -20.922 1 98.06 105 PRO B N 1
ATOM 3434 C CA . PRO B 1 105 ? -23.125 -11.508 -20.453 1 98.06 105 PRO B CA 1
ATOM 3435 C C . PRO B 1 105 ? -23.25 -11.641 -18.938 1 98.06 105 PRO B C 1
ATOM 3437 O O . PRO B 1 105 ? -22.344 -12.156 -18.281 1 98.06 105 PRO B O 1
ATOM 3440 N N . LEU B 1 106 ? -24.328 -11.125 -18.375 1 97.56 106 LEU B N 1
ATOM 3441 C CA . LEU B 1 106 ? -24.531 -11.117 -16.922 1 97.56 106 LEU B CA 1
ATOM 3442 C C . LEU B 1 106 ? -24.625 -12.531 -16.375 1 97.56 106 LEU B C 1
ATOM 3444 O O . LEU B 1 106 ? -24.469 -12.75 -15.18 1 97.56 106 LEU B O 1
ATOM 3448 N N . ASP B 1 107 ? -24.938 -13.508 -17.219 1 97.88 107 ASP B N 1
ATOM 3449 C CA . ASP B 1 107 ? -25.062 -14.891 -16.75 1 97.88 107 ASP B CA 1
ATOM 3450 C C . ASP B 1 107 ? -23.797 -15.688 -17.062 1 97.88 107 ASP B C 1
ATOM 3452 O O . ASP B 1 107 ? -23.828 -16.922 -17.047 1 97.88 107 ASP B O 1
ATOM 3456 N N . HIS B 1 108 ? -22.75 -15.016 -17.469 1 97.69 108 HIS B N 1
ATOM 3457 C CA . HIS B 1 108 ? -21.5 -15.711 -17.688 1 97.69 108 HIS B CA 1
ATOM 3458 C C . HIS B 1 108 ? -21.141 -16.594 -16.5 1 97.69 108 HIS B C 1
ATOM 3460 O O . HIS B 1 108 ? -21.25 -16.172 -15.352 1 97.69 108 HIS B O 1
ATOM 3466 N N . PRO B 1 109 ? -20.734 -17.766 -16.641 1 96.5 109 PRO B N 1
ATOM 3467 C CA . PRO B 1 109 ? -20.531 -18.734 -15.57 1 96.5 109 PRO B CA 1
ATOM 3468 C C . PRO B 1 109 ? -19.453 -18.312 -14.586 1 96.5 109 PRO B C 1
ATOM 3470 O O . PRO B 1 109 ? -19.484 -18.703 -13.414 1 96.5 109 PRO B O 1
ATOM 3473 N N . ASP B 1 110 ? -18.469 -17.531 -15.055 1 96.81 110 ASP B N 1
ATOM 3474 C CA . ASP B 1 110 ? -17.344 -17.172 -14.203 1 96.81 110 ASP B CA 1
ATOM 3475 C C . ASP B 1 110 ? -17.578 -15.82 -13.523 1 96.81 110 ASP B C 1
ATOM 3477 O O . ASP B 1 110 ? -16.766 -15.375 -12.711 1 96.81 110 ASP B O 1
ATOM 3481 N N . LEU B 1 111 ? -18.656 -15.141 -13.844 1 98.44 111 LEU B N 1
ATOM 3482 C CA . LEU B 1 111 ? -18.859 -13.773 -13.383 1 98.44 111 LEU B CA 1
ATOM 3483 C C . LEU B 1 111 ? -18.875 -13.703 -11.859 1 98.44 111 LEU B C 1
ATOM 3485 O O . LEU B 1 111 ? -18.266 -12.82 -11.258 1 98.44 111 LEU B O 1
ATOM 3489 N N . GLU B 1 112 ? -19.594 -14.633 -11.242 1 97.56 112 GLU B N 1
ATOM 3490 C CA . GLU B 1 112 ? -19.703 -14.617 -9.789 1 97.56 112 GLU B CA 1
ATOM 3491 C C . GLU B 1 112 ? -18.328 -14.812 -9.141 1 97.56 112 GLU B C 1
ATOM 3493 O O . GLU B 1 112 ? -18 -14.133 -8.172 1 97.56 112 GLU B O 1
ATOM 3498 N N . THR B 1 113 ? -17.547 -15.758 -9.672 1 95.56 113 THR B N 1
ATOM 3499 C CA . THR B 1 113 ? -16.203 -16.016 -9.164 1 95.56 113 THR B CA 1
ATOM 3500 C C . THR B 1 113 ? -15.336 -14.766 -9.281 1 95.56 113 THR B C 1
ATOM 3502 O O . THR B 1 113 ? -14.633 -14.391 -8.336 1 95.56 113 THR B O 1
ATOM 3505 N N . VAL B 1 114 ? -15.406 -14.141 -10.43 1 98.19 114 VAL B N 1
ATOM 3506 C CA . VAL B 1 114 ? -14.633 -12.93 -10.68 1 98.19 114 VAL B CA 1
ATOM 3507 C C . VAL B 1 114 ? -15.102 -11.812 -9.75 1 98.19 114 VAL B C 1
ATOM 3509 O O . VAL B 1 114 ? -14.281 -11.094 -9.172 1 98.19 114 VAL B O 1
ATOM 3512 N N . TYR B 1 115 ? -16.453 -11.688 -9.586 1 98.62 115 TYR B N 1
ATOM 3513 C CA . TYR B 1 115 ? -17.062 -10.695 -8.711 1 98.62 115 TYR B CA 1
ATOM 3514 C C . TYR B 1 115 ? -16.516 -10.789 -7.297 1 98.62 115 TYR B C 1
ATOM 3516 O O . TYR B 1 115 ? -16.094 -9.781 -6.719 1 98.62 115 TYR B O 1
ATOM 3524 N N . LEU B 1 116 ? -16.391 -11.938 -6.762 1 97.06 116 LEU B N 1
ATOM 3525 C CA . LEU B 1 116 ? -15.938 -12.156 -5.395 1 97.06 116 LEU B CA 1
ATOM 3526 C C . LEU B 1 116 ? -14.422 -11.977 -5.285 1 97.06 116 LEU B C 1
ATOM 3528 O O . LEU B 1 116 ? -13.93 -11.406 -4.309 1 97.06 116 LEU B O 1
ATOM 3532 N N . GLN B 1 117 ? -13.695 -12.414 -6.309 1 96.56 117 GLN B N 1
ATOM 3533 C CA . GLN B 1 117 ? -12.242 -12.336 -6.258 1 96.56 117 GLN B CA 1
ATOM 3534 C C . GLN B 1 117 ? -11.758 -10.891 -6.398 1 96.56 117 GLN B C 1
ATOM 3536 O O . GLN B 1 117 ? -10.758 -10.508 -5.797 1 96.56 117 GLN B O 1
ATOM 3541 N N . VAL B 1 118 ? -12.453 -10.133 -7.207 1 98.56 118 VAL B N 1
ATOM 3542 C CA . VAL B 1 118 ? -12.109 -8.727 -7.348 1 98.56 118 VAL B CA 1
ATOM 3543 C C . VAL B 1 118 ? -12.367 -7.996 -6.035 1 98.56 118 VAL B C 1
ATOM 3545 O O . VAL B 1 118 ? -11.578 -7.145 -5.621 1 98.56 118 VAL B O 1
ATOM 3548 N N . TYR B 1 119 ? -13.461 -8.305 -5.391 1 98.19 119 TYR B N 1
ATOM 3549 C CA . TYR B 1 119 ? -13.688 -7.707 -4.078 1 98.19 119 TYR B CA 1
ATOM 3550 C C . TYR B 1 119 ? -12.555 -8.055 -3.121 1 98.19 119 TYR B C 1
ATOM 3552 O O . TYR B 1 119 ? -11.992 -7.168 -2.471 1 98.19 119 TYR B O 1
ATOM 3560 N N . ARG B 1 120 ? -12.203 -9.297 -3.074 1 95.06 120 ARG B N 1
ATOM 3561 C CA . ARG B 1 120 ? -11.172 -9.773 -2.156 1 95.06 120 ARG B CA 1
ATOM 3562 C C . ARG B 1 120 ? -9.836 -9.102 -2.434 1 95.06 120 ARG B C 1
ATOM 3564 O O . ARG B 1 120 ? -9.156 -8.648 -1.507 1 95.06 120 ARG B O 1
ATOM 3571 N N . GLY B 1 121 ? -9.539 -9.008 -3.648 1 95.44 121 GLY B N 1
ATOM 3572 C CA . GLY B 1 121 ? -8.195 -8.609 -4.027 1 95.44 121 GLY B CA 1
ATOM 3573 C C . GLY B 1 121 ? -8.023 -7.109 -4.152 1 95.44 121 GLY B C 1
ATOM 3574 O O . GLY B 1 121 ? -6.898 -6.613 -4.27 1 95.4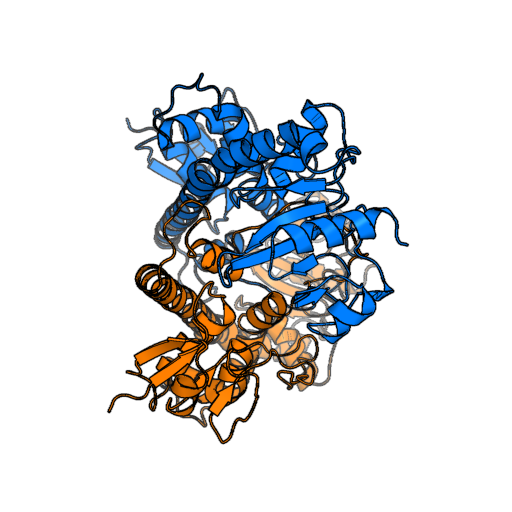4 121 GLY B O 1
ATOM 3575 N N . PHE B 1 122 ? -9.156 -6.316 -4.164 1 98.19 122 PHE B N 1
ATOM 3576 C CA . PHE B 1 122 ? -9 -4.895 -4.461 1 98.19 122 PHE B CA 1
ATOM 3577 C C . PHE B 1 122 ? -9.977 -4.062 -3.648 1 98.19 122 PHE B C 1
ATOM 3579 O O . PHE B 1 122 ? -9.57 -3.246 -2.818 1 98.19 122 PHE B O 1
ATOM 3586 N N . VAL B 1 123 ? -11.297 -4.27 -3.74 1 98.62 123 VAL B N 1
ATOM 3587 C CA . VAL B 1 123 ? -12.32 -3.383 -3.186 1 98.62 123 VAL B CA 1
ATOM 3588 C C . VAL B 1 123 ? -12.305 -3.475 -1.661 1 98.62 123 VAL B C 1
ATOM 3590 O O . VAL B 1 123 ? -12.539 -2.479 -0.972 1 98.62 123 VAL B O 1
ATOM 3593 N N . GLU B 1 124 ? -12.062 -4.668 -1.123 1 97.94 124 GLU B N 1
ATOM 3594 C CA . GLU B 1 124 ? -12.07 -4.875 0.322 1 97.94 124 GLU B CA 1
ATOM 3595 C C . GLU B 1 124 ? -11.055 -3.967 1.012 1 97.94 124 GLU B C 1
ATOM 3597 O O . GLU B 1 124 ? -11.336 -3.418 2.08 1 97.94 124 GLU B O 1
ATOM 3602 N N . ALA B 1 125 ? -9.922 -3.85 0.385 1 97 125 ALA B N 1
ATOM 3603 C CA . ALA B 1 125 ? -8.898 -2.975 0.955 1 97 125 ALA B CA 1
ATOM 3604 C C . ALA B 1 125 ? -9.383 -1.525 0.988 1 97 125 ALA B C 1
ATOM 3606 O O . ALA B 1 125 ? -9.102 -0.795 1.942 1 97 125 ALA B O 1
ATOM 3607 N N . VAL B 1 126 ? -10.055 -1.089 -0.077 1 98 126 VAL B N 1
ATOM 3608 C CA . VAL B 1 126 ? -10.586 0.267 -0.136 1 98 126 VAL B CA 1
ATOM 3609 C C . VAL B 1 126 ? -11.594 0.475 0.993 1 98 126 VAL B C 1
ATOM 3611 O O . VAL B 1 126 ? -11.555 1.49 1.692 1 98 126 VAL B O 1
ATOM 3614 N N . ASP B 1 127 ? -12.477 -0.497 1.193 1 97.69 127 ASP B N 1
ATOM 3615 C CA . ASP B 1 127 ? -13.469 -0.441 2.266 1 97.69 127 ASP B CA 1
ATOM 3616 C C . ASP B 1 127 ? -12.789 -0.402 3.635 1 97.69 127 ASP B C 1
ATOM 3618 O O . ASP B 1 127 ? -13.148 0.411 4.488 1 97.69 127 ASP B O 1
ATOM 3622 N N . ALA B 1 128 ? -11.828 -1.272 3.816 1 95.56 128 ALA B N 1
ATOM 3623 C CA . ALA B 1 128 ? -11.164 -1.416 5.113 1 95.56 128 ALA B CA 1
ATOM 3624 C C . ALA B 1 128 ? -10.43 -0.136 5.496 1 95.56 128 ALA B C 1
ATOM 3626 O O . ALA B 1 128 ? -10.586 0.368 6.609 1 95.56 128 ALA B O 1
ATOM 3627 N N . VAL B 1 129 ? -9.711 0.381 4.578 1 94.12 129 VAL B N 1
ATOM 3628 C CA . VAL B 1 129 ? -8.914 1.577 4.844 1 94.12 129 VAL B CA 1
ATOM 3629 C C . VAL B 1 129 ? -9.836 2.76 5.125 1 94.12 129 VAL B C 1
ATOM 3631 O O . VAL B 1 129 ? -9.602 3.527 6.062 1 94.12 129 VAL B O 1
ATOM 3634 N N . ASP B 1 130 ? -10.859 2.902 4.355 1 94.75 130 ASP B N 1
ATOM 3635 C CA . ASP B 1 130 ? -11.805 4.004 4.535 1 94.75 130 ASP B CA 1
ATOM 3636 C C . ASP B 1 130 ? -12.453 3.949 5.918 1 94.75 130 ASP B C 1
ATOM 3638 O O . ASP B 1 130 ? -12.734 4.988 6.516 1 94.75 130 ASP B O 1
ATOM 3642 N N . ASN B 1 131 ? -12.672 2.723 6.375 1 91.88 131 ASN B N 1
ATOM 3643 C CA . ASN B 1 131 ? -13.359 2.549 7.652 1 91.88 131 ASN B CA 1
ATOM 3644 C C . ASN B 1 131 ? -12.375 2.383 8.805 1 91.88 131 ASN B C 1
ATOM 3646 O O . ASN B 1 131 ? -12.766 2.033 9.914 1 91.88 131 ASN B O 1
ATOM 3650 N N . GLY B 1 132 ? -11.094 2.549 8.539 1 87.31 132 GLY B N 1
ATOM 3651 C CA . GLY B 1 132 ? -10.094 2.561 9.586 1 87.31 132 GLY B CA 1
ATOM 3652 C C . GLY B 1 132 ? -9.773 1.179 10.125 1 87.31 132 GLY B C 1
ATOM 3653 O O . GLY B 1 132 ? -9.414 1.03 11.297 1 87.31 132 GLY B O 1
ATOM 3654 N N . VAL B 1 133 ? -9.953 0.198 9.305 1 89.94 133 VAL B N 1
ATOM 3655 C CA . VAL B 1 133 ? -9.656 -1.172 9.719 1 89.94 133 VAL B CA 1
ATOM 3656 C C . VAL B 1 133 ? -8.219 -1.524 9.359 1 89.94 133 VAL B C 1
ATOM 3658 O O . VAL B 1 133 ? -7.832 -1.468 8.188 1 89.94 133 VAL B O 1
ATOM 3661 N N . GLY B 1 134 ? -7.441 -1.831 10.375 1 88.38 134 GLY B N 1
ATOM 3662 C CA . GLY B 1 134 ? -6.09 -2.305 10.125 1 88.38 134 GLY B CA 1
ATOM 3663 C C . GLY B 1 134 ? -6.047 -3.709 9.555 1 88.38 134 GLY B C 1
ATOM 3664 O O . GLY B 1 134 ? -6.973 -4.496 9.75 1 88.38 134 GLY B O 1
ATOM 3665 N N . GLN B 1 135 ? -4.969 -4.004 8.875 1 90.31 135 GLN B N 1
ATOM 3666 C CA . GLN B 1 135 ? -4.828 -5.332 8.289 1 90.31 135 GLN B CA 1
ATOM 3667 C C . GLN B 1 135 ? -4.613 -6.395 9.359 1 90.31 135 GLN B C 1
ATOM 3669 O O . GLN B 1 135 ? -4.875 -7.578 9.133 1 90.31 135 GLN B O 1
ATOM 3674 N N . TYR B 1 136 ? -4.078 -5.961 10.539 1 88.69 136 TYR B N 1
ATOM 3675 C CA . TYR B 1 136 ? -3.828 -6.852 11.664 1 88.69 136 TYR B CA 1
ATOM 3676 C C . TYR B 1 136 ? -4.312 -6.227 12.969 1 88.69 136 TYR B C 1
ATOM 3678 O O . TYR B 1 136 ? -4.379 -5.004 13.094 1 88.69 136 TYR B O 1
ATOM 3686 N N . ASP B 1 137 ? -4.629 -7.09 13.875 1 86.44 137 ASP B N 1
ATOM 3687 C CA . ASP B 1 137 ? -4.91 -6.621 15.227 1 86.44 137 ASP B CA 1
ATOM 3688 C C . ASP B 1 137 ? -3.619 -6.355 15.992 1 86.44 137 ASP B C 1
ATOM 3690 O O . ASP B 1 137 ? -2.775 -7.246 16.125 1 86.44 137 ASP B O 1
ATOM 3694 N N . VAL B 1 138 ? -3.436 -5.148 16.328 1 84.81 138 VAL B N 1
ATOM 3695 C CA . VAL B 1 138 ? -2.27 -4.781 17.125 1 84.81 138 VAL B CA 1
ATOM 3696 C C . VAL B 1 138 ? -2.709 -4.008 18.375 1 84.81 138 VAL B C 1
ATOM 3698 O O . VAL B 1 138 ? -3.779 -3.395 18.375 1 84.81 138 VAL B O 1
ATOM 3701 N N . PRO B 1 139 ? -1.966 -4.117 19.469 1 80.88 139 PRO B N 1
ATOM 3702 C CA . PRO B 1 139 ? -2.324 -3.355 20.656 1 80.88 139 PRO B CA 1
ATOM 3703 C C . PRO B 1 139 ? -2.5 -1.864 20.375 1 80.88 139 PRO B C 1
ATOM 3705 O O . PRO B 1 139 ? -1.792 -1.304 19.531 1 80.88 139 PRO B O 1
ATOM 3708 N N . PRO B 1 140 ? -3.502 -1.372 21.016 1 72.56 140 PRO B N 1
ATOM 3709 C CA . PRO B 1 140 ? -3.67 0.074 20.859 1 72.56 140 PRO B CA 1
ATOM 3710 C C . PRO B 1 140 ? -2.385 0.852 21.125 1 72.56 140 PRO B C 1
ATOM 3712 O O . PRO B 1 140 ? -1.64 0.511 22.047 1 72.56 140 PRO B O 1
ATOM 3715 N N . GLY B 1 141 ? -2.123 1.783 20.25 1 71.38 141 GLY B N 1
ATOM 3716 C CA . GLY B 1 141 ? -0.964 2.637 20.453 1 71.38 141 GLY B CA 1
ATOM 3717 C C . GLY B 1 141 ? 0.303 2.09 19.828 1 71.38 141 GLY B C 1
ATOM 3718 O O . GLY B 1 141 ? 1.353 2.734 19.859 1 71.38 141 GLY B O 1
ATOM 3719 N N . THR B 1 142 ? 0.156 0.943 19.281 1 81.56 142 THR B N 1
ATOM 3720 C CA . THR B 1 142 ? 1.33 0.374 18.625 1 81.56 142 THR B CA 1
ATOM 3721 C C . THR B 1 142 ? 1.719 1.192 17.406 1 81.56 142 THR B C 1
ATOM 3723 O O . THR B 1 142 ? 0.885 1.449 16.531 1 81.56 142 THR B O 1
ATOM 3726 N N . ALA B 1 143 ? 2.984 1.717 17.391 1 81.25 143 ALA B N 1
ATOM 3727 C CA . ALA B 1 143 ? 3.5 2.436 16.234 1 81.25 143 ALA B CA 1
ATOM 3728 C C . ALA B 1 143 ? 4.008 1.465 15.164 1 81.25 143 ALA B C 1
ATOM 3730 O O . ALA B 1 143 ? 4.605 0.437 15.492 1 81.25 143 ALA B O 1
ATOM 3731 N N . PRO B 1 144 ? 3.707 1.821 13.922 1 88.06 144 PRO B N 1
ATOM 3732 C CA . PRO B 1 144 ? 4.289 0.977 12.875 1 88.06 144 PRO B CA 1
ATOM 3733 C C . PRO B 1 144 ? 5.812 1.063 12.828 1 88.06 144 PRO B C 1
ATOM 3735 O O . PRO B 1 144 ? 6.387 2.102 13.164 1 88.06 144 PRO B O 1
ATOM 3738 N N . LYS B 1 145 ? 6.457 0.01 12.414 1 91.38 145 LYS B N 1
ATOM 3739 C CA . LYS B 1 145 ? 7.91 -0.017 12.273 1 91.38 145 LYS B CA 1
ATOM 3740 C C . LYS B 1 145 ? 8.367 0.932 11.172 1 91.38 145 LYS B C 1
ATOM 3742 O O . LYS B 1 145 ? 9.484 1.459 11.227 1 91.38 145 LYS B O 1
ATOM 3747 N N . TYR B 1 146 ? 7.539 1.104 10.18 1 92.19 146 TYR B N 1
ATOM 3748 C CA . TYR B 1 146 ? 7.77 2.02 9.07 1 92.19 146 TYR B CA 1
ATOM 3749 C C . TYR B 1 146 ? 6.449 2.463 8.445 1 92.19 146 TYR B C 1
ATOM 3751 O O . TYR B 1 146 ? 5.398 1.875 8.719 1 92.19 146 TYR B O 1
ATOM 3759 N N . VAL B 1 147 ? 6.504 3.49 7.719 1 91.31 147 VAL B N 1
ATOM 3760 C CA . VAL B 1 147 ? 5.305 3.98 7.043 1 91.31 147 VAL B CA 1
ATOM 3761 C C . VAL B 1 147 ? 5.371 3.639 5.559 1 91.31 147 VAL B C 1
ATOM 3763 O O . VAL B 1 147 ? 6.449 3.639 4.961 1 91.31 147 VAL B O 1
ATOM 3766 N N . ASN B 1 148 ? 4.293 3.211 5.004 1 94.19 148 ASN B N 1
ATOM 3767 C CA . ASN B 1 148 ? 4.152 2.992 3.568 1 94.19 148 ASN B CA 1
ATOM 3768 C C . ASN B 1 148 ? 3.078 3.893 2.965 1 94.19 148 ASN B C 1
ATOM 3770 O O . ASN B 1 148 ? 1.884 3.631 3.119 1 94.19 148 ASN B O 1
ATOM 3774 N N . ASN B 1 149 ? 3.518 4.863 2.258 1 95.44 149 ASN B N 1
ATOM 3775 C CA . ASN B 1 149 ? 2.621 5.871 1.699 1 95.44 149 ASN B CA 1
ATOM 3776 C C . ASN B 1 149 ? 2.338 5.609 0.222 1 95.44 149 ASN B C 1
ATOM 3778 O O . ASN B 1 149 ? 2.057 6.543 -0.533 1 95.44 149 ASN B O 1
ATOM 3782 N N . THR B 1 150 ? 2.477 4.379 -0.174 1 97.88 150 THR B N 1
ATOM 3783 C CA . THR B 1 150 ? 2.406 4.121 -1.607 1 97.88 150 THR B CA 1
ATOM 3784 C C . THR B 1 150 ? 1.11 3.396 -1.965 1 97.88 150 THR B C 1
ATOM 3786 O O . THR B 1 150 ? 0.921 2.979 -3.109 1 97.88 150 THR B O 1
ATOM 3789 N N . THR B 1 151 ? 0.182 3.189 -0.996 1 97.81 151 THR B N 1
ATOM 3790 C CA . THR B 1 151 ? -1.095 2.533 -1.254 1 97.81 151 THR B CA 1
ATOM 3791 C C . THR B 1 151 ? -1.988 3.41 -2.127 1 97.81 151 THR B C 1
ATOM 3793 O O . THR B 1 151 ? -1.72 4.602 -2.301 1 97.81 151 THR B O 1
ATOM 3796 N N . LEU B 1 152 ? -3.018 2.82 -2.635 1 98.62 152 LEU B N 1
ATOM 3797 C CA . LEU B 1 152 ? -3.955 3.564 -3.469 1 98.62 152 LEU B CA 1
ATOM 3798 C C . LEU B 1 152 ? -4.578 4.719 -2.688 1 98.62 152 LEU B C 1
ATOM 3800 O O . LEU B 1 152 ? -4.684 5.836 -3.199 1 98.62 152 LEU B O 1
ATOM 3804 N N . SER B 1 153 ? -5.004 4.441 -1.455 1 97.81 153 SER B N 1
ATOM 3805 C CA . SER B 1 153 ? -5.605 5.477 -0.62 1 97.81 153 SER B CA 1
ATOM 3806 C C . SER B 1 153 ? -4.641 6.637 -0.397 1 97.81 153 SER B C 1
ATOM 3808 O O . SER B 1 153 ? -5.039 7.801 -0.458 1 97.81 153 SER B O 1
ATOM 3810 N N . SER B 1 154 ? -3.363 6.312 -0.164 1 96.62 154 SER B N 1
ATOM 3811 C CA . SER B 1 154 ? -2.35 7.348 0.033 1 96.62 154 SER B CA 1
ATOM 3812 C C . SER B 1 154 ? -2.145 8.172 -1.235 1 96.62 154 SER B C 1
ATOM 3814 O O . SER B 1 154 ? -2.01 9.391 -1.172 1 96.62 154 SER B O 1
ATOM 3816 N N . ARG B 1 155 ? -2.109 7.508 -2.355 1 98.19 155 ARG B N 1
ATOM 3817 C CA . ARG B 1 155 ? -1.884 8.195 -3.621 1 98.19 155 ARG B CA 1
ATOM 3818 C C . ARG B 1 155 ? -3.057 9.109 -3.967 1 98.19 155 ARG B C 1
ATOM 3820 O O . ARG B 1 155 ? -2.863 10.211 -4.488 1 98.19 155 ARG B O 1
ATOM 3827 N N . VAL B 1 156 ? -4.266 8.648 -3.676 1 98.69 156 VAL B N 1
ATOM 3828 C CA . VAL B 1 156 ? -5.434 9.508 -3.852 1 98.69 156 VAL B CA 1
ATOM 3829 C C . VAL B 1 156 ? -5.344 10.703 -2.91 1 98.69 156 VAL B C 1
ATOM 3831 O O . VAL B 1 156 ? -5.613 11.844 -3.312 1 98.69 156 VAL B O 1
ATOM 3834 N N . GLY B 1 157 ? -4.98 10.438 -1.633 1 97.25 157 GLY B N 1
ATOM 3835 C CA . GLY B 1 157 ? -4.789 11.516 -0.677 1 97.25 157 GLY B CA 1
ATOM 3836 C C . GLY B 1 157 ? -3.814 12.57 -1.158 1 97.25 157 GLY B C 1
ATOM 3837 O O . GLY B 1 157 ? -4.008 13.766 -0.909 1 97.25 157 GLY B O 1
ATOM 3838 N N . SER B 1 158 ? -2.832 12.172 -1.914 1 97.12 158 SER B N 1
ATOM 3839 C CA . SER B 1 158 ? -1.782 13.07 -2.379 1 97.12 158 SER B CA 1
ATOM 3840 C C . SER B 1 158 ? -2.273 13.953 -3.525 1 97.12 158 SER B C 1
ATOM 3842 O O . SER B 1 158 ? -1.6 14.906 -3.918 1 97.12 158 SER B O 1
ATOM 3844 N N . LEU B 1 159 ? -3.404 13.609 -4.047 1 97.88 159 LEU B N 1
ATOM 3845 C CA . LEU B 1 159 ? -3.967 14.414 -5.125 1 97.88 159 LEU B CA 1
ATOM 3846 C C . LEU B 1 159 ? -4.762 15.594 -4.574 1 97.88 159 LEU B C 1
ATOM 3848 O O . LEU B 1 159 ? -5.086 16.531 -5.309 1 97.88 159 LEU B O 1
ATOM 3852 N N . ASN B 1 160 ? -5.148 15.492 -3.271 1 96.75 160 ASN B N 1
ATOM 3853 C CA . ASN B 1 160 ? -5.727 16.688 -2.656 1 96.75 160 ASN B CA 1
ATOM 3854 C C . ASN B 1 160 ? -4.719 17.828 -2.602 1 96.75 160 ASN B C 1
ATOM 3856 O O . ASN B 1 160 ? -3.521 17.594 -2.432 1 96.75 160 ASN B O 1
ATOM 3860 N N . PRO B 1 161 ? -5.203 19.078 -2.752 1 95.31 161 PRO B N 1
ATOM 3861 C CA . PRO B 1 161 ? -4.277 20.188 -2.547 1 95.31 161 PRO B CA 1
ATOM 3862 C C . PRO B 1 161 ? -3.588 20.141 -1.187 1 95.31 161 PRO B C 1
ATOM 3864 O O . PRO B 1 161 ? -4.211 19.781 -0.186 1 95.31 161 PRO B O 1
ATOM 3867 N N . ARG B 1 162 ? -2.291 20.516 -1.203 1 93.62 162 ARG B N 1
ATOM 3868 C CA . ARG B 1 162 ? -1.571 20.641 0.059 1 93.62 162 ARG B CA 1
ATOM 3869 C C . ARG B 1 162 ? -2.104 21.828 0.873 1 93.62 162 ARG B C 1
ATOM 3871 O O . ARG B 1 162 ? -2.826 22.672 0.347 1 93.62 162 ARG B O 1
ATOM 3878 N N . TRP B 1 163 ? -1.717 21.812 2.107 1 90.44 163 TRP B N 1
ATOM 3879 C CA . TRP B 1 163 ? -2.189 22.828 3.045 1 90.44 163 TRP B CA 1
ATOM 3880 C C . TRP B 1 163 ? -1.795 24.219 2.58 1 90.44 163 TRP B C 1
ATOM 3882 O O . TRP B 1 163 ? -2.48 25.203 2.887 1 90.44 163 TRP B O 1
ATOM 3892 N N . ASN B 1 164 ? -0.723 24.266 1.805 1 93.25 164 ASN B N 1
ATOM 3893 C CA . ASN B 1 164 ? -0.213 25.562 1.374 1 93.25 164 ASN B CA 1
ATOM 3894 C C . ASN B 1 164 ? -0.522 25.828 -0.097 1 93.25 164 ASN B C 1
ATOM 3896 O O . ASN B 1 164 ? 0.192 26.578 -0.761 1 93.25 164 ASN B O 1
ATOM 3900 N N . GLN B 1 165 ? -1.504 25.188 -0.625 1 93.38 165 GLN B N 1
ATOM 3901 C CA . GLN B 1 165 ? -1.995 25.375 -1.986 1 93.38 165 GLN B CA 1
ATOM 3902 C C . GLN B 1 165 ? -3.467 25.766 -1.99 1 93.38 165 GLN B C 1
ATOM 3904 O O . GLN B 1 165 ? -4.195 25.484 -1.037 1 93.38 165 GLN B O 1
ATOM 3909 N N . PRO B 1 166 ? -3.836 26.453 -3.094 1 91.19 166 PRO B N 1
ATOM 3910 C CA . PRO B 1 166 ? -5.262 26.766 -3.211 1 91.19 166 PRO B CA 1
ATOM 3911 C C . PRO B 1 166 ? -6.137 25.516 -3.229 1 91.19 166 PRO B C 1
ATOM 3913 O O . PRO B 1 166 ? -5.766 24.5 -3.834 1 91.19 166 PRO B O 1
ATOM 3916 N N . SER B 1 167 ? -7.293 25.594 -2.6 1 91.81 167 SER B N 1
ATOM 3917 C CA . SER B 1 167 ? -8.195 24.453 -2.5 1 91.81 167 SER B CA 1
ATOM 3918 C C . SER B 1 167 ? -9.633 24.859 -2.805 1 91.81 167 SER B C 1
ATOM 3920 O O . SER B 1 167 ? -10.57 24.375 -2.16 1 91.81 167 SER B O 1
ATOM 3922 N N . ASP B 1 168 ? -9.734 25.797 -3.812 1 92.88 168 ASP B N 1
ATOM 3923 C CA . ASP B 1 168 ? -11.086 26.172 -4.195 1 92.88 168 ASP B CA 1
ATOM 3924 C C . ASP B 1 168 ? -11.812 25.016 -4.875 1 92.88 168 ASP B C 1
ATOM 3926 O O . ASP B 1 168 ? -11.195 24.016 -5.234 1 92.88 168 ASP B O 1
ATOM 3930 N N . ASP B 1 169 ? -13.055 25.141 -5.09 1 93.75 169 ASP B N 1
ATOM 3931 C CA . ASP B 1 169 ? -13.914 24.062 -5.574 1 93.75 169 ASP B CA 1
ATOM 3932 C C . ASP B 1 169 ? -13.461 23.578 -6.949 1 93.75 169 ASP B C 1
ATOM 3934 O O . ASP B 1 169 ? -13.5 22.375 -7.234 1 93.75 169 ASP B O 1
ATOM 3938 N N . GLU B 1 170 ? -13.141 24.516 -7.773 1 96.06 170 GLU B N 1
ATOM 3939 C CA . GLU B 1 170 ? -12.711 24.156 -9.117 1 96.06 170 GLU B CA 1
ATOM 3940 C C . GLU B 1 170 ? -11.43 23.328 -9.086 1 96.06 170 GLU B C 1
ATOM 3942 O O . GLU B 1 170 ? -11.312 22.312 -9.789 1 96.06 170 GLU B O 1
ATOM 3947 N N . THR B 1 171 ? -10.469 23.766 -8.273 1 96.5 171 THR B N 1
ATOM 3948 C CA . THR B 1 171 ? -9.227 23.031 -8.102 1 96.5 171 THR B CA 1
ATOM 3949 C C . THR B 1 171 ? -9.492 21.625 -7.543 1 96.5 171 THR B C 1
ATOM 3951 O O . THR B 1 171 ? -8.969 20.641 -8.055 1 96.5 171 THR B O 1
ATOM 3954 N N . LEU B 1 172 ? -10.32 21.609 -6.566 1 96.88 172 LEU B N 1
ATOM 3955 C CA . LEU B 1 172 ? -10.664 20.344 -5.938 1 96.88 172 LEU B CA 1
ATOM 3956 C C . LEU B 1 172 ? -11.352 19.422 -6.934 1 96.88 172 LEU B C 1
ATOM 3958 O O . LEU B 1 172 ? -11.094 18.203 -6.945 1 96.88 172 LEU B O 1
ATOM 3962 N N . TYR B 1 173 ? -12.172 19.953 -7.738 1 98 173 TYR B N 1
ATOM 3963 C CA . TYR B 1 173 ? -12.883 19.156 -8.727 1 98 173 TYR B CA 1
ATOM 3964 C C . TYR B 1 173 ? -11.914 18.531 -9.727 1 98 173 TYR B C 1
ATOM 3966 O O . TYR B 1 173 ? -12.008 17.344 -10.031 1 98 173 TYR B O 1
ATOM 3974 N N . GLN B 1 174 ? -11.023 19.344 -10.219 1 98.25 174 GLN B N 1
ATOM 3975 C CA . GLN B 1 174 ? -10.055 18.844 -11.188 1 98.25 174 GLN B CA 1
ATOM 3976 C C . GLN B 1 174 ? -9.172 17.75 -10.578 1 98.25 174 GLN B C 1
ATOM 3978 O O . GLN B 1 174 ? -8.883 16.75 -11.227 1 98.25 174 GLN B O 1
ATOM 3983 N N . GLN B 1 175 ? -8.734 17.984 -9.367 1 98.5 175 GLN B N 1
ATOM 3984 C CA . GLN B 1 175 ? -7.934 16.984 -8.68 1 98.5 175 GLN B CA 1
ATOM 3985 C C . GLN B 1 175 ? -8.75 15.711 -8.422 1 98.5 175 GLN B C 1
ATOM 3987 O O . GLN B 1 175 ? -8.219 14.602 -8.484 1 98.5 175 GLN B O 1
ATOM 3992 N N . PHE B 1 176 ? -10.039 15.914 -8.125 1 98.69 176 PHE B N 1
ATOM 3993 C CA . PHE B 1 176 ? -10.922 14.773 -7.891 1 98.69 176 PHE B CA 1
ATOM 3994 C C . PHE B 1 176 ? -11.039 13.922 -9.148 1 98.69 176 PHE B C 1
ATOM 3996 O O . PHE B 1 176 ? -11.023 12.688 -9.07 1 98.69 176 PHE B O 1
ATOM 4003 N N . LEU B 1 177 ? -11.156 14.531 -10.234 1 98.81 177 LEU B N 1
ATOM 4004 C CA . LEU B 1 177 ? -11.266 13.789 -11.484 1 98.81 177 LEU B CA 1
ATOM 4005 C C . LEU B 1 177 ? -10 12.969 -11.742 1 98.81 177 LEU B C 1
ATOM 4007 O O . LEU B 1 177 ? -10.078 11.859 -12.273 1 98.81 177 LEU B O 1
ATOM 4011 N N . LYS B 1 178 ? -8.844 13.469 -11.352 1 98.81 178 LYS B N 1
ATOM 4012 C CA . LYS B 1 178 ? -7.609 12.695 -11.445 1 98.81 178 LYS B CA 1
ATOM 4013 C C . LYS B 1 178 ? -7.652 11.477 -10.531 1 98.81 178 LYS B C 1
ATOM 4015 O O . LYS B 1 178 ? -7.156 10.406 -10.898 1 98.81 178 LYS B O 1
ATOM 4020 N N . ALA B 1 179 ? -8.234 11.688 -9.352 1 98.88 179 ALA B N 1
ATOM 4021 C CA . ALA B 1 179 ? -8.398 10.578 -8.422 1 98.88 179 ALA B CA 1
ATOM 4022 C C . ALA B 1 179 ? -9.328 9.508 -8.992 1 98.88 179 ALA B C 1
ATOM 4024 O O . ALA B 1 179 ? -9.07 8.312 -8.844 1 98.88 179 ALA B O 1
ATOM 4025 N N . VAL B 1 180 ? -10.398 9.977 -9.641 1 98.88 180 VAL B N 1
ATOM 4026 C CA . VAL B 1 180 ? -11.352 9.062 -10.273 1 98.88 180 VAL B CA 1
ATOM 4027 C C . VAL B 1 180 ? -10.625 8.219 -11.32 1 98.88 180 VAL B C 1
ATOM 4029 O O . VAL B 1 180 ? -10.766 6.992 -11.336 1 98.88 180 VAL B O 1
ATOM 4032 N N . GLU B 1 181 ? -9.812 8.836 -12.094 1 98.81 181 GLU B N 1
ATOM 4033 C CA . GLU B 1 181 ? -9.07 8.125 -13.133 1 98.81 181 GLU B CA 1
ATOM 4034 C C . GLU B 1 181 ? -8.031 7.191 -12.523 1 98.81 181 GLU B C 1
ATOM 4036 O O . GLU B 1 181 ? -7.855 6.062 -12.992 1 98.81 181 GLU B O 1
ATOM 4041 N N . LEU B 1 182 ? -7.355 7.668 -11.531 1 98.75 182 LEU B N 1
ATOM 4042 C CA . LEU B 1 182 ? -6.34 6.859 -10.867 1 98.75 182 LEU B CA 1
ATOM 4043 C C . LEU B 1 182 ? -6.953 5.59 -10.281 1 98.75 182 LEU B C 1
ATOM 4045 O O . LEU B 1 182 ? -6.457 4.484 -10.531 1 98.75 182 LEU B O 1
ATOM 4049 N N . THR B 1 183 ? -8.031 5.734 -9.555 1 98.88 183 THR B N 1
ATOM 4050 C CA . THR B 1 183 ? -8.68 4.594 -8.914 1 98.88 183 THR B CA 1
ATOM 4051 C C . THR B 1 183 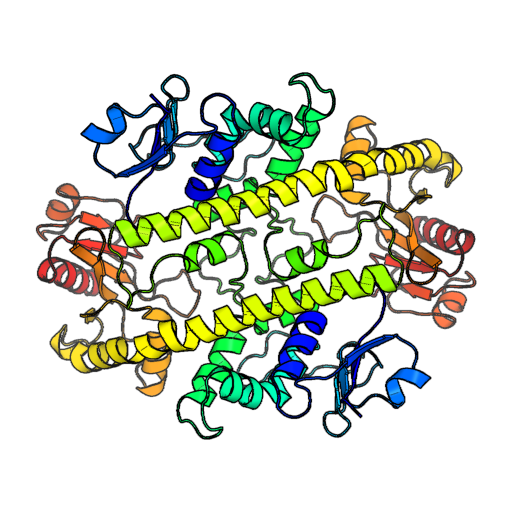? -9.258 3.646 -9.953 1 98.88 183 THR B C 1
ATOM 4053 O O . THR B 1 183 ? -9.164 2.426 -9.812 1 98.88 183 THR B O 1
ATOM 4056 N N . GLY B 1 184 ? -9.828 4.234 -10.977 1 98.81 184 GLY B N 1
ATOM 4057 C CA . GLY B 1 184 ? -10.375 3.42 -12.055 1 98.81 184 GLY B CA 1
ATOM 4058 C C . GLY B 1 184 ? -9.328 2.584 -12.766 1 98.81 184 GLY B C 1
ATOM 4059 O O . GLY B 1 184 ? -9.57 1.415 -13.078 1 98.81 184 GLY B O 1
ATOM 4060 N N . GLY B 1 185 ? -8.203 3.219 -13.039 1 98.56 185 GLY B N 1
ATOM 4061 C CA . GLY B 1 185 ? -7.113 2.484 -13.664 1 98.56 185 GLY B CA 1
ATOM 4062 C C . GLY B 1 185 ? -6.648 1.298 -12.844 1 98.56 185 GLY B C 1
ATOM 4063 O O . GLY B 1 185 ? -6.406 0.218 -13.383 1 98.56 185 GLY B O 1
ATOM 4064 N N . GLU B 1 186 ? -6.543 1.473 -11.57 1 98.5 186 GLU B N 1
ATOM 4065 C CA . GLU B 1 186 ? -6.129 0.389 -10.68 1 98.5 186 GLU B CA 1
ATOM 4066 C C . GLU B 1 186 ? -7.191 -0.705 -10.617 1 98.5 186 GLU B C 1
ATOM 4068 O O . GLU B 1 186 ? -6.863 -1.892 -10.547 1 98.5 186 GLU B O 1
ATOM 4073 N N . PHE B 1 187 ? -8.453 -0.314 -10.578 1 98.81 187 PHE B N 1
ATOM 4074 C CA . PHE B 1 187 ? -9.547 -1.284 -10.562 1 98.81 187 PHE B CA 1
ATOM 4075 C C . PHE B 1 187 ? -9.523 -2.135 -11.828 1 98.81 187 PHE B C 1
ATOM 4077 O O . PHE B 1 187 ? -9.617 -3.361 -11.758 1 98.81 187 PHE B O 1
ATOM 4084 N N . ARG B 1 188 ? -9.391 -1.465 -12.953 1 98.62 188 ARG B N 1
ATOM 4085 C CA . ARG B 1 188 ? -9.344 -2.174 -14.227 1 98.62 188 ARG B CA 1
ATOM 4086 C C . ARG B 1 188 ? -8.188 -3.174 -14.25 1 98.62 188 ARG B C 1
ATOM 4088 O O . ARG B 1 188 ? -8.336 -4.289 -14.75 1 98.62 188 ARG B O 1
ATOM 4095 N N . ALA B 1 189 ? -7.066 -2.768 -13.734 1 98.25 189 ALA B N 1
ATOM 4096 C CA . ALA B 1 189 ? -5.906 -3.656 -13.68 1 98.25 189 ALA B CA 1
ATOM 4097 C C . ALA B 1 189 ? -6.176 -4.855 -12.781 1 98.25 189 ALA B C 1
ATOM 4099 O O . ALA B 1 189 ? -5.766 -5.977 -13.086 1 98.25 189 ALA B O 1
ATOM 4100 N N . ALA B 1 190 ? -6.836 -4.609 -11.656 1 98.31 190 ALA B N 1
ATOM 4101 C CA . ALA B 1 190 ? -7.188 -5.695 -10.742 1 98.31 190 ALA B CA 1
ATOM 4102 C C . ALA B 1 190 ? -8.117 -6.695 -11.422 1 98.31 190 ALA B C 1
ATOM 4104 O O . ALA B 1 190 ? -7.949 -7.906 -11.273 1 98.31 190 ALA B O 1
ATOM 4105 N N . VAL B 1 191 ? -9.086 -6.141 -12.141 1 98.75 191 VAL B N 1
ATOM 4106 C CA . VAL B 1 191 ? -10.023 -6.996 -12.859 1 98.75 191 VAL B CA 1
ATOM 4107 C C . VAL B 1 191 ? -9.273 -7.82 -13.906 1 98.75 191 VAL B C 1
ATOM 4109 O O . VAL B 1 191 ? -9.5 -9.023 -14.039 1 98.75 191 VAL B O 1
ATOM 4112 N N . ASP B 1 192 ? -8.445 -7.168 -14.625 1 98.12 192 ASP B N 1
ATOM 4113 C CA . ASP B 1 192 ? -7.648 -7.84 -15.641 1 98.12 192 ASP B CA 1
ATOM 4114 C C . ASP B 1 192 ? -6.82 -8.977 -15.039 1 98.12 192 ASP B C 1
ATOM 4116 O O . ASP B 1 192 ? -6.781 -10.078 -15.586 1 98.12 192 ASP B O 1
ATOM 4120 N N . TRP B 1 193 ? -6.164 -8.758 -13.945 1 97.31 193 TRP B N 1
ATOM 4121 C CA . TRP B 1 193 ? -5.387 -9.797 -13.273 1 97.31 193 TRP B CA 1
ATOM 4122 C C . TRP B 1 193 ? -6.273 -10.984 -12.898 1 97.31 193 TRP B C 1
ATOM 4124 O O . TRP B 1 193 ? -5.895 -12.141 -13.117 1 97.31 193 TRP B O 1
ATOM 4134 N N . VAL B 1 194 ? -7.414 -10.695 -12.344 1 97.88 194 VAL B N 1
ATOM 4135 C CA . VAL B 1 194 ? -8.297 -11.766 -11.875 1 97.88 194 VAL B CA 1
ATOM 4136 C C . VAL B 1 194 ? -8.727 -12.633 -13.062 1 97.88 194 VAL B C 1
ATOM 4138 O O . VAL B 1 194 ? -8.695 -13.859 -12.984 1 97.88 194 VAL B O 1
ATOM 4141 N N . VAL B 1 195 ? -9.039 -11.984 -14.18 1 98.19 195 VAL B N 1
ATOM 4142 C CA . VAL B 1 195 ? -9.656 -12.703 -15.289 1 98.19 195 VAL B CA 1
ATOM 4143 C C . VAL B 1 195 ? -8.57 -13.336 -16.156 1 98.19 195 VAL B C 1
ATOM 4145 O O . VAL B 1 195 ? -8.734 -14.461 -16.641 1 98.19 195 VAL B O 1
ATOM 4148 N N . GLU B 1 196 ? -7.461 -12.656 -16.328 1 97.12 196 GLU B N 1
ATOM 4149 C CA . GLU B 1 196 ? -6.457 -13.109 -17.281 1 97.12 196 GLU B CA 1
ATOM 4150 C C . GLU B 1 196 ? -5.305 -13.82 -16.578 1 97.12 196 GLU B C 1
ATOM 4152 O O . GLU B 1 196 ? -4.52 -14.523 -17.219 1 97.12 196 GLU B O 1
ATOM 4157 N N . GLY B 1 197 ? -5.152 -13.617 -15.32 1 95.88 197 GLY B N 1
ATOM 4158 C CA . GLY B 1 197 ? -4.043 -14.188 -14.57 1 95.88 197 GLY B CA 1
ATOM 4159 C C . GLY B 1 197 ? -4.477 -15.227 -13.555 1 95.88 197 GLY B C 1
ATOM 4160 O O . GLY B 1 197 ? -4.062 -16.375 -13.625 1 95.88 197 GLY B O 1
ATOM 4161 N N . TRP B 1 198 ? -5.367 -14.859 -12.688 1 96.44 198 TRP B N 1
ATOM 4162 C CA . TRP B 1 198 ? -5.77 -15.688 -11.562 1 96.44 198 TRP B CA 1
ATOM 4163 C C . TRP B 1 198 ? -6.727 -16.781 -12.008 1 96.44 198 TRP B C 1
ATOM 4165 O O . TRP B 1 198 ? -6.484 -17.969 -11.758 1 96.44 198 TRP B O 1
ATOM 4175 N N . LEU B 1 199 ? -7.832 -16.453 -12.695 1 96.88 199 LEU B N 1
ATOM 4176 C CA . LEU B 1 199 ? -8.906 -17.375 -13.039 1 96.88 199 LEU B CA 1
ATOM 4177 C C . LEU B 1 199 ? -8.391 -18.516 -13.891 1 96.88 199 LEU B C 1
ATOM 4179 O O . LEU B 1 199 ? -8.695 -19.688 -13.625 1 96.88 199 LEU B O 1
ATOM 4183 N N . PRO B 1 200 ? -7.562 -18.25 -14.875 1 96.5 200 PRO B N 1
ATOM 4184 C CA . PRO B 1 200 ? -7.047 -19.359 -15.688 1 96.5 200 PRO B CA 1
ATOM 4185 C C . PRO B 1 200 ? -6.199 -20.328 -14.883 1 96.5 200 PRO B C 1
ATOM 4187 O O . PRO B 1 200 ? -6.023 -21.484 -15.289 1 96.5 200 PRO B O 1
ATOM 4190 N N . GLY B 1 201 ? -5.648 -19.906 -13.82 1 95.88 201 GLY B N 1
ATOM 4191 C CA . GLY B 1 201 ? -4.805 -20.766 -12.992 1 95.88 201 GLY B CA 1
ATOM 4192 C C . GLY B 1 201 ? -5.574 -21.875 -12.312 1 95.88 201 GLY B C 1
ATOM 4193 O O . GLY B 1 201 ? -4.977 -22.844 -11.844 1 95.88 201 GLY B O 1
ATOM 4194 N N . ARG B 1 202 ? -6.859 -21.766 -12.336 1 95.06 202 ARG B N 1
ATOM 4195 C CA . ARG B 1 202 ? -7.684 -22.781 -11.695 1 95.06 202 ARG B CA 1
ATOM 4196 C C . ARG B 1 202 ? -7.547 -24.125 -12.406 1 95.06 202 ARG B C 1
ATOM 4198 O O . ARG B 1 202 ? -7.477 -25.172 -11.758 1 95.06 202 ARG B O 1
ATOM 4205 N N . ARG B 1 203 ? -7.48 -24.047 -13.664 1 94.5 203 ARG B N 1
ATOM 4206 C CA . ARG B 1 203 ? -7.48 -25.25 -14.477 1 94.5 203 ARG B CA 1
ATOM 4207 C C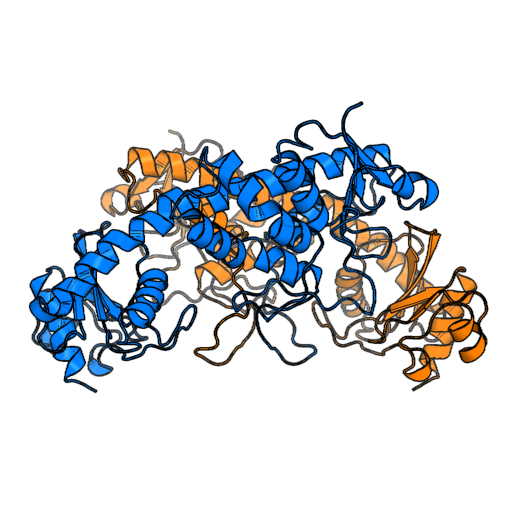 . ARG B 1 203 ? -6.266 -26.125 -14.164 1 94.5 203 ARG B C 1
ATOM 4209 O O . ARG B 1 203 ? -6.41 -27.297 -13.82 1 94.5 203 ARG B O 1
ATOM 4216 N N . PRO B 1 204 ? -5.07 -25.531 -14.266 1 96.06 204 PRO B N 1
ATOM 4217 C CA . PRO B 1 204 ? -3.914 -26.375 -13.977 1 96.06 204 PRO B CA 1
ATOM 4218 C C . PRO B 1 204 ? -3.934 -26.938 -12.547 1 96.06 204 PRO B C 1
ATOM 4220 O O . PRO B 1 204 ? -3.479 -28.047 -12.312 1 96.06 204 PRO B O 1
ATOM 4223 N N . VAL B 1 205 ? -4.406 -26.234 -11.648 1 96.75 205 VAL B N 1
ATOM 4224 C CA . VAL B 1 205 ? -4.477 -26.703 -10.266 1 96.75 205 VAL B CA 1
ATOM 4225 C C . VAL B 1 205 ? -5.48 -27.844 -10.156 1 96.75 205 VAL B C 1
ATOM 4227 O O . VAL B 1 205 ? -5.195 -28.875 -9.539 1 96.75 205 VAL B O 1
ATOM 4230 N N . ALA B 1 206 ? -6.629 -27.656 -10.75 1 96.31 206 ALA B N 1
ATOM 4231 C CA . ALA B 1 206 ? -7.652 -28.703 -10.742 1 96.31 206 ALA B CA 1
ATOM 4232 C C . ALA B 1 206 ? -7.137 -29.984 -11.398 1 96.31 206 ALA B C 1
ATOM 4234 O O . ALA B 1 206 ? -7.371 -31.078 -10.891 1 96.31 206 ALA B O 1
ATOM 4235 N N . GLU B 1 207 ? -6.504 -29.781 -12.461 1 96.81 207 GLU B N 1
ATOM 4236 C CA . GLU B 1 207 ? -5.953 -30.938 -13.172 1 96.81 207 GLU B CA 1
ATOM 4237 C C . GLU B 1 207 ? -4.895 -31.656 -12.336 1 96.81 207 GLU B C 1
ATOM 4239 O O . GLU B 1 207 ? -4.863 -32.875 -12.289 1 96.81 207 GLU B O 1
ATOM 4244 N N . ALA B 1 208 ? -4.055 -30.891 -11.703 1 97.31 208 ALA B N 1
ATOM 4245 C CA . ALA B 1 208 ? -3.012 -31.453 -10.852 1 97.31 208 ALA B CA 1
ATOM 4246 C C . ALA B 1 208 ? -3.617 -32.188 -9.656 1 97.31 208 ALA B C 1
ATOM 4248 O O . ALA B 1 208 ? -3.154 -33.281 -9.281 1 97.31 208 ALA B O 1
ATOM 4249 N N . LEU B 1 209 ? -4.617 -31.641 -9.117 1 97.19 209 LEU B N 1
ATOM 4250 C CA . LEU B 1 209 ? -5.289 -32.219 -7.965 1 97.19 209 LEU B CA 1
ATOM 4251 C C . LEU B 1 209 ? -5.969 -33.531 -8.344 1 97.19 209 LEU B C 1
ATOM 4253 O O . LEU B 1 209 ? -5.98 -34.5 -7.559 1 97.19 209 LEU B O 1
ATOM 4257 N N . ALA B 1 210 ? -6.5 -33.531 -9.523 1 96.25 210 ALA B N 1
ATOM 4258 C CA . ALA B 1 210 ? -7.16 -34.75 -10.008 1 96.25 210 ALA B CA 1
ATOM 4259 C C . ALA B 1 210 ? -6.164 -35.906 -10.148 1 96.25 210 ALA B C 1
ATOM 4261 O O . ALA B 1 210 ? -6.539 -37.062 -10.039 1 96.25 210 ALA B O 1
ATOM 4262 N N . ARG B 1 211 ? -4.926 -35.562 -10.297 1 96.62 211 ARG B N 1
ATOM 4263 C CA . ARG B 1 211 ? -3.904 -36.562 -10.531 1 96.62 211 ARG B CA 1
ATOM 4264 C C . ARG B 1 211 ? -3.027 -36.75 -9.297 1 96.62 211 ARG B C 1
ATOM 4266 O O . ARG B 1 211 ? -2.016 -37.469 -9.352 1 96.62 211 ARG B O 1
ATOM 4273 N N . ARG B 1 212 ? -3.422 -36.188 -8.219 1 97.25 212 ARG B N 1
ATOM 4274 C CA . ARG B 1 212 ? -2.537 -36.125 -7.062 1 97.25 212 ARG B CA 1
ATOM 4275 C C . ARG B 1 212 ? -2.244 -37.531 -6.531 1 97.25 212 ARG B C 1
ATOM 4277 O O . ARG B 1 212 ? -1.161 -37.781 -6.004 1 97.25 212 ARG B O 1
ATOM 4284 N N . HIS B 1 213 ? -3.162 -38.531 -6.746 1 97.31 213 HIS B N 1
ATOM 4285 C CA . HIS B 1 213 ? -2.943 -39.875 -6.254 1 97.31 213 HIS B CA 1
ATOM 4286 C C . HIS B 1 213 ? -2.01 -40.656 -7.176 1 97.31 213 HIS B C 1
ATOM 4288 O O . HIS B 1 213 ? -1.494 -41.719 -6.797 1 97.31 213 HIS B O 1
ATOM 4294 N N . GLU B 1 214 ? -1.854 -40.156 -8.383 1 96.94 214 GLU B N 1
ATOM 4295 C CA . GLU B 1 214 ? -0.839 -40.688 -9.273 1 96.94 214 GLU B CA 1
ATOM 4296 C C . GLU B 1 214 ? 0.557 -40.219 -8.891 1 96.94 214 GLU B C 1
ATOM 4298 O O . GLU B 1 214 ? 1.543 -40.906 -9.094 1 96.94 214 GLU B O 1
ATOM 4303 N N . VAL B 1 215 ? 0.625 -39.094 -8.367 1 96.62 215 VAL B N 1
ATOM 4304 C CA . VAL B 1 215 ? 1.887 -38.5 -7.938 1 96.62 215 VAL B CA 1
ATOM 4305 C C . VAL B 1 215 ? 2.354 -39.156 -6.641 1 96.62 215 VAL B C 1
ATOM 4307 O O . VAL B 1 215 ? 3.521 -39.531 -6.512 1 96.62 215 VAL B O 1
ATOM 4310 N N . HIS B 1 216 ? 1.475 -39.312 -5.746 1 96.06 216 HIS B N 1
ATOM 4311 C CA . HIS B 1 216 ? 1.675 -40 -4.488 1 96.06 216 HIS B CA 1
ATOM 4312 C C . HIS B 1 216 ? 0.38 -40.656 -4.004 1 96.06 216 HIS B C 1
ATOM 4314 O O . HIS B 1 216 ? -0.669 -40 -3.98 1 96.06 216 HIS B O 1
ATOM 4320 N N . PRO B 1 217 ? 0.434 -41.812 -3.576 1 96.31 217 PRO B N 1
ATOM 4321 C CA . PRO B 1 217 ? -0.794 -42.531 -3.223 1 96.31 217 PRO B CA 1
ATOM 4322 C C . PRO B 1 217 ? -1.579 -41.844 -2.107 1 96.31 217 PRO B C 1
ATOM 4324 O O . PRO B 1 217 ? -2.807 -41.938 -2.051 1 96.31 217 PRO B O 1
ATOM 4327 N N . SER B 1 218 ? -0.95 -41.125 -1.276 1 96.12 218 SER B N 1
ATOM 4328 C CA . SER B 1 218 ? -1.625 -40.438 -0.171 1 96.12 218 SER B CA 1
ATOM 4329 C C . SER B 1 218 ? -2.447 -39.25 -0.664 1 96.12 218 SER B C 1
ATOM 4331 O O . SER B 1 218 ? -3.322 -38.781 0.049 1 96.12 218 SER B O 1
ATOM 4333 N N . GLY B 1 219 ? -2.072 -38.781 -1.818 1 97 219 GLY B N 1
ATOM 4334 C CA . GLY B 1 219 ? -2.73 -37.594 -2.342 1 97 219 GLY B CA 1
ATOM 4335 C C . GLY B 1 219 ? -2.248 -36.312 -1.693 1 97 219 GLY B C 1
ATOM 4336 O O . GLY B 1 219 ? -2.811 -35.25 -1.929 1 97 219 GLY B O 1
ATOM 4337 N N . LYS B 1 220 ? -1.192 -36.344 -0.916 1 98.12 220 LYS B N 1
ATOM 4338 C CA . LYS B 1 220 ? -0.73 -35.219 -0.127 1 98.12 220 LYS B CA 1
ATOM 4339 C C . LYS B 1 220 ? 0.266 -34.375 -0.915 1 98.12 220 LYS B C 1
ATOM 4341 O O . LYS B 1 220 ? 0.618 -33.281 -0.496 1 98.12 220 LYS B O 1
ATOM 4346 N N . VAL B 1 221 ? 0.663 -34.906 -2.055 1 98.25 221 VAL B N 1
ATOM 4347 C CA . VAL B 1 221 ? 1.631 -34.219 -2.904 1 98.25 221 VAL B CA 1
ATOM 4348 C C . VAL B 1 221 ? 1.02 -33.938 -4.277 1 98.25 221 VAL B C 1
ATOM 4350 O O . VAL B 1 221 ? 0.463 -34.844 -4.898 1 98.25 221 VAL B O 1
ATOM 4353 N N . VAL B 1 222 ? 1.1 -32.688 -4.688 1 98.25 222 VAL B N 1
ATOM 4354 C CA . VAL B 1 222 ? 0.56 -32.281 -5.984 1 98.25 222 VAL B CA 1
ATOM 4355 C C . VAL B 1 222 ? 1.692 -31.812 -6.891 1 98.25 222 VAL B C 1
ATOM 4357 O O . VAL B 1 222 ? 2.586 -31.078 -6.453 1 98.25 222 VAL B O 1
ATOM 4360 N N . LEU B 1 223 ? 1.689 -32.312 -8.117 1 98 223 LEU B N 1
ATOM 4361 C CA . LEU B 1 223 ? 2.639 -31.859 -9.125 1 98 223 LEU B CA 1
ATOM 4362 C C . LEU B 1 223 ? 1.966 -30.906 -10.117 1 98 223 LEU B C 1
ATOM 4364 O O . LEU B 1 223 ? 1.066 -31.312 -10.859 1 98 223 LEU B O 1
ATOM 4368 N N . LEU B 1 224 ? 2.367 -29.688 -10.094 1 96.69 224 LEU B N 1
ATOM 4369 C CA . LEU B 1 224 ? 1.896 -28.719 -11.078 1 96.69 224 LEU B CA 1
ATOM 4370 C C . LEU B 1 224 ? 2.744 -28.766 -12.344 1 96.69 224 LEU B C 1
ATOM 4372 O O . LEU B 1 224 ? 3.9 -28.328 -12.336 1 96.69 224 LEU B O 1
ATOM 4376 N N . THR B 1 225 ? 2.188 -29.203 -13.383 1 92.81 225 THR B N 1
ATOM 4377 C CA . THR B 1 225 ? 2.922 -29.328 -14.641 1 92.81 225 THR B CA 1
ATOM 4378 C C . THR B 1 225 ? 3.092 -27.953 -15.297 1 92.81 225 THR B C 1
ATOM 4380 O O . THR B 1 225 ? 4.016 -27.75 -16.094 1 92.81 225 THR B O 1
ATOM 4383 N N . GLU B 1 226 ? 2.188 -27.156 -15.023 1 89.75 226 GLU B N 1
ATOM 4384 C CA . GLU B 1 226 ? 2.23 -25.75 -15.438 1 89.75 226 GLU B CA 1
ATOM 4385 C C . GLU B 1 226 ? 2.107 -24.828 -14.234 1 89.75 226 GLU B C 1
ATOM 4387 O O . GLU B 1 226 ? 1.093 -24.828 -13.531 1 89.75 226 GLU B O 1
ATOM 4392 N N . TYR B 1 227 ? 3.17 -24.094 -14.109 1 90.62 227 TYR B N 1
ATOM 4393 C CA . TYR B 1 227 ? 3.098 -23.203 -12.953 1 90.62 227 TYR B CA 1
ATOM 4394 C C . TYR B 1 227 ? 1.965 -22.188 -13.109 1 90.62 227 TYR B C 1
ATOM 4396 O O . TYR B 1 227 ? 1.727 -21.688 -14.211 1 90.62 227 TYR B O 1
ATOM 4404 N N . CYS B 1 228 ? 1.267 -21.906 -12.07 1 93.75 228 CYS B N 1
ATOM 4405 C CA . CYS B 1 228 ? 0.224 -20.891 -11.93 1 93.75 228 CYS B CA 1
ATOM 4406 C C . CYS B 1 228 ? 0.075 -20.469 -10.469 1 93.75 228 CYS B C 1
ATOM 4408 O O . CYS B 1 228 ? 0.697 -21.062 -9.586 1 93.75 228 CYS B O 1
ATOM 4410 N N . PRO B 1 229 ? -0.583 -19.359 -10.25 1 91.94 229 PRO B N 1
ATOM 4411 C CA . PRO B 1 229 ? -0.883 -19.016 -8.859 1 91.94 229 PRO B CA 1
ATOM 4412 C C . PRO B 1 229 ? -1.838 -20 -8.195 1 91.94 229 PRO B C 1
ATOM 4414 O O . PRO B 1 229 ? -3.049 -19.781 -8.164 1 91.94 229 PRO B O 1
ATOM 4417 N N . TRP B 1 230 ? -1.261 -20.938 -7.574 1 94.19 230 TRP B N 1
ATOM 4418 C CA . TRP B 1 230 ? -2.018 -22.141 -7.238 1 94.19 230 TRP B CA 1
ATOM 4419 C C . TRP B 1 230 ? -2.646 -22.016 -5.855 1 94.19 230 TRP B C 1
ATOM 4421 O O . TRP B 1 230 ? -3.641 -22.688 -5.559 1 94.19 230 TRP B O 1
ATOM 4431 N N . LYS B 1 231 ? -2.189 -21.172 -5.016 1 90.44 231 LYS B N 1
ATOM 4432 C CA . LYS B 1 231 ? -2.502 -21.234 -3.592 1 90.44 231 LYS B CA 1
ATOM 4433 C C . LYS B 1 231 ? -3.992 -21 -3.346 1 90.44 231 LYS B C 1
ATOM 4435 O O . LYS B 1 231 ? -4.668 -21.859 -2.771 1 90.44 231 LYS B O 1
ATOM 4440 N N . ASP B 1 232 ? -4.473 -19.922 -3.887 1 87.56 232 ASP B N 1
ATOM 4441 C CA . ASP B 1 232 ? -5.879 -19.609 -3.648 1 87.56 232 ASP B CA 1
ATOM 4442 C C . ASP B 1 232 ? -6.789 -20.672 -4.258 1 87.56 232 ASP B C 1
ATOM 4444 O O . ASP B 1 232 ? -7.801 -21.047 -3.662 1 87.56 232 ASP B O 1
ATOM 4448 N N . HIS B 1 233 ? -6.414 -21.172 -5.379 1 93.88 233 HIS B N 1
ATOM 4449 C CA . HIS B 1 233 ? -7.215 -22.188 -6.055 1 93.88 233 HIS B CA 1
ATOM 4450 C C . HIS B 1 233 ? -7.188 -23.5 -5.289 1 93.88 233 HIS B C 1
ATOM 4452 O O . HIS B 1 233 ? -8.195 -24.203 -5.227 1 93.88 233 HIS B O 1
ATOM 4458 N N . LEU B 1 234 ? -6.062 -23.766 -4.738 1 95.56 234 LEU B N 1
ATOM 4459 C CA . LEU B 1 234 ? -5.938 -25 -3.975 1 95.56 234 LEU B CA 1
ATOM 4460 C C . LEU B 1 234 ? -6.945 -25.047 -2.83 1 95.56 234 LEU B C 1
ATOM 4462 O O . LEU B 1 234 ? -7.672 -26.016 -2.668 1 95.56 234 LEU B O 1
ATOM 4466 N N . TYR B 1 235 ? -7.02 -24 -2.061 1 92.25 235 TYR B N 1
ATOM 4467 C CA . TYR B 1 235 ? -7.914 -23.953 -0.911 1 92.25 235 TYR B CA 1
ATOM 4468 C C . TYR B 1 235 ? -9.367 -24.078 -1.347 1 92.25 235 TYR B C 1
ATOM 4470 O O . TYR B 1 235 ? -10.141 -24.812 -0.741 1 92.25 235 TYR B O 1
ATOM 4478 N N . ASP B 1 236 ? -9.688 -23.391 -2.387 1 90.38 236 ASP B N 1
ATOM 4479 C CA . ASP B 1 236 ? -11.055 -23.438 -2.9 1 90.38 236 ASP B CA 1
ATOM 4480 C C . ASP B 1 236 ? -11.406 -24.828 -3.4 1 90.38 236 ASP B C 1
ATOM 4482 O O . ASP B 1 236 ? -12.492 -25.344 -3.115 1 90.38 236 ASP B O 1
ATOM 4486 N N . LEU B 1 237 ? -10.5 -25.391 -4.086 1 94.62 237 LEU B N 1
ATOM 4487 C CA . LEU B 1 237 ? -10.742 -26.703 -4.695 1 94.62 237 LEU B CA 1
ATOM 4488 C C . LEU B 1 237 ? -10.773 -27.797 -3.639 1 94.62 237 LEU B C 1
ATOM 4490 O O . LEU B 1 237 ? -11.523 -28.766 -3.771 1 94.62 237 LEU B O 1
ATOM 4494 N N . GLU B 1 238 ? -9.961 -27.594 -2.592 1 95.31 238 GLU B N 1
ATOM 4495 C CA . GLU B 1 238 ? -10.031 -28.516 -1.465 1 95.31 238 GLU B CA 1
ATOM 4496 C C . GLU B 1 238 ? -11.422 -28.5 -0.826 1 95.31 238 GLU B C 1
ATOM 4498 O O . GLU B 1 238 ? -11.969 -29.562 -0.501 1 95.31 238 GLU B O 1
ATOM 4503 N N . LYS B 1 239 ? -11.914 -27.359 -0.67 1 91.88 239 LYS B N 1
ATOM 4504 C CA . LYS B 1 239 ? -13.242 -27.203 -0.088 1 91.88 239 LYS B CA 1
ATOM 4505 C C . LYS B 1 239 ? -14.312 -27.812 -0.983 1 91.88 239 LYS B C 1
ATOM 4507 O O . LYS B 1 239 ? -15.18 -28.547 -0.508 1 91.88 239 LYS B O 1
ATOM 4512 N N . GLU B 1 240 ? -14.258 -27.562 -2.236 1 91.81 240 GLU B N 1
ATOM 4513 C CA . GLU B 1 240 ? -15.219 -28.078 -3.209 1 91.81 240 GLU B CA 1
ATOM 4514 C C . GLU B 1 240 ? -15.164 -29.609 -3.277 1 91.81 240 GLU B C 1
ATOM 4516 O O . GLU B 1 240 ? -16.203 -30.266 -3.434 1 91.81 240 GLU B O 1
ATOM 4521 N N . GLY B 1 241 ? -13.961 -30.094 -3.143 1 93.56 241 GLY B N 1
ATOM 4522 C CA . GLY B 1 241 ? -13.766 -31.516 -3.289 1 93.56 241 GLY B CA 1
ATOM 4523 C C . GLY B 1 241 ? -13.914 -32.281 -1.985 1 93.56 241 GLY B C 1
ATOM 4524 O O . GLY B 1 241 ? -13.977 -33.5 -1.981 1 93.56 241 GLY B O 1
ATOM 4525 N N . GLY B 1 242 ? -13.938 -31.531 -0.824 1 93.69 242 GLY B N 1
ATOM 4526 C CA . GLY B 1 242 ? -14.156 -32.156 0.47 1 93.69 242 GLY B CA 1
ATOM 4527 C C . GLY B 1 242 ? -12.906 -32.781 1.058 1 93.69 242 GLY B C 1
ATOM 4528 O O . GLY B 1 242 ? -12.961 -33.812 1.715 1 93.69 242 GLY B O 1
ATOM 4529 N N . PHE B 1 243 ? -11.781 -32.281 0.751 1 94.94 243 PHE B N 1
ATOM 4530 C CA . PHE B 1 243 ? -10.531 -32.812 1.288 1 94.94 243 PHE B CA 1
ATOM 4531 C C . PHE B 1 243 ? -9.633 -31.672 1.792 1 94.94 243 PHE B C 1
ATOM 4533 O O . PHE B 1 243 ? -8.445 -31.625 1.463 1 94.94 243 PHE B O 1
ATOM 4540 N N . VAL B 1 244 ? -10.25 -30.797 2.539 1 93.94 244 VAL B N 1
ATOM 4541 C CA . VAL B 1 244 ? -9.586 -29.609 3.084 1 93.94 244 VAL B CA 1
ATOM 4542 C C . VAL B 1 244 ? -8.391 -30.047 3.936 1 93.94 244 VAL B C 1
ATOM 4544 O O . VAL B 1 244 ? -8.523 -30.875 4.828 1 93.94 244 VAL B O 1
ATOM 4547 N N . GLY B 1 245 ? -7.25 -29.562 3.607 1 93.81 245 GLY B N 1
ATOM 4548 C CA . GLY B 1 245 ? -6.07 -29.766 4.43 1 93.81 245 GLY B CA 1
ATOM 4549 C C . GLY B 1 245 ? -5.273 -30.984 4.027 1 93.81 245 GLY B C 1
ATOM 4550 O O . GLY B 1 245 ? -4.215 -31.266 4.598 1 93.81 245 GLY B O 1
ATOM 4551 N N . ASP B 1 246 ? -5.652 -31.656 3.018 1 95 246 ASP B N 1
ATOM 4552 C CA . ASP B 1 246 ? -5.02 -32.906 2.635 1 95 246 ASP B CA 1
ATOM 4553 C C . ASP B 1 246 ? -3.676 -32.656 1.951 1 95 246 ASP B C 1
ATOM 4555 O O . ASP B 1 246 ? -2.715 -33.406 2.182 1 95 246 ASP B O 1
ATOM 4559 N N . VAL B 1 247 ? -3.689 -31.719 1.088 1 97.56 247 VAL B N 1
ATOM 4560 C CA . VAL B 1 247 ? -2.482 -31.469 0.306 1 97.56 247 VAL B CA 1
ATOM 4561 C C . VAL B 1 247 ? -1.444 -30.75 1.171 1 97.56 247 VAL B C 1
ATOM 4563 O O . VAL B 1 247 ? -1.731 -29.719 1.772 1 97.56 247 VAL B O 1
ATOM 4566 N N . LEU B 1 248 ? -0.251 -31.266 1.193 1 97.56 248 LEU B N 1
ATOM 4567 C CA . LEU B 1 248 ? 0.785 -30.734 2.076 1 97.56 248 LEU B CA 1
ATOM 4568 C C . LEU B 1 248 ? 1.895 -30.062 1.272 1 97.56 248 LEU B C 1
ATOM 4570 O O . LEU B 1 248 ? 2.508 -29.109 1.737 1 97.56 248 LEU B O 1
ATOM 4574 N N . PHE B 1 249 ? 2.143 -30.594 0.101 1 98.31 249 PHE B N 1
ATOM 4575 C CA . PHE B 1 249 ? 3.238 -30.078 -0.705 1 98.31 249 PHE B CA 1
ATOM 4576 C C . PHE B 1 249 ? 2.814 -29.922 -2.16 1 98.31 249 PHE B C 1
ATOM 4578 O O . PHE B 1 249 ? 2.088 -30.766 -2.693 1 98.31 249 PHE B O 1
ATOM 4585 N N . VAL B 1 250 ? 3.264 -28.875 -2.762 1 98.06 250 VAL B N 1
ATOM 4586 C CA . VAL B 1 250 ? 3.102 -28.656 -4.195 1 98.06 250 VAL B CA 1
ATOM 4587 C C . VAL B 1 250 ? 4.473 -28.562 -4.863 1 98.06 250 VAL B C 1
ATOM 4589 O O . VAL B 1 250 ? 5.348 -27.828 -4.402 1 98.06 250 VAL B O 1
ATOM 4592 N N . VAL B 1 251 ? 4.621 -29.391 -5.855 1 98.06 251 VAL B N 1
ATOM 4593 C CA . VAL B 1 251 ? 5.867 -29.438 -6.613 1 98.06 251 VAL B CA 1
ATOM 4594 C C . VAL B 1 251 ? 5.66 -28.797 -7.984 1 98.06 251 VAL B C 1
ATOM 4596 O O . VAL B 1 251 ? 4.641 -29.031 -8.641 1 98.06 251 VAL B O 1
ATOM 4599 N N . TYR B 1 252 ? 6.527 -27.922 -8.367 1 96.56 252 TYR B N 1
ATOM 4600 C CA . TYR B 1 252 ? 6.422 -27.266 -9.664 1 96.56 252 TYR B CA 1
ATOM 4601 C C . TYR B 1 252 ? 7.793 -26.828 -10.164 1 96.56 252 TYR B C 1
ATOM 4603 O O . TYR B 1 252 ? 8.75 -26.766 -9.391 1 96.56 252 TYR B O 1
ATOM 4611 N N . GLN B 1 253 ? 7.859 -26.656 -11.438 1 93.94 253 GLN B N 1
ATOM 4612 C CA . GLN B 1 253 ? 9.109 -26.203 -12.039 1 93.94 253 GLN B CA 1
ATOM 4613 C C . GLN B 1 253 ? 9.242 -24.688 -11.945 1 93.94 253 GLN B C 1
ATOM 4615 O O . GLN B 1 253 ? 8.289 -23.953 -12.219 1 93.94 253 GLN B O 1
ATOM 4620 N N . ASP B 1 254 ? 10.367 -24.281 -11.438 1 85.5 254 ASP B N 1
ATOM 4621 C CA . ASP B 1 254 ? 10.719 -22.875 -11.469 1 85.5 254 ASP B CA 1
ATOM 4622 C C . ASP B 1 254 ? 11.219 -22.453 -12.852 1 85.5 254 ASP B C 1
ATOM 4624 O O . ASP B 1 254 ? 12.164 -23.047 -13.375 1 85.5 254 ASP B O 1
ATOM 4628 N N . ASP B 1 255 ? 10.648 -21.484 -13.469 1 75.38 255 ASP B N 1
ATOM 4629 C CA . ASP B 1 255 ? 10.953 -21.109 -14.844 1 75.38 255 ASP B CA 1
ATOM 4630 C C . ASP B 1 255 ? 12.312 -20.422 -14.93 1 75.38 255 ASP B C 1
ATOM 4632 O O . ASP B 1 255 ? 12.898 -20.344 -16.016 1 75.38 255 ASP B O 1
ATOM 4636 N N . ARG B 1 256 ? 12.883 -19.906 -13.898 1 71.44 256 ARG B N 1
ATOM 4637 C CA . ARG B 1 256 ? 14.117 -19.125 -13.914 1 71.44 256 ARG B CA 1
ATOM 4638 C C . ARG B 1 256 ? 15.32 -20.016 -14.195 1 71.44 256 ARG B C 1
ATOM 4640 O O . ARG B 1 256 ? 16.125 -19.703 -15.078 1 71.44 256 ARG B O 1
ATOM 4647 N N . ASP B 1 257 ? 15.336 -21.172 -13.461 1 73.06 257 ASP B N 1
ATOM 4648 C CA . ASP B 1 257 ? 16.516 -22 -13.609 1 73.06 257 ASP B CA 1
ATOM 4649 C C . ASP B 1 257 ? 16.156 -23.422 -14.023 1 73.06 257 ASP B C 1
ATOM 4651 O O . ASP B 1 257 ? 17 -24.328 -14.008 1 73.06 257 ASP B O 1
ATOM 4655 N N . LYS B 1 258 ? 14.883 -23.594 -14.234 1 84.44 258 LYS B N 1
ATOM 4656 C CA . LYS B 1 258 ? 14.328 -24.859 -14.711 1 84.44 258 LYS B CA 1
ATOM 4657 C C . LYS B 1 258 ? 14.469 -25.953 -13.656 1 84.44 258 LYS B C 1
ATOM 4659 O O . LYS B 1 258 ? 14.289 -27.141 -13.953 1 84.44 258 LYS B O 1
ATOM 4664 N N . SER B 1 259 ? 14.867 -25.5 -12.422 1 92.69 259 SER B N 1
ATOM 4665 C CA . SER B 1 259 ? 14.812 -26.438 -11.305 1 92.69 259 SER B CA 1
ATOM 4666 C C . SER B 1 259 ? 13.391 -26.578 -10.773 1 92.69 259 SER B C 1
ATOM 4668 O O . SER B 1 259 ? 12.469 -25.922 -11.266 1 92.69 259 SER B O 1
ATOM 4670 N N . TYR B 1 260 ? 13.227 -27.547 -9.852 1 96.56 260 TYR B N 1
ATOM 4671 C CA . TYR B 1 260 ? 11.906 -27.812 -9.305 1 96.56 260 TYR B CA 1
ATOM 4672 C C . TYR B 1 260 ? 11.828 -27.391 -7.84 1 96.56 260 TYR B C 1
ATOM 4674 O O . TYR B 1 260 ? 12.797 -27.562 -7.094 1 96.56 260 TYR B O 1
ATOM 4682 N N . ARG B 1 261 ? 10.688 -26.875 -7.504 1 96.81 261 ARG B N 1
ATOM 4683 C CA . ARG B 1 261 ? 10.438 -26.453 -6.133 1 96.81 261 ARG B CA 1
ATOM 4684 C C . ARG B 1 261 ? 9.477 -27.406 -5.422 1 96.81 261 ARG B C 1
ATOM 4686 O O . ARG B 1 261 ? 8.602 -28 -6.055 1 96.81 261 ARG B O 1
ATOM 4693 N N . VAL B 1 262 ? 9.75 -27.625 -4.227 1 98 262 VAL B N 1
ATOM 4694 C CA . VAL B 1 262 ? 8.82 -28.25 -3.303 1 98 262 VAL B CA 1
ATOM 4695 C C . VAL B 1 262 ? 8.336 -27.234 -2.271 1 98 262 VAL B C 1
ATOM 4697 O O . VAL B 1 262 ? 9.102 -26.812 -1.405 1 98 262 VAL B O 1
ATOM 4700 N N . GLN B 1 263 ? 7.102 -26.875 -2.375 1 96.75 263 GLN B N 1
ATOM 4701 C CA . GLN B 1 263 ? 6.578 -25.828 -1.502 1 96.75 263 GLN B CA 1
ATOM 4702 C C . GLN B 1 263 ? 5.508 -26.375 -0.564 1 96.75 263 GLN B C 1
ATOM 4704 O O . GLN B 1 263 ? 4.586 -27.078 -1.003 1 96.75 263 GLN B O 1
ATOM 4709 N N . ALA B 1 264 ? 5.719 -26.109 0.7 1 96.5 264 ALA B N 1
ATOM 4710 C CA . ALA B 1 264 ? 4.727 -26.5 1.699 1 96.5 264 ALA B CA 1
ATOM 4711 C C . ALA B 1 264 ? 3.449 -25.688 1.559 1 96.5 264 ALA B C 1
ATOM 4713 O O . ALA B 1 264 ? 3.504 -24.484 1.28 1 96.5 264 ALA B O 1
ATOM 4714 N N . VAL B 1 265 ? 2.303 -26.328 1.746 1 95.38 265 VAL B N 1
ATOM 4715 C CA . VAL B 1 265 ? 1.011 -25.641 1.725 1 95.38 265 VAL B CA 1
ATOM 4716 C C . VAL B 1 265 ? 0.736 -25.016 3.086 1 95.38 265 VAL B C 1
ATOM 4718 O O . VAL B 1 265 ? 0.939 -25.641 4.125 1 95.38 265 VAL B O 1
ATOM 4721 N N . SER B 1 266 ? 0.366 -23.75 3.018 1 90.5 266 SER B N 1
ATOM 4722 C CA . SER B 1 266 ? 0.035 -23.062 4.262 1 90.5 266 SER B CA 1
ATOM 4723 C C . SER B 1 266 ? -1.316 -23.516 4.801 1 90.5 266 SER B C 1
ATOM 4725 O O . SER B 1 266 ? -2.111 -24.125 4.078 1 90.5 266 SER B O 1
ATOM 4727 N N . VAL B 1 267 ? -1.552 -23.266 6.082 1 86.69 267 VAL B N 1
ATOM 4728 C CA . VAL B 1 267 ? -2.77 -23.719 6.742 1 86.69 267 VAL B CA 1
ATOM 4729 C C . VAL B 1 267 ? -3.98 -23 6.152 1 86.69 267 VAL B C 1
ATOM 4731 O O . VAL B 1 267 ? -5.102 -23.5 6.219 1 86.69 267 VAL B O 1
ATOM 4734 N N . GLY B 1 268 ? -3.738 -21.844 5.57 1 78 268 GLY B N 1
ATOM 4735 C CA . GLY B 1 268 ? -4.801 -21.094 4.934 1 78 268 GLY B CA 1
ATOM 4736 C C . GLY B 1 268 ? -4.297 -19.891 4.148 1 78 268 GLY B C 1
ATOM 4737 O O . GLY B 1 268 ? -3.092 -19.625 4.125 1 78 268 GLY B O 1
ATOM 4738 N N . PRO B 1 269 ? -5.254 -19.297 3.414 1 72.94 269 PRO B N 1
ATOM 4739 C CA . PRO B 1 269 ? -4.84 -18.125 2.623 1 72.94 269 PRO B CA 1
ATOM 4740 C C . PRO B 1 269 ? -4.164 -17.047 3.467 1 72.94 269 PRO B C 1
ATOM 4742 O O . PRO B 1 269 ? -4.68 -16.672 4.52 1 72.94 269 PRO B O 1
ATOM 4745 N N . GLY B 1 270 ? -3.012 -16.594 2.98 1 67.88 270 GLY B N 1
ATOM 4746 C CA . GLY B 1 270 ? -2.322 -15.492 3.631 1 67.88 270 GLY B CA 1
ATOM 4747 C C . GLY B 1 270 ? -1.523 -15.922 4.848 1 67.88 270 GLY B C 1
ATOM 4748 O O . GLY B 1 270 ? -0.782 -15.125 5.422 1 67.88 270 GLY B O 1
ATOM 4749 N N . SER B 1 271 ? -1.649 -17.172 5.258 1 71.5 271 SER B N 1
ATOM 4750 C CA . SER B 1 271 ? -0.934 -17.656 6.43 1 71.5 271 SER B CA 1
ATOM 4751 C C . SER B 1 271 ? 0.504 -18.031 6.086 1 71.5 271 SER B C 1
ATOM 4753 O O . SER B 1 271 ? 0.773 -18.547 5 1 71.5 271 SER B O 1
ATOM 4755 N N . PHE B 1 272 ? 1.374 -17.781 7.051 1 71.12 272 PHE B N 1
ATOM 4756 C CA . PHE B 1 272 ? 2.768 -18.188 6.895 1 71.12 272 PHE B CA 1
ATOM 4757 C C . PHE B 1 272 ? 3.029 -19.516 7.59 1 71.12 272 PHE B C 1
ATOM 4759 O O . PHE B 1 272 ? 4.141 -20.047 7.523 1 71.12 272 PHE B O 1
ATOM 4766 N N . GLU B 1 273 ? 2.02 -19.984 8.258 1 80.81 273 GLU B N 1
ATOM 4767 C CA . GLU B 1 273 ? 2.131 -21.297 8.883 1 80.81 273 GLU B CA 1
ATOM 4768 C C . GLU B 1 273 ? 1.85 -22.406 7.883 1 80.81 273 GLU B C 1
ATOM 4770 O O . GLU B 1 273 ? 0.854 -22.359 7.156 1 80.81 273 GLU B O 1
ATOM 4775 N N . ASN B 1 274 ? 2.752 -23.328 7.82 1 90.38 274 ASN B N 1
ATOM 4776 C CA . ASN B 1 274 ? 2.604 -24.453 6.902 1 90.38 274 ASN B CA 1
ATOM 4777 C C . ASN B 1 274 ? 1.784 -25.578 7.523 1 90.38 274 ASN B C 1
ATOM 4779 O O . ASN B 1 274 ? 1.862 -25.812 8.734 1 90.38 274 ASN B O 1
ATOM 4783 N N . ARG B 1 275 ? 0.99 -26.219 6.754 1 93.5 275 ARG B N 1
ATOM 4784 C CA . ARG B 1 275 ? 0.383 -27.469 7.199 1 93.5 275 ARG B CA 1
ATOM 4785 C C . ARG B 1 275 ? 1.447 -28.469 7.645 1 93.5 275 ARG B C 1
ATOM 4787 O O . ARG B 1 275 ? 1.279 -29.156 8.656 1 93.5 275 ARG B O 1
ATOM 4794 N N . ARG B 1 276 ? 2.502 -28.547 6.918 1 94.38 276 ARG B N 1
ATOM 4795 C CA . ARG B 1 276 ? 3.703 -29.328 7.195 1 94.38 276 ARG B CA 1
ATOM 4796 C C . ARG B 1 276 ? 4.926 -28.703 6.527 1 94.38 276 ARG B C 1
ATOM 4798 O O . ARG B 1 276 ? 4.961 -28.547 5.309 1 94.38 276 ARG B O 1
ATOM 4805 N N . SER B 1 277 ? 5.887 -28.453 7.34 1 94.62 277 SER B N 1
ATOM 4806 C CA . SER B 1 277 ? 7.117 -27.875 6.809 1 94.62 277 SER B CA 1
ATOM 4807 C C . SER B 1 277 ? 8.062 -28.969 6.309 1 94.62 277 SER B C 1
ATOM 4809 O O . SER B 1 277 ? 7.914 -30.125 6.668 1 94.62 277 SER B O 1
ATOM 4811 N N . LEU B 1 278 ? 8.93 -28.562 5.465 1 97 278 LEU B N 1
ATOM 4812 C CA . LEU B 1 278 ? 10 -29.469 5.098 1 97 278 LEU B CA 1
ATOM 4813 C C . LEU B 1 278 ? 10.836 -29.859 6.32 1 97 278 LEU B C 1
ATOM 4815 O O . LEU B 1 278 ? 10.859 -29.109 7.309 1 97 278 LEU B O 1
ATOM 4819 N N . PRO B 1 279 ? 11.477 -30.953 6.301 1 96.19 279 PRO B N 1
ATOM 4820 C CA . PRO B 1 279 ? 12.156 -31.484 7.484 1 96.19 279 PRO B CA 1
ATOM 4821 C C . PRO B 1 279 ? 13.156 -30.484 8.078 1 96.19 279 PRO B C 1
ATOM 4823 O O . PRO B 1 279 ? 13.914 -29.859 7.34 1 96.19 279 PRO B O 1
ATOM 4826 N N . SER B 1 280 ? 13.172 -30.406 9.414 1 94.44 280 SER B N 1
ATOM 4827 C CA . SER B 1 280 ? 14.039 -29.484 10.141 1 94.44 280 SER B CA 1
ATOM 4828 C C . SER B 1 280 ? 15.508 -29.719 9.82 1 94.44 280 SER B C 1
ATOM 4830 O O . SER B 1 280 ? 16.297 -28.766 9.742 1 94.44 280 SER B O 1
ATOM 4832 N N . ALA B 1 281 ? 15.844 -30.922 9.625 1 94.56 281 ALA B N 1
ATOM 4833 C CA . ALA B 1 281 ? 17.219 -31.281 9.344 1 94.56 281 ALA B CA 1
ATOM 4834 C C . ALA B 1 281 ? 17.703 -30.688 8.031 1 94.56 281 ALA B C 1
ATOM 4836 O O . ALA B 1 281 ? 18.906 -30.453 7.848 1 94.56 281 ALA B O 1
ATOM 4837 N N . TRP B 1 282 ? 16.766 -30.469 7.117 1 96.75 282 TRP B N 1
ATOM 4838 C CA . TRP B 1 282 ? 17.125 -29.984 5.785 1 96.75 282 TRP B CA 1
ATOM 4839 C C . TRP B 1 282 ? 17.203 -28.469 5.754 1 96.75 282 TRP B C 1
ATOM 4841 O O . TRP B 1 282 ? 17.766 -27.891 4.816 1 96.75 282 TRP B O 1
ATOM 4851 N N . ARG B 1 283 ? 16.656 -27.844 6.73 1 94 283 ARG B N 1
ATOM 4852 C CA . ARG B 1 283 ? 16.406 -26.406 6.684 1 94 283 ARG B CA 1
ATOM 4853 C C . ARG B 1 283 ? 17.719 -25.625 6.75 1 94 283 ARG B C 1
ATOM 4855 O O . ARG B 1 283 ? 18.562 -25.875 7.617 1 94 283 ARG B O 1
ATOM 4862 N N . GLY B 1 284 ? 17.922 -24.844 5.801 1 88.5 284 GLY B N 1
ATOM 4863 C CA . GLY B 1 284 ? 19.109 -24 5.746 1 88.5 284 GLY B CA 1
ATOM 4864 C C . GLY B 1 284 ? 20.281 -24.672 5.039 1 88.5 284 GLY B C 1
ATOM 4865 O O . GLY B 1 284 ? 21.359 -24.094 4.945 1 88.5 284 GLY B O 1
ATOM 4866 N N . VAL B 1 285 ? 20.094 -25.844 4.543 1 91.56 285 VAL B N 1
ATOM 4867 C CA . VAL B 1 285 ? 21.172 -26.609 3.891 1 91.56 285 VAL B CA 1
ATOM 4868 C C . VAL B 1 285 ? 21.016 -26.5 2.375 1 91.56 285 VAL B C 1
ATOM 4870 O O . VAL B 1 285 ? 19.906 -26.312 1.863 1 91.56 285 VAL B O 1
ATOM 4873 N N . ARG B 1 286 ? 22.188 -26.578 1.601 1 94.06 286 ARG B N 1
ATOM 4874 C CA . ARG B 1 286 ? 22.125 -26.344 0.162 1 94.06 286 ARG B CA 1
ATOM 4875 C C . ARG B 1 286 ? 22.984 -27.359 -0.595 1 94.06 286 ARG B C 1
ATOM 4877 O O . ARG B 1 286 ? 23.844 -28.016 -0.008 1 94.06 286 ARG B O 1
ATOM 4884 N N . ASP B 1 287 ? 22.641 -27.484 -1.801 1 94.31 287 ASP B N 1
ATOM 4885 C CA . ASP B 1 287 ? 23.438 -28.156 -2.82 1 94.31 287 ASP B CA 1
ATOM 4886 C C . ASP B 1 287 ? 23.906 -29.531 -2.338 1 94.31 287 ASP B C 1
ATOM 4888 O O . ASP B 1 287 ? 23.094 -30.328 -1.868 1 94.31 287 ASP B O 1
ATOM 4892 N N . GLU B 1 288 ? 25.125 -29.75 -2.543 1 95.94 288 GLU B N 1
ATOM 4893 C CA . GLU B 1 288 ? 25.641 -31.094 -2.285 1 95.94 288 GLU B CA 1
ATOM 4894 C C . GLU B 1 288 ? 25.5 -31.469 -0.811 1 95.94 288 GLU B C 1
ATOM 4896 O O . GLU B 1 288 ? 25.266 -32.625 -0.478 1 95.94 288 GLU B O 1
ATOM 4901 N N . ALA B 1 289 ? 25.625 -30.516 0.053 1 96.44 289 ALA B N 1
ATOM 4902 C CA . ALA B 1 289 ? 25.453 -30.797 1.478 1 96.44 289 ALA B CA 1
ATOM 4903 C C . ALA B 1 289 ? 24.047 -31.297 1.77 1 96.44 289 ALA B C 1
ATOM 4905 O O . ALA B 1 289 ? 23.859 -32.219 2.574 1 96.44 289 ALA B O 1
ATOM 4906 N N . LEU B 1 290 ? 23.125 -30.719 1.124 1 97.31 290 LEU B N 1
ATOM 4907 C CA . LEU B 1 290 ? 21.734 -31.156 1.288 1 97.31 290 LEU B CA 1
ATOM 4908 C C . LEU B 1 290 ? 21.516 -32.5 0.639 1 97.31 290 LEU B C 1
ATOM 4910 O O . LEU B 1 290 ? 20.797 -33.344 1.181 1 97.31 290 LEU B O 1
ATOM 4914 N N . SER B 1 291 ? 22.094 -32.688 -0.538 1 97.75 291 SER B N 1
ATOM 4915 C CA . SER B 1 291 ? 21.969 -33.969 -1.221 1 97.75 291 SER B CA 1
ATOM 4916 C C . SER B 1 291 ? 22.516 -35.125 -0.366 1 97.75 291 SER B C 1
ATOM 4918 O O . SER B 1 291 ? 21.906 -36.188 -0.271 1 97.75 291 SER B O 1
ATOM 4920 N N . GLU B 1 292 ? 23.625 -34.812 0.23 1 97.44 292 GLU B N 1
ATOM 4921 C CA . GLU B 1 292 ? 24.234 -35.812 1.106 1 97.44 292 GLU B CA 1
ATOM 4922 C C . GLU B 1 292 ? 23.375 -36.062 2.344 1 97.44 292 GLU B C 1
ATOM 4924 O O . GLU B 1 292 ? 23.141 -37.188 2.729 1 97.44 292 GLU B O 1
ATOM 4929 N N . LEU B 1 293 ? 22.938 -35.031 2.9 1 96.62 293 LEU B N 1
ATOM 4930 C CA . LEU B 1 293 ? 22.156 -35.094 4.125 1 96.62 293 LEU B CA 1
ATOM 4931 C C . LEU B 1 293 ? 20.844 -35.844 3.887 1 96.62 293 LEU B C 1
ATOM 4933 O O . LEU B 1 293 ? 20.406 -36.625 4.727 1 96.62 293 LEU B O 1
ATOM 4937 N N . SER B 1 294 ? 20.203 -35.594 2.77 1 95.94 294 SER B N 1
ATOM 4938 C CA . SER B 1 294 ? 18.891 -36.125 2.475 1 95.94 294 SER B CA 1
ATOM 4939 C C . SER B 1 294 ? 19 -37.5 1.775 1 95.94 294 SER B C 1
ATOM 4941 O O . SER B 1 294 ? 18.031 -38.25 1.754 1 95.94 294 SER B O 1
ATOM 4943 N N . GLY B 1 295 ? 20.125 -37.688 1.112 1 96.94 295 GLY B N 1
ATOM 4944 C CA . GLY B 1 295 ? 20.281 -38.875 0.269 1 96.94 295 GLY B CA 1
ATOM 4945 C C . GLY B 1 295 ? 19.578 -38.75 -1.072 1 96.94 295 GLY B C 1
ATOM 4946 O O . GLY B 1 295 ? 19.328 -39.75 -1.752 1 96.94 295 GLY B O 1
ATOM 4947 N N . ILE B 1 296 ? 19.172 -37.562 -1.422 1 97.94 296 ILE B N 1
ATOM 4948 C CA . ILE B 1 296 ? 18.484 -37.25 -2.68 1 97.94 296 ILE B CA 1
ATOM 4949 C C . ILE B 1 296 ? 19.406 -36.469 -3.59 1 97.94 296 ILE B C 1
ATOM 4951 O O . ILE B 1 296 ? 19.781 -35.312 -3.266 1 97.94 296 ILE B O 1
ATOM 4955 N N . PRO B 1 297 ? 19.781 -37 -4.68 1 97.62 297 PRO B N 1
ATOM 4956 C CA . PRO B 1 297 ? 20.688 -36.25 -5.555 1 97.62 297 PRO B CA 1
ATOM 4957 C C . PRO B 1 297 ? 20.047 -35 -6.156 1 97.62 297 PRO B C 1
ATOM 4959 O O . PRO B 1 297 ? 18.844 -35 -6.434 1 97.62 297 PRO B O 1
ATOM 4962 N N . GLY B 1 298 ? 20.859 -34.031 -6.363 1 97.5 298 GLY B N 1
ATOM 4963 C CA . GLY B 1 298 ? 20.453 -32.875 -7.137 1 97.5 298 GLY B CA 1
ATOM 4964 C C . GLY B 1 298 ? 19.719 -31.828 -6.309 1 97.5 298 GLY B C 1
ATOM 4965 O O . GLY B 1 298 ? 19.047 -30.953 -6.852 1 97.5 298 GLY B O 1
ATOM 4966 N N . CYS B 1 299 ? 19.844 -31.906 -4.973 1 97.25 299 CYS B N 1
ATOM 4967 C CA . CYS B 1 299 ? 19.203 -30.906 -4.125 1 97.25 299 CYS B CA 1
ATOM 4968 C C . CYS B 1 299 ? 19.797 -29.531 -4.359 1 97.25 299 CYS B C 1
ATOM 4970 O O . CYS B 1 299 ? 21 -29.406 -4.629 1 97.25 299 CYS B O 1
ATOM 4972 N N . VAL B 1 300 ? 18.984 -28.562 -4.305 1 94.88 300 VAL B N 1
ATOM 4973 C CA . VAL B 1 300 ? 19.422 -27.188 -4.488 1 94.88 300 VAL B CA 1
ATOM 4974 C C . VAL B 1 300 ? 19.453 -26.469 -3.141 1 94.88 300 VAL B C 1
ATOM 4976 O O . VAL B 1 300 ? 20.469 -25.875 -2.77 1 94.88 300 VAL B O 1
ATOM 4979 N N . PHE B 1 301 ? 18.328 -26.5 -2.424 1 93.56 301 PHE B N 1
ATOM 4980 C CA . PHE B 1 301 ? 18.266 -25.828 -1.126 1 93.56 301 PHE B CA 1
ATOM 4981 C C . PHE B 1 301 ? 16.969 -26.172 -0.404 1 93.56 301 PHE B C 1
ATOM 4983 O O . PHE B 1 301 ? 16.047 -26.719 -1.008 1 93.56 301 PHE B O 1
ATOM 4990 N N . VAL B 1 302 ? 16.953 -25.969 0.875 1 94.31 302 VAL B N 1
ATOM 4991 C CA . VAL B 1 302 ? 15.727 -25.844 1.666 1 94.31 302 VAL B CA 1
ATOM 4992 C C . VAL B 1 302 ? 15.781 -24.562 2.496 1 94.31 302 VAL B C 1
ATOM 4994 O O . VAL B 1 302 ? 16.781 -24.297 3.174 1 94.31 302 VAL B O 1
ATOM 4997 N N . HIS B 1 303 ? 14.766 -23.766 2.354 1 91.31 303 HIS B N 1
ATOM 4998 C CA . HIS B 1 303 ? 14.703 -22.516 3.105 1 91.31 303 HIS B CA 1
ATOM 4999 C C . HIS B 1 303 ? 14.75 -22.781 4.605 1 91.31 303 HIS B C 1
ATOM 5001 O O . HIS B 1 303 ? 14.188 -23.766 5.094 1 91.31 303 HIS B O 1
ATOM 5007 N N . ALA B 1 304 ? 15.328 -21.922 5.375 1 85 304 ALA B N 1
ATOM 5008 C CA . ALA B 1 304 ? 15.492 -22.062 6.816 1 85 304 ALA B CA 1
ATOM 5009 C C . ALA B 1 304 ? 14.133 -22.203 7.508 1 85 304 ALA B C 1
ATOM 5011 O O . ALA B 1 304 ? 14.023 -22.891 8.523 1 85 304 ALA B O 1
ATOM 5012 N N . GLY B 1 305 ? 13.094 -21.656 6.898 1 84.44 305 GLY B N 1
ATOM 5013 C CA . GLY B 1 305 ? 11.758 -21.719 7.469 1 84.44 305 GLY B CA 1
ATOM 5014 C C . GLY B 1 305 ? 11.008 -22.984 7.109 1 84.44 305 GLY B C 1
ATOM 5015 O O . GLY B 1 305 ? 9.922 -23.234 7.637 1 84.44 305 GLY B O 1
ATOM 5016 N N . GLY B 1 306 ? 11.562 -23.672 6.176 1 91.62 306 GLY B N 1
ATOM 5017 C CA . GLY B 1 306 ? 11.016 -24.969 5.832 1 91.62 306 GLY B CA 1
ATOM 5018 C C . GLY B 1 306 ? 9.844 -24.891 4.871 1 91.62 306 GLY B C 1
ATOM 5019 O O . GLY B 1 306 ? 9.211 -25.906 4.57 1 91.62 306 GLY B O 1
ATOM 5020 N N . PHE B 1 307 ? 9.492 -23.719 4.324 1 91.94 307 PHE B N 1
ATOM 5021 C CA . PHE B 1 307 ? 8.273 -23.594 3.543 1 91.94 307 PHE B CA 1
ATOM 5022 C C . PHE B 1 307 ? 8.523 -23.938 2.08 1 91.94 307 PHE B C 1
ATOM 5024 O O . PHE B 1 307 ? 7.578 -24.156 1.318 1 91.94 307 PHE B O 1
ATOM 5031 N N . ILE B 1 308 ? 9.859 -23.969 1.668 1 94.75 308 ILE B N 1
ATOM 5032 C CA . ILE B 1 308 ? 10.125 -24.234 0.26 1 94.75 308 ILE B CA 1
ATOM 5033 C C . ILE B 1 308 ? 11.523 -24.828 0.106 1 94.75 308 ILE B C 1
ATOM 5035 O O . ILE B 1 308 ? 12.43 -24.531 0.891 1 94.75 308 ILE B O 1
ATOM 5039 N N . GLY B 1 309 ? 11.695 -25.734 -0.75 1 95.56 309 GLY B N 1
ATOM 5040 C CA . GLY B 1 309 ? 12.953 -26.328 -1.176 1 95.56 309 GLY B CA 1
ATOM 5041 C C . GLY B 1 309 ? 13.023 -26.562 -2.672 1 95.56 309 GLY B C 1
ATOM 5042 O O . GLY B 1 309 ? 12.094 -26.219 -3.406 1 95.56 309 GLY B O 1
ATOM 5043 N N . GLY B 1 310 ? 14.164 -27.047 -3.033 1 97.06 310 GLY B N 1
ATOM 5044 C CA . GLY B 1 310 ? 14.312 -27.219 -4.469 1 97.06 310 GLY B CA 1
ATOM 5045 C C . GLY B 1 310 ? 15.242 -28.359 -4.84 1 97.06 310 GLY B C 1
ATOM 5046 O O . GLY B 1 310 ? 16.062 -28.797 -4.02 1 97.06 310 GLY B O 1
ATOM 5047 N N . ASN B 1 311 ? 15.047 -28.875 -5.98 1 97.94 311 ASN B N 1
ATOM 5048 C CA . ASN B 1 311 ? 15.844 -29.922 -6.617 1 97.94 311 ASN B CA 1
ATOM 5049 C C . ASN B 1 311 ? 16.016 -29.656 -8.109 1 97.94 311 ASN B C 1
ATOM 5051 O O . ASN B 1 311 ? 15.18 -29.016 -8.734 1 97.94 311 ASN B O 1
ATOM 5055 N N . LYS B 1 312 ? 17.062 -30.125 -8.664 1 96.5 312 LYS B N 1
ATOM 5056 C CA . LYS B 1 312 ? 17.359 -29.922 -10.078 1 96.5 312 LYS B CA 1
ATOM 5057 C C . LYS B 1 312 ? 16.406 -30.703 -10.969 1 96.5 312 LYS B C 1
ATOM 5059 O O . LYS B 1 312 ? 16.141 -30.312 -12.109 1 96.5 312 LYS B O 1
ATOM 5064 N N . SER B 1 313 ? 15.867 -31.781 -10.414 1 96.88 313 SER B N 1
ATOM 5065 C CA . SER B 1 313 ? 15.008 -32.656 -11.227 1 96.88 313 SER B CA 1
ATOM 5066 C C . SER B 1 313 ? 13.625 -32.781 -10.602 1 96.88 313 SER B C 1
ATOM 5068 O O . SER B 1 313 ? 13.453 -32.594 -9.391 1 96.88 313 SER B O 1
ATOM 5070 N N . GLN B 1 314 ? 12.664 -33.062 -11.469 1 97.12 314 GLN B N 1
ATOM 5071 C CA . GLN B 1 314 ? 11.305 -33.312 -11.008 1 97.12 314 GLN B CA 1
ATOM 5072 C C . GLN B 1 314 ? 11.273 -34.5 -10.047 1 97.12 314 GLN B C 1
ATOM 5074 O O . GLN B 1 314 ? 10.633 -34.438 -8.992 1 97.12 314 GLN B O 1
ATOM 5079 N N . GLU B 1 315 ? 11.953 -35.531 -10.461 1 97.25 315 GLU B N 1
ATOM 5080 C CA . GLU B 1 315 ? 12 -36.75 -9.656 1 97.25 315 GLU B CA 1
ATOM 5081 C C . GLU B 1 315 ? 12.594 -36.469 -8.281 1 97.25 315 GLU B C 1
ATOM 5083 O O . GLU B 1 315 ? 12.094 -36.969 -7.273 1 97.25 315 GLU B O 1
ATOM 5088 N N . GLY B 1 316 ? 13.609 -35.719 -8.305 1 97.94 316 GLY B N 1
ATOM 5089 C CA . GLY B 1 316 ? 14.234 -35.375 -7.039 1 97.94 316 GLY B CA 1
ATOM 5090 C C . GLY B 1 316 ? 13.328 -34.562 -6.137 1 97.94 316 GLY B C 1
ATOM 5091 O O . GLY B 1 316 ? 13.273 -34.781 -4.926 1 97.94 316 GLY B O 1
ATOM 5092 N N . ALA B 1 317 ? 12.672 -33.594 -6.707 1 98.25 317 ALA B N 1
ATOM 5093 C CA . ALA B 1 317 ? 11.75 -32.75 -5.938 1 98.25 317 ALA B CA 1
ATOM 5094 C C . ALA B 1 317 ? 10.602 -33.594 -5.367 1 98.25 317 ALA B C 1
ATOM 5096 O O . ALA B 1 317 ? 10.195 -33.406 -4.223 1 98.25 317 ALA B O 1
ATOM 5097 N N . LEU B 1 318 ? 10.117 -34.5 -6.168 1 98 318 LEU B N 1
ATOM 5098 C CA . LEU B 1 318 ? 9.055 -35.375 -5.707 1 98 318 LEU B CA 1
ATOM 5099 C C . LEU B 1 318 ? 9.547 -36.281 -4.586 1 98 318 LEU B C 1
ATOM 5101 O O . LEU B 1 318 ? 8.812 -36.562 -3.637 1 98 318 LEU B O 1
ATOM 5105 N N . GLU B 1 319 ? 10.758 -36.719 -4.746 1 97.81 319 GLU B N 1
ATOM 5106 C CA . GLU B 1 319 ? 11.344 -37.531 -3.689 1 97.81 319 GLU B CA 1
ATOM 5107 C C . GLU B 1 319 ? 11.5 -36.75 -2.396 1 97.81 319 GLU B C 1
ATOM 5109 O O . GLU B 1 319 ? 11.281 -37.25 -1.306 1 97.81 319 GLU B O 1
ATOM 5114 N N . MET B 1 320 ? 11.883 -35.5 -2.51 1 98.19 320 MET B N 1
ATOM 5115 C CA . MET B 1 320 ? 11.961 -34.625 -1.336 1 98.19 320 MET B CA 1
ATOM 5116 C C . MET B 1 320 ? 10.609 -34.531 -0.642 1 98.19 320 MET B C 1
ATOM 5118 O O . MET B 1 320 ? 10.523 -34.656 0.582 1 98.19 320 MET B O 1
ATOM 5122 N N . ALA B 1 321 ? 9.602 -34.344 -1.447 1 98 321 ALA B N 1
ATOM 5123 C CA . ALA B 1 321 ? 8.258 -34.219 -0.895 1 98 321 ALA B CA 1
ATOM 5124 C C . ALA B 1 321 ? 7.848 -35.531 -0.217 1 98 321 ALA B C 1
ATOM 5126 O O . ALA B 1 321 ? 7.285 -35.531 0.883 1 98 321 ALA B O 1
ATOM 5127 N N . ARG B 1 322 ? 8.125 -36.625 -0.861 1 97.19 322 ARG B N 1
ATOM 5128 C CA . ARG B 1 322 ? 7.781 -37.938 -0.329 1 97.19 322 ARG B CA 1
ATOM 5129 C C . ARG B 1 322 ? 8.461 -38.188 1.013 1 97.19 322 ARG B C 1
ATOM 5131 O O . ARG B 1 322 ? 7.82 -38.625 1.972 1 97.19 322 ARG B O 1
ATOM 5138 N N . ARG B 1 323 ? 9.688 -37.875 1.06 1 96.81 323 ARG B N 1
ATOM 5139 C CA . ARG B 1 323 ? 10.445 -38.062 2.293 1 96.81 323 ARG B CA 1
ATOM 5140 C C . ARG B 1 323 ? 9.945 -37.156 3.393 1 96.81 323 ARG B C 1
ATOM 5142 O O . ARG B 1 323 ? 10.008 -37.469 4.578 1 96.81 323 ARG B O 1
ATOM 5149 N N . ALA B 1 324 ? 9.625 -35.969 2.969 1 96.62 324 ALA B N 1
ATOM 5150 C CA . ALA B 1 324 ? 9.156 -34.969 3.928 1 96.62 324 ALA B CA 1
ATOM 5151 C C . ALA B 1 324 ? 7.859 -35.438 4.594 1 96.62 324 ALA B C 1
ATOM 5153 O O . ALA B 1 324 ? 7.547 -35 5.711 1 96.62 324 ALA B O 1
ATOM 5154 N N . LEU B 1 325 ? 7.09 -36.281 3.938 1 95.69 325 LEU B N 1
ATOM 5155 C CA . LEU B 1 325 ? 5.855 -36.812 4.504 1 95.69 325 LEU B CA 1
ATOM 5156 C C . LEU B 1 325 ? 6.148 -37.781 5.66 1 95.69 325 LEU B C 1
ATOM 5158 O O . LEU B 1 325 ? 5.301 -37.969 6.535 1 95.69 325 LEU B O 1
ATOM 5162 N N . GLU B 1 326 ? 7.367 -38.312 5.602 1 92.75 326 GLU B N 1
ATOM 5163 C CA . GLU B 1 326 ? 7.707 -39.375 6.547 1 92.75 326 GLU B CA 1
ATOM 5164 C C . GLU B 1 326 ? 8.609 -38.844 7.66 1 92.75 326 GLU B C 1
ATOM 5166 O O . GLU B 1 326 ? 8.789 -39.5 8.68 1 92.75 326 GLU B O 1
ATOM 5171 N N . MET B 1 327 ? 9.086 -37.719 7.426 1 88.75 327 MET B N 1
ATOM 5172 C CA . MET B 1 327 ? 10.055 -37.156 8.367 1 88.75 327 MET B CA 1
ATOM 5173 C C . MET B 1 327 ? 9.398 -36.125 9.297 1 88.75 327 MET B C 1
ATOM 5175 O O . MET B 1 327 ? 8.328 -35.625 8.992 1 88.75 327 MET B O 1
ATOM 5179 N N . ASP B 1 328 ? 9.992 -35.812 10.531 1 76.56 328 ASP B N 1
ATOM 5180 C CA . ASP B 1 328 ? 9.508 -34.812 11.477 1 76.56 328 ASP B CA 1
ATOM 5181 C C . ASP B 1 328 ? 9.898 -33.406 11.031 1 76.56 328 ASP B C 1
ATOM 5183 O O . ASP B 1 328 ? 10.922 -33.219 10.375 1 76.56 328 ASP B O 1
#

Organism: Gonium pectorale (NCBI:txid33097)

pLDDT: mean 94.72, std 5.54, range [67.88, 98.94]

Secondary structure (DSSP, 8-state):
---EEEE--SS--HHHHHHHHHHTTSTTTTTPEEEE---HHHHTTSSEEES-SS-EETTTTEE---STT---EEETTEEEEE--HHHHHHHHHHHHHHHHHHT--TT-TTHHHHHHHHIIIIIHHHHHHHTT--SS---TTPPPSS----SHHHHHHTTSPPTTS---HHHHHHHHHHHHHHHHHHHHHHHHIIIIIIGGGHHHHHHHHHTHHHH-TTS-EEEESS---HHHHHHHHHHHHT-TT---EEEEE-TTTS-EEEEEPBSSTT---BSSPPPGGGTT-BHHHHHHHHT-TTEEEE-TTSSEEEESSHHHHHHHHHHHHH--/---EEEE--SS--HHHHHHHHHHTTSTTTTTPEEEE---HHHHTTSSEEES-SS-EETTTTEE---STT---EEETTEEEEE--HHHHHHHHHHHHHHHHHHT--TT-TTHHHHHHHHIIIIIHHHHHHHTT--SS---TTPPPSS----SHHHHHHTTSPPTTS---HHHHHHHHHHHHHHHHHHHHHHHHIIIIIIGGGHHHHHHHHHTHHHH-TTS-EEEESS---HHHHHHHHHHHHT-TT---EEEEE-TTTS-EEEEEPBSSTT---BSSPPPGGGTT-BHHHHHHHHT-TTEEEE-TTSSEEEESSHHHHHHHHHHHHH--

Solvent-accessible surface area (backbone atoms only — not comparable to full-atom values): 34337 Å² total; per-residue (Å²): 128,71,41,33,39,30,28,48,47,74,84,69,58,45,34,52,24,30,24,53,36,51,46,33,50,28,88,84,28,51,74,38,45,79,44,64,44,77,49,64,79,60,54,72,74,40,66,30,30,35,52,36,89,63,40,70,38,77,93,70,34,29,34,19,50,80,37,87,84,56,70,58,50,78,46,99,81,44,76,83,44,48,39,30,27,26,38,49,45,40,73,77,40,35,61,58,27,50,19,53,78,66,74,43,60,88,80,42,87,58,49,64,61,51,51,54,49,40,34,53,53,48,46,46,32,49,12,22,55,74,68,68,48,65,47,62,90,63,65,86,43,60,50,55,75,53,45,75,61,48,30,57,56,42,52,36,51,65,48,47,64,51,77,89,43,79,71,49,69,69,56,41,48,57,34,45,53,51,33,17,51,52,39,36,53,53,49,53,50,49,46,47,41,43,62,73,49,48,54,61,20,40,54,50,45,51,55,21,58,73,42,7,51,77,71,29,78,84,36,30,36,30,55,33,91,54,63,48,72,39,66,70,46,47,58,54,49,22,56,76,70,70,47,68,81,51,56,30,34,41,31,32,60,37,84,88,78,62,25,14,30,32,29,35,30,45,73,43,84,73,26,76,37,49,66,42,50,42,31,65,88,47,33,61,32,41,29,69,62,32,13,64,72,71,70,41,69,52,30,47,36,24,38,69,81,14,48,38,30,33,9,56,36,66,68,37,20,50,48,51,53,56,49,33,74,74,46,105,130,71,42,32,39,28,27,47,46,76,85,70,57,47,34,52,24,30,25,54,36,51,47,34,49,28,88,81,29,50,73,39,46,80,44,64,44,78,50,64,79,61,56,73,74,38,64,30,31,34,52,37,89,64,39,70,36,77,92,72,34,29,35,19,52,80,39,86,84,56,69,58,50,79,48,99,82,44,77,84,42,48,40,30,29,26,37,48,44,39,72,77,40,33,62,58,27,51,19,54,77,67,73,43,59,88,78,41,85,57,48,64,60,49,50,52,49,40,34,51,54,46,44,46,32,48,12,22,54,74,68,68,49,64,48,61,88,65,64,87,44,60,51,56,75,54,46,72,60,46,29,56,55,43,52,35,50,65,48,47,65,49,76,89,43,79,69,51,69,68,54,43,49,56,34,44,53,51,33,17,51,50,40,35,52,53,50,53,50,48,46,45,41,43,62,71,48,49,54,61,20,39,53,48,45,52,54,21,57,73,42,8,49,75,72,29,79,84,36,31,37,31,56,33,91,55,63,49,71,40,66,69,44,49,58,53,49,22,55,75,69,69,45,68,81,50,56,29,33,42,31,31,60,39,84,88,78,62,26,15,32,31,29,35,29,45,72,43,84,74,26,74,35,49,67,41,49,44,31,66,89,44,34,63,32,42,30,68,62,32,13,64,74,71,70,40,69,53,28,48,36,24,39,70,82,15,47,38,32,32,8,57,35,66,68,36,22,51,47,49,51,55,50,33,74,75,45,106

Sequence (656 aa):
MAPKIGTHSGTFHCDEALGCWMLRQTPRFKDAEIVRTRDPEVLKELDIVIDVGGEYDAERLRFDHHQRSFETKFGHGFETTRLSSAGLVYKHFGREILAGLLGWPLDHPDLETVYLQVYRGFVEAVDAVDNGVGQYDVPPGTAPKYVNNTTLSSRVGSLNPRWNQPSDDETLYQQFLKAVELTGGEFRAAVDWVVEGWLPGRRPVAEALARRHEVHPSGKVVLLTEYCPWKDHLYDLEKEGGFVGDVLFVVYQDDRDKSYRVQAVSVGPGSFENRRSLPSAWRGVRDEALSELSGIPGCVFVHAGGFIGGNKSQEGALEMARRALEMDMAPKIGTHSGTFHCDEALGCWMLRQTPRFKDAEIVRTRDPEVLKELDIVIDVGGEYDAERLRFDHHQRSFETKFGHGFETTRLSSAGLVYKHFGREILAGLLGWPLDHPDLETVYLQVYRGFVEAVDAVDNGVGQYDVPPGTAPKYVNNTTLSSRVGSLNPRWNQPSDDETLYQQFLKAVELTGGEFRAAVDWVVEGWLPGRRPVAEALARRHEVHPSGKVVLLTEYCPWKDHLYDLEKEGGFVGDVLFVVYQDDRDKSYRVQAVSVGPGSFENRRSLPSAWRGVRDEALSELSGIPGCVFVHAGGFIGGNKSQEGALEMARRALEMD

Radius of gyration: 27.46 Å; Cα contacts (8 Å, |Δi|>4): 1249; chains: 2; bounding box: 68×76×58 Å

Nearest PDB structures (foldseek):
  5hn8-assembly2_D  TM=1.930E-01  e=7.018E+00  Plasmodium vivax Sal-1
  4ryp-assembly2_B-2  TM=2.616E-01  e=9.908E+00  Trypanosoma brucei
  5hn8-assembly2_D  TM=1.930E-01  e=5.293E+00  Plasmodium vivax Sal-1